Protein AF-A0A933DH51-F1 (afdb_monomer_lite)

Sequence (620 aa):
MEFLGYRFDEKTGIILSPTNQPTSRSEISSLLQPFTSIEEVKPESRTGLITVGYRIDYQTGHILDPKTKKPINRLEATALLYSFALGNKHLILERAHHLSSSYPDSSSVSDMVRELLSREKGVMPQELMSVADTAKTNSANLRQQVEQAYIHSTQFWDGQSFSDGIKKSNLLTRSSPPTAPHPRSYPKIPIYFDETEKKVGKVLSQDITTRLSLNPVGRELLSKFKDRFGRIKLPGVLVTWIDPRAGAIYNSQSKSLIVNQQYILDGLLSDFPEKDRDKMGQQLGDPKKLADYLLKNPKARARFVTQNDVPILHELTHAWQDKRGHLFLEMNRGHLPGVDPLESEYEAFLNQSRYIHYQLMKDAESVAWNRYLSTYLSFMVDFDLGTESIHQTYSRDWPEGAATFATTDSLQTERLGVTRRLMEDPNQRVIQQIKIRGMKHGTRVLQEEKSDYKRRMDQFLKTEYPQLRQEAYAQIPKLSSIYINKGRLDYTFSLLRLQLLLAKAIKPQDVSRIEKDLGTNALIVTDWLPRDSSLTLEDKLGSLHNLLDYYDQKKEPRPKALQDLRFSLCTQAANTYLDSAHRETDPKNRSVYMDAAEFYAKEINDTKLLEAIQKERTAK

Secondary structure (DSSP, 8-state):
-GGGT-EEETTTTEEE-TTSSBPPHHHHHHHTSPPS-GGGS-HHHHHHHHHTT-EEETTTTEEEPTTT-SBPPHHHHHHHHHHHHHHHHHHHHHHHHHHHHH-TT-HHHHHHHHHHHHTTTTTS-HHHHHHHHHGGG-HHHHHHHHHHHHHHHHHHHHHS-TTHHHHHHHHHTTS----S---S------S-SSHHHHHHHHHHHHHHHHHHHTSHHHHHHHHHTB-TTS-B-PPEEEEE---TT-SEEEETTTTEEEEEHHHHHHHHHTTS-HHHHHHHHHHHTSHHHHHHHHHH-HHHHHHHHHHTHHHHHHHHHHHHHHHH-SHHHHHHTTSS---EEHHHHHHHHHHHHHHHHHHHHH-HHHHTT-TTHHHHHHHHH-HHHHHHHHHHHHHHH-TTTEE-HHHHHHHHHHHHHHHHHHTTSTTTHHHHHHHHHHHHHHHHHHHHHHHHHHHHHHHHHHHTHHHHHHHHHHHHHHHHHHHHHTT-HHHHHHHHHHHHHHHHHH-GGGHHHHHHHHHHHHHHHHHHTTT-SSS-HHHHHHHHHHHHHHHHHHTPPPPHHHHHHHHHHHHHHHHHHHHHHHH--SHHHHHHHHHHHHHHHHHTT-HHHHHHHHHHHH--

Foldseek 3Di:
DVLQLWDQDPVVRFIAHVVRHGDDPVNVVQQQAFDQALVVPDQQLQQLLVLLQWAAQHNRRFTADLPPRDGGGNNLSVLLSSLLLLLLVLLLLLLLLLLCVVCVPDLVSLVVNLVSCVVSVVPDDPVLNVCSVVVSVPSPVNNVVSLVSNLVSVVVLLVCDPPVCVVVVVRNLSNDDNLFDDDDDDDQRALDSDVLQQLLQVLLVVLLLVLLCVFPLSVVLQQLQQDPVGDRDAFGEGEDAHDPVAQWAQRLRNLYIYGHLVLLLVLLLVPDDPVCSVVVCVQCVRVSSVSVVCNVCVPSSSVSCVLCSLSVQLNSLVSSVSVPACQVVLLSNVLFPQADALLSSLSSLVSSLSRLLRVCVVPVLVSLPPPCVVLSLLCLLPVVSSSVVSVVVCCVVPVSHYDHLVSRLSSLVVVLVSLVVQCVPVVCVVRSVVSNVSNVVSNVRSVVVVVVSVVVVVCCVPPPSLVSSVSVLVSLVVSLVSCVVVVNLLVNLVSLVSNLSSCVVNPVVCNVVSVVVNVVSLVVCLVCLVVDPVDDLVRSVVSLVVSVVVCVVVVHPDDPSSLVSLLVSLQVQLVVLQVVLVVDPDPVSSVVSLVRSCVSCVSNVVVVSNVVSVCVVVVD

Structure (mmCIF, N/CA/C/O backbone):
data_AF-A0A933DH51-F1
#
_entry.id   AF-A0A933DH51-F1
#
loop_
_atom_site.group_PDB
_atom_site.id
_atom_site.type_symbol
_atom_site.label_atom_id
_atom_site.label_alt_id
_atom_site.label_comp_id
_atom_site.label_asym_id
_atom_site.label_entity_id
_atom_site.label_seq_id
_atom_site.pdbx_PDB_ins_code
_atom_site.Cartn_x
_atom_site.Cartn_y
_atom_site.Cartn_z
_atom_site.occupancy
_atom_site.B_iso_or_equiv
_atom_site.auth_seq_id
_atom_site.auth_comp_id
_atom_site.auth_asym_id
_atom_site.auth_atom_id
_atom_site.pdbx_PDB_model_num
ATOM 1 N N . MET A 1 1 ? 21.915 -21.438 -15.383 1.00 53.31 1 MET A N 1
ATOM 2 C CA . MET A 1 1 ? 23.196 -21.699 -14.703 1.00 53.31 1 MET A CA 1
ATOM 3 C C . MET A 1 1 ? 24.055 -20.446 -14.725 1.00 53.31 1 MET A C 1
ATOM 5 O O . MET A 1 1 ? 24.398 -19.981 -13.652 1.00 53.31 1 MET A O 1
ATOM 9 N N . GLU A 1 2 ? 24.263 -19.811 -15.879 1.00 46.06 2 GLU A N 1
ATOM 10 C CA . GLU A 1 2 ? 25.072 -18.574 -15.987 1.00 46.06 2 GLU A CA 1
ATOM 11 C C . GLU A 1 2 ? 24.629 -17.431 -15.072 1.00 46.06 2 GLU A C 1
ATOM 13 O O . GLU A 1 2 ? 25.463 -16.802 -14.431 1.00 46.06 2 GLU A O 1
ATOM 18 N N . PHE A 1 3 ? 23.322 -17.232 -14.902 1.00 49.72 3 PHE A N 1
ATOM 19 C CA . PHE A 1 3 ? 22.775 -16.232 -13.977 1.00 49.72 3 PHE A CA 1
ATOM 20 C C . PHE A 1 3 ? 23.030 -16.524 -12.486 1.00 49.72 3 PHE A C 1
ATOM 22 O O . PHE A 1 3 ? 22.969 -15.618 -11.665 1.00 49.72 3 PHE A O 1
ATOM 29 N N . LEU A 1 4 ? 23.312 -17.778 -12.126 1.00 52.12 4 LEU A N 1
ATOM 30 C CA . LEU A 1 4 ? 23.729 -18.168 -10.776 1.00 52.12 4 LEU A CA 1
ATOM 31 C C . LEU A 1 4 ? 25.240 -17.989 -10.576 1.00 52.12 4 LEU A C 1
ATOM 33 O O . LEU A 1 4 ? 25.737 -18.310 -9.507 1.00 52.12 4 LEU A O 1
ATOM 37 N N . GLY A 1 5 ? 25.970 -17.534 -11.601 1.00 56.28 5 GLY A N 1
ATOM 38 C CA . GLY A 1 5 ? 27.431 -17.519 -11.648 1.00 56.28 5 GLY A CA 1
ATOM 39 C C . GLY A 1 5 ? 28.041 -18.791 -12.241 1.00 56.28 5 GLY A C 1
ATOM 40 O O . GLY A 1 5 ? 29.249 -18.833 -12.443 1.00 56.28 5 GLY A O 1
ATOM 41 N N . TYR A 1 6 ? 27.232 -19.806 -12.575 1.00 65.25 6 TYR A N 1
ATOM 42 C CA . TYR A 1 6 ? 27.741 -21.062 -13.127 1.00 65.25 6 TYR A CA 1
ATOM 43 C C . TYR A 1 6 ? 27.960 -20.966 -14.633 1.00 65.25 6 TYR A C 1
ATOM 45 O O . TYR A 1 6 ? 27.004 -20.759 -15.374 1.00 65.25 6 TYR A O 1
ATOM 53 N N . ARG A 1 7 ? 29.175 -21.183 -15.124 1.00 72.81 7 ARG A N 1
ATOM 54 C CA . ARG A 1 7 ? 29.505 -21.034 -16.552 1.00 72.81 7 ARG A CA 1
ATOM 55 C C . ARG A 1 7 ? 29.683 -22.388 -17.209 1.00 72.81 7 ARG A C 1
ATOM 57 O O . ARG A 1 7 ? 30.229 -23.286 -16.588 1.00 72.81 7 ARG A O 1
ATOM 64 N N . PHE A 1 8 ? 29.253 -22.554 -18.452 1.00 69.06 8 PHE A N 1
ATOM 65 C CA . PHE A 1 8 ? 29.654 -23.730 -19.218 1.00 69.06 8 PHE A CA 1
ATOM 66 C C . PHE A 1 8 ? 31.004 -23.439 -19.877 1.00 69.06 8 PHE A C 1
ATOM 68 O O . PHE A 1 8 ? 31.115 -22.513 -20.675 1.00 69.06 8 PHE A O 1
ATOM 75 N N . ASP A 1 9 ? 32.041 -24.185 -19.510 1.00 71.88 9 ASP A N 1
ATOM 76 C CA . ASP A 1 9 ? 33.328 -24.108 -20.193 1.00 71.88 9 ASP A CA 1
ATOM 77 C C . ASP A 1 9 ? 33.256 -24.941 -21.474 1.00 71.88 9 ASP A C 1
ATOM 79 O O . ASP A 1 9 ? 33.325 -26.169 -21.445 1.00 71.88 9 ASP A O 1
ATOM 83 N N . GLU A 1 10 ? 33.117 -24.261 -22.610 1.00 63.38 10 GLU A N 1
ATOM 84 C CA . GLU A 1 10 ? 33.005 -24.890 -23.929 1.00 63.38 10 GLU A CA 1
ATOM 85 C C . GLU A 1 10 ? 34.237 -25.722 -24.314 1.00 63.38 10 GLU A C 1
ATOM 87 O O . GLU A 1 10 ? 34.116 -26.650 -25.114 1.00 63.38 10 GLU A O 1
ATOM 92 N N . LYS A 1 11 ? 35.418 -25.432 -23.746 1.00 72.56 11 LYS A N 1
ATOM 93 C CA . LYS A 1 11 ? 36.653 -26.172 -24.051 1.00 72.56 11 LYS A CA 1
ATOM 94 C C . LYS A 1 11 ? 36.728 -27.493 -23.300 1.00 72.56 11 LYS A C 1
ATOM 96 O O . LYS A 1 11 ? 37.258 -28.463 -23.834 1.00 72.56 11 LYS A O 1
ATOM 101 N N . THR A 1 12 ? 36.238 -27.525 -22.063 1.00 75.12 12 THR A N 1
ATOM 102 C CA . THR A 1 12 ? 36.302 -28.720 -21.207 1.00 75.12 12 THR A CA 1
ATOM 103 C C . THR A 1 12 ? 34.983 -29.489 -21.155 1.00 75.12 12 THR A C 1
ATOM 105 O O . THR A 1 12 ? 34.968 -30.651 -20.754 1.00 75.12 12 THR A O 1
ATOM 108 N N . GLY A 1 13 ? 33.875 -28.874 -21.576 1.00 73.19 13 GLY A N 1
ATOM 109 C CA . GLY A 1 13 ? 32.525 -29.424 -21.463 1.00 73.19 13 GLY A CA 1
ATOM 110 C C . GLY A 1 13 ? 32.004 -29.479 -20.023 1.00 73.19 13 GLY A C 1
ATOM 111 O O . GLY A 1 13 ? 31.050 -30.208 -19.745 1.00 73.19 13 GLY A O 1
ATOM 112 N N . ILE A 1 14 ? 32.639 -28.758 -19.092 1.00 77.69 14 ILE A N 1
ATOM 113 C CA . ILE A 1 14 ? 32.343 -28.800 -17.656 1.00 77.69 14 ILE A CA 1
ATOM 114 C C . ILE A 1 14 ? 31.583 -27.535 -17.246 1.00 77.69 14 ILE A C 1
ATOM 116 O O . ILE A 1 14 ? 31.848 -26.436 -17.726 1.00 77.69 14 ILE A O 1
ATOM 120 N N . ILE A 1 15 ? 30.636 -27.681 -16.319 1.00 75.25 15 ILE A N 1
ATOM 121 C CA . ILE A 1 15 ? 29.988 -26.537 -15.672 1.00 75.25 15 ILE A CA 1
ATOM 122 C C . ILE A 1 15 ? 30.924 -26.036 -14.573 1.00 75.25 15 ILE A C 1
ATOM 124 O O . ILE A 1 15 ? 31.255 -26.783 -13.659 1.00 75.25 15 ILE A O 1
ATOM 128 N N . LEU A 1 16 ? 31.339 -24.783 -14.632 1.00 75.88 16 LEU A N 1
ATOM 129 C CA . LEU A 1 16 ? 32.067 -24.079 -13.587 1.00 75.88 16 LEU A CA 1
ATOM 130 C C . LEU A 1 16 ? 31.085 -23.445 -12.600 1.00 75.88 16 LEU A C 1
ATOM 132 O O . LEU A 1 16 ? 30.020 -22.997 -13.008 1.00 75.88 16 LEU A O 1
ATOM 136 N N . SER A 1 17 ? 31.443 -23.407 -11.324 1.00 79.75 17 SER A N 1
ATOM 137 C CA . SER A 1 17 ? 30.702 -22.765 -10.244 1.00 79.75 17 SER A CA 1
ATOM 138 C C . SER A 1 17 ? 30.899 -21.239 -10.268 1.00 79.75 17 SER A C 1
ATOM 140 O O . SER A 1 17 ? 31.737 -20.738 -11.026 1.00 79.75 17 SER A O 1
ATOM 142 N N . PRO A 1 18 ? 30.206 -20.474 -9.403 1.00 74.81 18 PRO A N 1
ATOM 143 C CA . PRO A 1 18 ? 30.392 -19.022 -9.290 1.00 74.81 18 PRO A CA 1
ATOM 144 C C . PRO A 1 18 ? 31.816 -18.599 -8.909 1.00 74.81 18 PRO A C 1
ATOM 146 O O . PRO A 1 18 ? 32.206 -17.458 -9.137 1.00 74.81 18 PRO A O 1
ATOM 149 N N . THR A 1 19 ? 32.613 -19.520 -8.360 1.00 81.50 19 THR A N 1
ATOM 150 C CA . THR A 1 19 ? 34.032 -19.318 -8.040 1.00 81.50 19 THR A CA 1
ATOM 151 C C . THR A 1 19 ? 34.970 -19.776 -9.167 1.00 81.50 19 THR A C 1
ATOM 153 O O . THR A 1 19 ? 36.175 -19.898 -8.951 1.00 81.50 19 THR A O 1
ATOM 156 N N . ASN A 1 20 ? 34.435 -20.020 -10.373 1.00 78.62 20 ASN A N 1
ATOM 157 C CA . ASN A 1 20 ? 35.129 -20.559 -11.550 1.00 78.62 20 ASN A CA 1
ATOM 158 C C . ASN A 1 20 ? 35.787 -21.937 -11.328 1.00 78.62 20 ASN A C 1
ATOM 160 O O . ASN A 1 20 ? 36.740 -22.287 -12.022 1.00 78.62 20 ASN A O 1
ATOM 164 N N . GLN A 1 21 ? 35.289 -22.732 -10.379 1.00 87.19 21 GLN A N 1
ATOM 165 C CA . GLN A 1 21 ? 35.776 -24.094 -10.127 1.00 87.19 21 GLN A CA 1
ATOM 166 C C . GLN A 1 21 ? 34.893 -25.128 -10.833 1.00 87.19 21 GLN A C 1
ATOM 168 O O . GLN A 1 21 ? 33.691 -24.901 -10.927 1.00 87.19 21 GLN A O 1
ATOM 173 N N . PRO A 1 22 ? 35.417 -26.278 -11.294 1.00 86.75 22 PRO A N 1
ATOM 174 C CA . PRO A 1 22 ? 34.586 -27.380 -11.778 1.00 86.75 22 PRO A CA 1
ATOM 175 C C . PRO A 1 22 ? 33.470 -27.730 -10.784 1.00 86.75 22 PRO A C 1
ATOM 177 O O . PRO A 1 22 ? 33.727 -28.079 -9.633 1.00 86.75 22 PRO A O 1
ATOM 180 N N . THR A 1 23 ? 32.222 -27.640 -11.234 1.00 83.19 23 THR A N 1
ATOM 181 C CA . THR A 1 23 ? 31.044 -27.938 -10.418 1.00 83.19 23 THR A CA 1
ATOM 182 C C . THR A 1 23 ? 30.964 -29.439 -10.207 1.00 83.19 23 THR A C 1
ATOM 184 O O . THR A 1 23 ? 30.941 -30.221 -11.162 1.00 83.19 23 THR A O 1
ATOM 187 N N . SER A 1 24 ? 30.902 -29.863 -8.948 1.00 85.88 24 SER A N 1
ATOM 188 C CA . SER A 1 24 ? 30.789 -31.283 -8.622 1.00 85.88 24 SER A CA 1
ATOM 189 C C . SER A 1 24 ? 29.461 -31.872 -9.123 1.00 85.88 24 SER A C 1
ATOM 191 O O . SER A 1 24 ? 28.432 -31.194 -9.176 1.00 85.88 24 SER A O 1
ATOM 193 N N . ARG A 1 25 ? 29.435 -33.177 -9.434 1.00 82.50 25 ARG A N 1
ATOM 194 C CA . ARG A 1 25 ? 28.178 -33.874 -9.778 1.00 82.50 25 ARG A CA 1
ATOM 195 C C . ARG A 1 25 ? 27.134 -33.770 -8.664 1.00 82.50 25 ARG A C 1
ATOM 197 O O . ARG A 1 25 ? 25.949 -33.674 -8.961 1.00 82.50 25 ARG A O 1
ATOM 204 N N . SER A 1 26 ? 27.565 -33.774 -7.402 1.00 84.12 26 SER A N 1
ATOM 205 C CA . SER A 1 26 ? 26.688 -33.600 -6.239 1.00 84.12 26 SER A CA 1
ATOM 206 C C . SER A 1 26 ? 26.038 -32.219 -6.203 1.00 84.12 26 SER A C 1
ATOM 208 O O . SER A 1 26 ? 24.858 -32.110 -5.890 1.00 84.12 26 SER A O 1
ATOM 210 N N . GLU A 1 27 ? 26.770 -31.171 -6.577 1.00 83.00 27 GLU A N 1
ATOM 211 C CA . GLU A 1 27 ? 26.246 -29.806 -6.639 1.00 83.00 27 GLU A CA 1
ATOM 212 C C . GLU A 1 27 ? 25.261 -29.628 -7.803 1.00 83.00 27 GLU A C 1
ATOM 214 O O . GLU A 1 27 ? 24.166 -29.108 -7.596 1.00 83.00 27 GLU A O 1
ATOM 219 N N . ILE A 1 28 ? 25.569 -30.165 -8.991 1.00 81.25 28 ILE A N 1
ATOM 220 C CA . ILE A 1 28 ? 24.614 -30.204 -10.116 1.00 81.25 28 ILE A CA 1
ATOM 221 C C . ILE A 1 28 ? 23.352 -30.976 -9.716 1.00 81.25 28 ILE A C 1
ATOM 223 O O . ILE A 1 28 ? 22.238 -30.511 -9.946 1.00 81.25 28 ILE A O 1
ATOM 227 N N . SER A 1 29 ? 23.515 -32.144 -9.087 1.00 85.06 29 SER A N 1
ATOM 228 C CA . SER A 1 29 ? 22.389 -32.949 -8.614 1.00 85.06 29 SER A CA 1
ATOM 229 C C . SER A 1 29 ? 21.536 -32.182 -7.605 1.00 85.06 29 SER A C 1
ATOM 231 O O . SER A 1 29 ? 20.315 -32.261 -7.686 1.00 85.06 29 SER A O 1
ATOM 233 N N . SER A 1 30 ? 22.160 -31.423 -6.698 1.00 85.12 30 SER A N 1
ATOM 234 C CA . SER A 1 30 ? 21.474 -30.557 -5.733 1.00 85.12 30 SER A CA 1
ATOM 235 C C . SER A 1 30 ? 20.667 -29.456 -6.429 1.00 85.12 30 SER A C 1
ATOM 237 O O . SER A 1 30 ? 19.488 -29.293 -6.133 1.00 85.12 30 SER A O 1
ATOM 239 N N . LEU A 1 31 ? 21.236 -28.767 -7.427 1.00 82.06 31 LEU A N 1
ATOM 240 C CA . LEU A 1 31 ? 20.529 -27.735 -8.205 1.00 82.06 31 LEU A CA 1
ATOM 241 C C . LEU A 1 31 ? 19.310 -28.273 -8.974 1.00 82.06 31 LEU A C 1
ATOM 243 O O . LEU A 1 31 ? 18.364 -27.528 -9.238 1.00 82.06 31 LEU A O 1
ATOM 247 N N . LEU A 1 32 ? 19.333 -29.556 -9.337 1.00 86.69 32 LEU A N 1
ATOM 248 C CA . LEU A 1 32 ? 18.229 -30.246 -10.005 1.00 86.69 32 LEU A CA 1
ATOM 249 C C . LEU A 1 32 ? 17.178 -30.803 -9.031 1.00 86.69 32 LEU A C 1
ATOM 251 O O . LEU A 1 32 ? 16.133 -31.267 -9.486 1.00 86.69 32 LEU A O 1
ATOM 255 N N . GLN A 1 33 ? 17.412 -30.732 -7.717 1.00 90.19 33 GLN A N 1
ATOM 256 C CA . GLN A 1 33 ? 16.385 -31.008 -6.713 1.00 90.19 33 GLN A CA 1
ATOM 257 C C . GLN A 1 33 ? 15.544 -29.756 -6.413 1.00 90.19 33 GLN A C 1
ATOM 259 O O . GLN A 1 33 ? 15.997 -28.631 -6.638 1.00 90.19 33 GLN A O 1
ATOM 264 N N . PRO A 1 34 ? 14.315 -29.921 -5.896 1.00 90.44 34 PRO A N 1
ATOM 265 C CA . PRO A 1 34 ? 13.549 -28.833 -5.293 1.00 90.44 34 PRO A CA 1
ATOM 266 C C . PRO A 1 34 ? 14.234 -28.201 -4.067 1.00 90.44 34 PRO A C 1
ATOM 268 O O . PRO A 1 34 ? 15.202 -28.728 -3.510 1.00 90.44 34 PRO A O 1
ATOM 271 N N . PHE A 1 35 ? 13.713 -27.056 -3.621 1.00 85.56 35 PHE A N 1
ATOM 272 C CA . PHE A 1 35 ? 14.007 -26.546 -2.278 1.00 85.56 35 PHE A CA 1
ATOM 273 C C . PHE A 1 35 ? 13.445 -27.489 -1.219 1.00 85.56 35 PHE A C 1
ATOM 275 O O . PHE A 1 35 ? 12.387 -28.070 -1.418 1.00 85.56 35 PHE A O 1
ATOM 282 N N . THR A 1 36 ? 14.150 -27.635 -0.104 1.00 84.94 36 THR A N 1
ATOM 283 C CA . THR A 1 36 ? 13.759 -28.541 0.989 1.00 84.94 36 THR A CA 1
ATOM 284 C C . THR A 1 36 ? 13.210 -27.796 2.199 1.00 84.94 36 THR A C 1
ATOM 286 O O . THR A 1 36 ? 12.655 -28.402 3.111 1.00 84.94 36 THR A O 1
ATOM 289 N N . SER A 1 37 ? 13.378 -26.475 2.212 1.00 83.62 37 SER A N 1
ATOM 290 C CA . SER A 1 37 ? 12.899 -25.577 3.251 1.00 83.62 37 SER A CA 1
ATOM 291 C C . SER A 1 37 ? 12.573 -24.219 2.629 1.00 83.62 37 SER A C 1
ATOM 293 O O . SER A 1 37 ? 13.206 -23.778 1.666 1.00 83.62 37 SER A O 1
ATOM 295 N N . ILE A 1 38 ? 11.547 -23.552 3.160 1.00 76.38 38 ILE A N 1
ATOM 296 C CA . ILE A 1 38 ? 11.117 -22.245 2.655 1.00 76.38 38 ILE A CA 1
ATOM 297 C C . ILE A 1 38 ? 12.073 -21.123 3.078 1.00 76.38 38 ILE A C 1
ATOM 299 O O . ILE A 1 38 ? 12.161 -20.086 2.421 1.00 76.38 38 ILE A O 1
ATOM 303 N N . GLU A 1 39 ? 12.823 -21.335 4.156 1.00 81.50 39 GLU A N 1
ATOM 304 C CA . GLU A 1 39 ? 13.879 -20.457 4.654 1.00 81.50 39 GLU A CA 1
ATOM 305 C C . GLU A 1 39 ? 15.002 -20.270 3.620 1.00 81.50 39 GLU A C 1
ATOM 307 O O . GLU A 1 39 ? 15.665 -19.237 3.625 1.00 81.50 39 GLU A O 1
ATOM 312 N N . GLU A 1 40 ? 15.150 -21.204 2.672 1.00 79.19 40 GLU A N 1
ATOM 313 C CA . GLU A 1 40 ? 16.074 -21.087 1.535 1.00 79.19 40 GLU A CA 1
ATOM 314 C C . GLU A 1 40 ? 15.649 -20.002 0.518 1.00 79.19 40 GLU A C 1
ATOM 316 O O . GLU A 1 40 ? 16.460 -19.556 -0.294 1.00 79.19 40 GLU A O 1
ATOM 321 N N . VAL A 1 41 ? 14.390 -19.548 0.556 1.00 77.06 41 VAL A N 1
ATOM 322 C CA . VAL A 1 41 ? 13.852 -18.492 -0.315 1.00 77.06 41 VAL A CA 1
ATOM 323 C C . VAL A 1 41 ? 13.590 -17.246 0.519 1.00 77.06 41 VAL A C 1
ATOM 325 O O . VAL A 1 41 ? 12.804 -17.286 1.468 1.00 77.06 41 VAL A O 1
ATOM 328 N N . LYS A 1 42 ? 14.187 -16.111 0.145 1.00 76.12 42 LYS A N 1
ATOM 329 C CA . LYS A 1 42 ? 14.002 -14.852 0.881 1.00 76.12 42 LYS A CA 1
ATOM 330 C C . LYS A 1 42 ? 12.524 -14.423 0.933 1.00 76.12 42 LYS A C 1
ATOM 332 O O . LYS A 1 42 ? 11.834 -14.578 -0.078 1.00 76.12 42 LYS A O 1
ATOM 337 N N . PRO A 1 43 ? 12.023 -13.872 2.054 1.00 72.62 43 PRO A N 1
ATOM 338 C CA . PRO A 1 43 ? 10.630 -13.439 2.204 1.00 72.62 43 PRO A CA 1
ATOM 339 C C . PRO A 1 43 ? 10.081 -12.601 1.037 1.00 72.62 43 PRO A C 1
ATOM 341 O O . PRO A 1 43 ? 9.019 -12.912 0.501 1.00 72.62 43 PRO A O 1
ATOM 344 N N . GLU A 1 44 ? 10.828 -11.601 0.580 1.00 69.25 44 GLU A N 1
ATOM 345 C CA . GLU A 1 44 ? 10.463 -10.704 -0.520 1.00 69.25 44 GLU A CA 1
ATOM 346 C C . GLU A 1 44 ? 10.321 -11.437 -1.866 1.00 69.25 44 GLU A C 1
ATOM 348 O O . GLU A 1 44 ? 9.420 -11.155 -2.657 1.00 69.25 44 GLU A O 1
ATOM 353 N N . SER A 1 45 ? 11.147 -12.461 -2.091 1.00 76.50 45 SER A N 1
ATOM 354 C CA . SER A 1 45 ? 11.090 -13.312 -3.283 1.00 76.50 45 SER A CA 1
ATOM 355 C C . SER A 1 45 ? 9.832 -14.186 -3.308 1.00 76.50 45 SER A C 1
ATOM 357 O O . SER A 1 45 ? 9.301 -14.480 -4.379 1.00 76.50 45 SER A O 1
ATOM 359 N N . ARG A 1 46 ? 9.314 -14.576 -2.136 1.00 82.25 46 ARG A N 1
ATOM 360 C CA . ARG A 1 46 ? 8.091 -15.389 -2.014 1.00 82.25 46 ARG A CA 1
ATOM 361 C C . ARG A 1 46 ? 6.873 -14.632 -2.533 1.00 82.25 46 ARG A C 1
ATOM 363 O O . ARG A 1 46 ? 6.088 -15.204 -3.287 1.00 82.25 46 ARG A O 1
ATOM 370 N N . THR A 1 47 ? 6.754 -13.347 -2.195 1.00 76.38 47 THR A N 1
ATOM 371 C CA . THR A 1 47 ? 5.672 -12.487 -2.694 1.00 76.38 47 THR A CA 1
ATOM 372 C C . THR A 1 47 ? 5.692 -12.422 -4.222 1.00 76.38 47 THR A C 1
ATOM 374 O O . THR A 1 47 ? 4.662 -12.674 -4.839 1.00 76.38 47 THR A O 1
ATOM 377 N N . GLY A 1 48 ? 6.862 -12.203 -4.839 1.00 76.19 48 GLY A N 1
ATOM 378 C CA . GLY A 1 48 ? 7.013 -12.193 -6.303 1.00 76.19 48 GLY A CA 1
ATOM 379 C C . GLY A 1 48 ? 6.637 -13.520 -6.981 1.00 76.19 48 GLY A C 1
ATOM 380 O O . GLY A 1 48 ? 5.997 -13.544 -8.029 1.00 76.19 48 GLY A O 1
ATOM 381 N N . LEU A 1 49 ? 6.971 -14.658 -6.365 1.00 79.62 49 LEU A N 1
ATOM 382 C CA . LEU A 1 49 ? 6.566 -15.978 -6.867 1.00 79.62 49 LEU A CA 1
ATOM 383 C C . LEU A 1 49 ? 5.041 -16.157 -6.837 1.00 79.62 49 LEU A C 1
ATOM 385 O O . LEU A 1 49 ? 4.438 -16.640 -7.801 1.00 79.62 49 LEU A O 1
ATOM 389 N N . ILE A 1 50 ? 4.416 -15.761 -5.730 1.00 79.44 50 ILE A N 1
ATOM 390 C CA . ILE A 1 50 ? 2.976 -15.898 -5.508 1.00 79.44 50 ILE A CA 1
ATOM 391 C C . ILE A 1 50 ? 2.186 -14.990 -6.448 1.00 79.44 50 ILE A C 1
ATOM 393 O O . ILE A 1 50 ? 1.184 -15.429 -7.023 1.00 79.44 50 ILE A O 1
ATOM 397 N N . THR A 1 51 ? 2.643 -13.753 -6.655 1.00 75.00 51 THR A N 1
ATOM 398 C CA . THR A 1 51 ? 1.977 -12.797 -7.547 1.00 75.00 51 THR A CA 1
ATOM 399 C C . THR A 1 51 ? 1.956 -13.280 -8.998 1.00 75.00 51 THR A C 1
ATOM 401 O O . THR A 1 51 ? 1.001 -13.000 -9.721 1.00 75.00 51 THR A O 1
ATOM 404 N N . VAL A 1 52 ? 2.916 -14.107 -9.413 1.00 74.94 52 VAL A N 1
ATOM 405 C CA . VAL A 1 52 ? 2.923 -14.710 -10.758 1.00 74.94 52 VAL A CA 1
ATOM 406 C C . VAL A 1 52 ? 2.335 -16.128 -10.801 1.00 74.94 52 VAL A C 1
ATOM 408 O O . VAL A 1 52 ? 2.497 -16.869 -11.778 1.00 74.94 52 VAL A O 1
ATOM 411 N N . GLY A 1 53 ? 1.629 -16.515 -9.737 1.00 78.50 53 GLY A N 1
ATOM 412 C CA . GLY A 1 53 ? 0.808 -17.717 -9.667 1.00 78.50 53 GLY A CA 1
ATOM 413 C C . GLY A 1 53 ? 1.483 -18.957 -9.089 1.00 78.50 53 GLY A C 1
ATOM 414 O O . GLY A 1 53 ? 0.798 -19.970 -8.949 1.00 78.50 53 GLY A O 1
ATOM 415 N N . TYR A 1 54 ? 2.770 -18.924 -8.731 1.00 85.69 54 TYR A N 1
ATOM 416 C CA . TYR A 1 54 ? 3.367 -20.059 -8.019 1.00 85.69 54 TYR A CA 1
ATOM 417 C C . TYR A 1 54 ? 2.735 -20.222 -6.637 1.00 85.69 54 TYR A C 1
ATOM 419 O O . TYR A 1 54 ? 2.107 -19.312 -6.086 1.00 85.69 54 TYR A O 1
ATOM 427 N N . ARG A 1 55 ? 2.869 -21.426 -6.087 1.00 86.88 55 ARG A N 1
ATOM 428 C CA . ARG A 1 55 ? 2.520 -21.717 -4.697 1.00 86.88 55 ARG A CA 1
ATOM 429 C C . ARG A 1 55 ? 3.740 -22.212 -3.960 1.00 86.88 55 ARG A C 1
ATOM 431 O O . ARG A 1 55 ? 4.618 -22.821 -4.558 1.00 86.88 55 ARG A O 1
ATOM 438 N N . ILE A 1 56 ? 3.764 -21.952 -2.667 1.00 86.12 56 ILE A N 1
ATOM 439 C CA . ILE A 1 56 ? 4.778 -22.471 -1.766 1.00 86.12 56 ILE A CA 1
ATOM 440 C C . ILE A 1 56 ? 4.102 -23.532 -0.906 1.00 86.12 56 ILE A C 1
ATOM 442 O O . ILE A 1 56 ? 3.113 -23.255 -0.228 1.00 86.12 56 ILE A O 1
ATOM 446 N N . ASP A 1 57 ? 4.624 -24.752 -0.958 1.00 85.62 57 ASP A N 1
ATOM 447 C CA . ASP A 1 57 ? 4.289 -25.790 0.003 1.00 85.62 57 ASP A CA 1
ATOM 448 C C . ASP A 1 57 ? 5.181 -25.607 1.236 1.00 85.62 57 ASP A C 1
ATOM 450 O O . ASP A 1 57 ? 6.347 -25.995 1.248 1.00 85.62 57 ASP A O 1
ATOM 454 N N . TYR A 1 58 ? 4.628 -24.989 2.277 1.00 78.25 58 TYR A N 1
ATOM 455 C CA . TYR A 1 58 ? 5.359 -24.657 3.502 1.00 78.25 58 TYR A CA 1
ATOM 456 C C . TYR A 1 58 ? 5.821 -25.878 4.302 1.00 78.25 58 TYR A C 1
ATOM 458 O O . TYR A 1 58 ? 6.722 -25.741 5.121 1.00 78.25 58 TYR A O 1
ATOM 466 N N . GLN A 1 59 ? 5.242 -27.064 4.080 1.00 79.12 59 GLN A N 1
ATOM 467 C CA . GLN A 1 59 ? 5.691 -28.278 4.768 1.00 79.12 59 GLN A CA 1
ATOM 468 C C . GLN A 1 59 ? 6.972 -28.838 4.150 1.00 79.12 59 GLN A C 1
ATOM 470 O O . GLN A 1 59 ? 7.794 -29.417 4.852 1.00 79.12 59 GLN A O 1
ATOM 475 N N . THR A 1 60 ? 7.116 -28.703 2.832 1.00 84.31 60 THR A N 1
ATOM 476 C CA . THR A 1 60 ? 8.222 -29.305 2.071 1.00 84.31 60 THR A CA 1
ATOM 477 C C . THR A 1 60 ? 9.236 -28.282 1.562 1.00 84.31 60 THR A C 1
ATOM 479 O O . THR A 1 60 ? 10.280 -28.666 1.052 1.00 84.31 60 THR A O 1
ATOM 482 N N . GLY A 1 61 ? 8.927 -26.985 1.647 1.00 82.62 61 GLY A N 1
ATOM 483 C CA . GLY A 1 61 ? 9.706 -25.914 1.024 1.00 82.62 61 GLY A CA 1
ATOM 484 C C . GLY A 1 61 ? 9.562 -25.848 -0.501 1.00 82.62 61 GLY A C 1
ATOM 485 O O . GLY A 1 61 ? 10.160 -24.981 -1.135 1.00 82.62 61 GLY A O 1
ATOM 486 N N . HIS A 1 62 ? 8.766 -26.731 -1.114 1.00 90.88 62 HIS A N 1
ATOM 487 C CA . HIS A 1 62 ? 8.632 -26.803 -2.563 1.00 90.88 62 HIS A CA 1
ATOM 488 C C . HIS A 1 62 ? 7.921 -25.576 -3.143 1.00 90.88 62 HIS A C 1
ATOM 490 O O . HIS A 1 62 ? 6.846 -25.179 -2.691 1.00 90.88 62 HIS A O 1
ATOM 496 N N . ILE A 1 63 ? 8.467 -25.041 -4.236 1.00 89.00 63 ILE A N 1
ATOM 497 C CA . ILE A 1 63 ? 7.777 -24.069 -5.087 1.00 89.00 63 ILE A CA 1
ATOM 498 C C . ILE A 1 63 ? 7.037 -24.847 -6.174 1.00 89.00 63 ILE A C 1
ATOM 500 O O . ILE A 1 63 ? 7.653 -25.577 -6.945 1.00 89.00 63 ILE A O 1
ATOM 504 N N . LEU A 1 64 ? 5.718 -24.709 -6.245 1.00 90.31 64 LEU A N 1
ATOM 505 C CA . LEU A 1 64 ? 4.864 -25.454 -7.163 1.00 90.31 64 LEU A CA 1
ATOM 506 C C . LEU A 1 64 ? 4.492 -24.606 -8.379 1.00 90.31 64 LEU A C 1
ATOM 508 O O . LEU A 1 64 ? 3.935 -23.511 -8.239 1.00 90.31 64 LEU A O 1
ATOM 512 N N . ASP A 1 65 ? 4.743 -25.132 -9.579 1.00 86.94 65 ASP A N 1
ATOM 513 C CA . ASP A 1 65 ? 4.372 -24.453 -10.821 1.00 86.94 65 ASP A CA 1
ATOM 514 C C . ASP A 1 65 ? 2.839 -24.435 -11.013 1.00 86.94 65 ASP A C 1
ATOM 516 O O . ASP A 1 65 ? 2.178 -25.474 -10.897 1.00 86.94 65 ASP A O 1
ATOM 520 N N . PRO A 1 66 ? 2.232 -23.278 -11.346 1.00 80.88 66 PRO A N 1
ATOM 521 C CA . PRO A 1 66 ? 0.780 -23.153 -11.465 1.00 80.88 66 PRO A CA 1
ATOM 522 C C . PRO A 1 66 ? 0.157 -24.018 -12.559 1.00 80.88 66 PRO A C 1
ATOM 524 O O . PRO A 1 66 ? -1.041 -24.302 -12.478 1.00 80.88 66 PRO A O 1
ATOM 527 N N . LYS A 1 67 ? 0.921 -24.408 -13.585 1.00 82.00 67 LYS A N 1
ATOM 528 C CA . LYS A 1 67 ? 0.425 -25.160 -14.741 1.00 82.00 67 LYS A CA 1
ATOM 529 C C . LYS A 1 67 ? 0.537 -26.663 -14.513 1.00 82.00 67 LYS A C 1
ATOM 531 O O . LYS A 1 67 ? -0.426 -27.385 -14.748 1.00 82.00 67 LYS A O 1
ATOM 536 N N . THR A 1 68 ? 1.700 -27.131 -14.075 1.00 86.75 68 THR A N 1
ATOM 537 C CA . THR A 1 68 ? 1.988 -28.562 -13.892 1.00 86.75 68 THR A CA 1
ATOM 538 C C . THR A 1 68 ? 1.639 -29.069 -12.500 1.00 86.75 68 THR A C 1
ATOM 540 O O . THR A 1 68 ? 1.493 -30.277 -12.325 1.00 86.75 68 THR A O 1
ATOM 543 N N . LYS A 1 69 ? 1.504 -28.163 -11.522 1.00 87.44 69 LYS A N 1
ATOM 544 C CA . LYS A 1 69 ? 1.307 -28.455 -10.094 1.00 87.44 69 LYS A CA 1
ATOM 545 C C . LYS A 1 69 ? 2.463 -29.225 -9.446 1.00 87.44 69 LYS A C 1
ATOM 547 O O . LYS A 1 69 ? 2.323 -29.691 -8.319 1.00 87.44 69 LYS A O 1
ATOM 552 N N . LYS A 1 70 ? 3.594 -29.367 -10.143 1.00 91.44 70 LYS A N 1
ATOM 553 C CA . LYS A 1 70 ? 4.782 -30.075 -9.657 1.00 91.44 70 LYS A CA 1
ATOM 554 C C . LYS A 1 70 ? 5.778 -29.097 -9.024 1.00 91.44 70 LYS A C 1
ATOM 556 O O . LYS A 1 70 ? 5.798 -27.931 -9.433 1.00 91.44 70 LYS A O 1
ATOM 561 N N . PRO A 1 71 ? 6.604 -29.559 -8.066 1.00 92.75 71 PRO A N 1
ATOM 562 C CA . PRO A 1 71 ? 7.752 -28.800 -7.592 1.00 92.75 71 PRO A CA 1
ATOM 563 C C . PRO A 1 71 ? 8.685 -28.440 -8.749 1.00 92.75 71 PRO A C 1
ATOM 565 O O . PRO A 1 71 ? 9.035 -29.315 -9.543 1.00 92.75 71 PRO A O 1
ATOM 568 N N . ILE A 1 72 ? 9.084 -27.173 -8.830 1.00 87.12 72 ILE A N 1
ATOM 569 C CA . ILE A 1 72 ? 10.205 -26.748 -9.671 1.00 87.12 72 ILE A CA 1
ATOM 570 C C . ILE A 1 72 ? 11.517 -26.977 -8.921 1.00 87.12 72 ILE A C 1
ATOM 572 O O . ILE A 1 72 ? 11.563 -26.923 -7.687 1.00 87.12 72 ILE A O 1
ATOM 576 N N . ASN A 1 73 ? 12.588 -27.246 -9.661 1.00 86.06 73 ASN A N 1
ATOM 577 C CA . ASN A 1 73 ? 13.909 -27.412 -9.060 1.00 86.06 73 ASN A CA 1
ATOM 578 C C . ASN A 1 73 ? 14.555 -26.057 -8.704 1.00 86.06 73 ASN A C 1
ATOM 580 O O . ASN A 1 73 ? 14.098 -24.989 -9.125 1.00 86.06 73 ASN A O 1
ATOM 584 N N . ARG A 1 74 ? 15.638 -26.087 -7.918 1.00 84.56 74 ARG A N 1
ATOM 585 C CA . ARG A 1 74 ? 16.376 -24.888 -7.474 1.00 84.56 74 ARG A CA 1
ATOM 586 C C . ARG A 1 74 ? 16.920 -24.067 -8.640 1.00 84.56 74 ARG A C 1
ATOM 588 O O . ARG A 1 74 ? 16.969 -22.839 -8.549 1.00 84.56 74 ARG A O 1
ATOM 595 N N . LEU A 1 75 ? 17.306 -24.717 -9.739 1.00 77.88 75 LEU A N 1
ATOM 596 C CA . LEU A 1 75 ? 17.778 -24.035 -10.941 1.00 77.88 75 LEU A CA 1
ATOM 597 C C . LEU A 1 75 ? 16.656 -23.224 -11.612 1.00 77.88 75 LEU A C 1
ATOM 599 O O . LEU A 1 75 ? 16.866 -22.057 -11.941 1.00 77.88 75 LEU A O 1
ATOM 603 N N . GLU A 1 76 ? 15.476 -23.816 -11.792 1.00 79.62 76 GLU A N 1
ATOM 604 C CA . GLU A 1 76 ? 14.285 -23.160 -12.349 1.00 79.62 76 GLU A CA 1
ATOM 605 C C . GLU A 1 76 ? 13.808 -22.019 -11.452 1.00 79.62 76 GLU A C 1
ATOM 607 O O . GLU A 1 76 ? 13.561 -20.909 -11.928 1.00 79.62 76 GLU A O 1
ATOM 612 N N . ALA A 1 77 ? 13.725 -22.274 -10.147 1.00 78.69 77 ALA A N 1
ATOM 613 C CA . ALA A 1 77 ? 13.310 -21.272 -9.182 1.00 78.69 77 ALA A CA 1
ATOM 614 C C . ALA A 1 77 ? 14.289 -20.099 -9.135 1.00 78.69 77 ALA A C 1
ATOM 616 O O . ALA A 1 77 ? 13.866 -18.949 -9.201 1.00 78.69 77 ALA A O 1
ATOM 617 N N . THR A 1 78 ? 15.599 -20.357 -9.106 1.00 75.31 78 THR A N 1
ATOM 618 C CA . THR A 1 78 ? 16.564 -19.256 -9.116 1.00 75.31 78 THR A CA 1
ATOM 619 C C . THR A 1 78 ? 16.573 -18.505 -10.449 1.00 75.31 78 THR A C 1
ATOM 621 O O . THR A 1 78 ? 16.742 -17.290 -10.446 1.00 75.31 78 THR A O 1
ATOM 624 N N . ALA A 1 79 ? 16.331 -19.172 -11.586 1.00 73.44 79 ALA A N 1
ATOM 625 C CA . ALA A 1 79 ? 16.175 -18.485 -12.876 1.00 73.44 79 ALA A CA 1
ATOM 626 C C . ALA A 1 79 ? 15.028 -17.470 -12.830 1.00 73.44 79 ALA A C 1
ATOM 628 O O . ALA A 1 79 ? 15.154 -16.345 -13.313 1.00 73.44 79 ALA A O 1
ATOM 629 N N . LEU A 1 80 ? 13.916 -17.875 -12.218 1.00 73.88 80 LEU A N 1
ATOM 630 C CA . LEU A 1 80 ? 12.750 -17.030 -12.028 1.00 73.88 80 LEU A CA 1
ATOM 631 C C . LEU A 1 80 ? 13.037 -15.872 -11.065 1.00 73.88 80 LEU A C 1
ATOM 633 O O . LEU A 1 80 ? 12.761 -14.725 -11.399 1.00 73.88 80 LEU A O 1
ATOM 637 N N . LEU A 1 81 ? 13.650 -16.134 -9.911 1.00 74.94 81 LEU A N 1
ATOM 638 C CA . LEU A 1 81 ? 14.004 -15.078 -8.955 1.00 74.94 81 LEU A CA 1
ATOM 639 C C . LEU A 1 81 ? 14.987 -14.065 -9.549 1.00 74.94 81 LEU A C 1
ATOM 641 O O . LEU A 1 81 ? 14.824 -12.860 -9.375 1.00 74.94 81 LEU A O 1
ATOM 645 N N . TYR A 1 82 ? 15.959 -14.541 -10.325 1.00 75.38 82 TYR A N 1
ATOM 646 C CA . TYR A 1 82 ? 16.873 -13.674 -11.055 1.00 75.38 82 TYR A CA 1
ATOM 647 C C . TYR A 1 82 ? 16.142 -12.812 -12.093 1.00 75.38 82 TYR A C 1
ATOM 649 O O . TYR A 1 82 ? 16.467 -11.639 -12.258 1.00 75.38 82 TYR A O 1
ATOM 657 N N . SER A 1 83 ? 15.110 -13.347 -12.755 1.00 72.69 83 SER A N 1
ATOM 658 C CA . SER A 1 83 ? 14.284 -12.552 -13.671 1.00 72.69 83 SER A CA 1
ATOM 659 C C . SER A 1 83 ? 13.492 -11.441 -12.980 1.00 72.69 83 SER A C 1
ATOM 661 O O . SER A 1 83 ? 13.315 -10.381 -13.581 1.00 72.69 83 SER A O 1
ATOM 663 N N . PHE A 1 84 ? 13.051 -11.648 -11.731 1.00 73.88 84 PHE A N 1
ATOM 664 C CA . PHE A 1 84 ? 12.460 -10.582 -10.916 1.00 73.88 84 PHE A CA 1
ATOM 665 C C . PHE A 1 84 ? 13.500 -9.513 -10.593 1.00 73.88 84 PHE A C 1
ATOM 667 O O . PHE A 1 84 ? 13.248 -8.334 -10.816 1.00 73.88 84 PHE A O 1
ATOM 674 N N . ALA A 1 85 ? 14.697 -9.925 -10.168 1.00 75.88 85 ALA A N 1
ATOM 675 C CA . ALA A 1 85 ? 15.778 -8.996 -9.857 1.00 75.88 85 ALA A CA 1
ATOM 676 C C . ALA A 1 85 ? 16.209 -8.164 -11.082 1.00 75.88 85 ALA A C 1
ATOM 678 O O . ALA A 1 85 ? 16.465 -6.970 -10.961 1.00 75.88 85 ALA A O 1
ATOM 679 N N . LEU A 1 86 ? 16.234 -8.753 -12.285 1.00 75.31 86 LEU A N 1
ATOM 680 C CA . LEU A 1 86 ? 16.490 -8.013 -13.527 1.00 75.31 86 LEU A CA 1
ATOM 681 C C . LEU A 1 86 ? 15.368 -7.027 -13.886 1.00 75.31 86 LEU A C 1
ATOM 683 O O . LEU A 1 86 ? 15.660 -5.956 -14.422 1.00 75.31 86 LEU A O 1
ATOM 687 N N . GLY A 1 87 ? 14.109 -7.376 -13.607 1.00 76.62 87 GLY A N 1
ATOM 688 C CA . GLY A 1 87 ? 12.967 -6.469 -13.763 1.00 76.62 87 GLY A CA 1
ATOM 689 C C . GLY A 1 87 ? 13.081 -5.270 -12.820 1.00 76.62 87 GLY A C 1
ATOM 690 O O . GLY A 1 87 ? 13.079 -4.128 -13.276 1.00 76.62 87 GLY A O 1
ATOM 691 N N . ASN A 1 88 ? 13.317 -5.523 -11.529 1.00 77.19 88 ASN A N 1
ATOM 692 C CA . ASN A 1 88 ? 13.541 -4.480 -10.5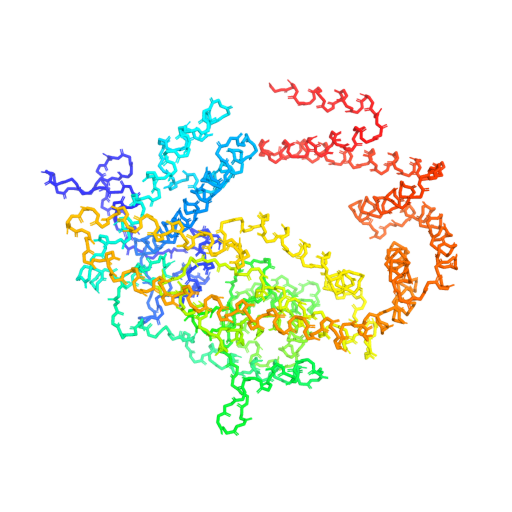21 1.00 77.19 88 ASN A CA 1
ATOM 693 C C . ASN A 1 88 ? 14.740 -3.594 -10.872 1.00 77.19 88 ASN A C 1
ATOM 695 O O . ASN A 1 88 ? 14.650 -2.369 -10.821 1.00 77.19 88 ASN A O 1
ATOM 699 N N . LYS A 1 89 ? 15.850 -4.201 -11.311 1.00 83.75 89 LYS A N 1
ATOM 700 C CA . LYS A 1 89 ? 17.017 -3.475 -11.821 1.00 83.75 89 LYS A CA 1
ATOM 701 C C . LYS A 1 89 ? 16.636 -2.521 -12.950 1.00 83.75 89 LYS A C 1
ATOM 703 O O . LYS A 1 89 ? 17.109 -1.390 -12.960 1.00 83.75 89 LYS A O 1
ATOM 708 N N . HIS A 1 90 ? 15.816 -2.965 -13.902 1.00 85.44 90 HIS A N 1
ATOM 709 C CA . HIS A 1 90 ? 15.379 -2.121 -15.012 1.00 85.44 90 HIS A CA 1
ATOM 710 C C . HIS A 1 90 ? 14.568 -0.914 -14.524 1.00 85.44 90 HIS A C 1
ATOM 712 O O . HIS A 1 90 ? 14.859 0.204 -14.942 1.00 85.44 90 HIS A O 1
ATOM 718 N N . LEU A 1 91 ? 13.618 -1.121 -13.604 1.00 84.44 91 LEU A N 1
ATOM 719 C CA . LEU A 1 91 ? 12.810 -0.045 -13.013 1.00 84.44 91 LEU A CA 1
ATOM 720 C C . LEU A 1 91 ? 13.671 0.960 -12.236 1.00 84.44 91 LEU A C 1
ATOM 722 O O . LEU A 1 91 ? 13.533 2.169 -12.415 1.00 84.44 91 LEU A O 1
ATOM 726 N N . ILE A 1 92 ? 14.627 0.474 -11.439 1.00 88.25 92 ILE A N 1
ATOM 727 C CA . ILE A 1 92 ? 15.583 1.328 -10.724 1.00 88.25 92 ILE A CA 1
ATOM 728 C C . ILE A 1 92 ? 16.435 2.142 -11.698 1.00 88.25 92 ILE A C 1
ATOM 730 O O . ILE A 1 92 ? 16.624 3.335 -11.482 1.00 88.25 92 ILE A O 1
ATOM 734 N N . LEU A 1 93 ? 16.948 1.529 -12.770 1.00 90.94 93 LEU A N 1
ATOM 735 C CA . LEU A 1 93 ? 17.750 2.235 -13.772 1.00 90.94 93 LEU A CA 1
ATOM 736 C C . LEU A 1 93 ? 16.928 3.280 -14.532 1.00 90.94 93 LEU A C 1
ATOM 738 O O . LEU A 1 93 ? 17.427 4.376 -14.770 1.00 90.94 93 LEU A O 1
ATOM 742 N N . GLU A 1 94 ? 15.674 2.972 -14.867 1.00 90.56 94 GLU A N 1
ATOM 743 C CA . GLU A 1 94 ? 14.737 3.920 -15.479 1.00 90.56 94 GLU A CA 1
ATOM 744 C C . GLU A 1 94 ? 14.497 5.124 -14.555 1.00 90.56 94 GLU A C 1
ATOM 746 O O . GLU A 1 94 ? 14.625 6.278 -14.967 1.00 90.56 94 GLU A O 1
ATOM 751 N N . ARG A 1 95 ? 14.246 4.869 -13.267 1.00 90.25 95 ARG A N 1
ATOM 752 C CA . ARG A 1 95 ? 14.032 5.914 -12.261 1.00 90.25 95 ARG A CA 1
ATOM 753 C C . ARG A 1 95 ? 15.294 6.731 -11.974 1.00 90.25 95 ARG A C 1
ATOM 755 O O . ARG A 1 95 ? 15.218 7.953 -11.867 1.00 90.25 95 ARG A O 1
ATOM 762 N N . ALA A 1 96 ? 16.453 6.089 -11.877 1.00 91.44 96 ALA A N 1
ATOM 763 C CA . ALA A 1 96 ? 17.739 6.761 -11.717 1.00 91.44 96 ALA A CA 1
ATOM 764 C C . ALA A 1 96 ? 18.064 7.637 -12.936 1.00 91.44 96 ALA A C 1
ATOM 766 O O . ALA A 1 96 ? 18.571 8.754 -12.783 1.00 91.44 96 ALA A O 1
ATOM 767 N N . HIS A 1 97 ? 17.754 7.155 -14.146 1.00 92.31 97 HIS A N 1
ATOM 768 C CA . HIS A 1 97 ? 17.915 7.928 -15.372 1.00 92.31 97 HIS A CA 1
ATOM 769 C C . HIS A 1 97 ? 17.050 9.186 -15.325 1.00 92.31 97 HIS A C 1
ATOM 771 O O . HIS A 1 97 ? 17.581 10.274 -15.521 1.00 92.31 97 HIS A O 1
ATOM 777 N N . HIS A 1 98 ? 15.782 9.051 -14.938 1.00 91.31 98 HIS A N 1
ATOM 778 C CA . HIS A 1 98 ? 14.869 10.179 -14.783 1.00 91.31 98 HIS A CA 1
ATOM 779 C C . HIS A 1 98 ? 15.328 11.219 -13.759 1.00 91.31 98 HIS A C 1
ATOM 781 O O . HIS A 1 98 ? 15.303 12.424 -14.018 1.00 91.31 98 HIS A O 1
ATOM 787 N N . LEU A 1 99 ? 15.769 10.773 -12.582 1.00 89.06 99 LEU A N 1
ATOM 788 C CA . LEU A 1 99 ? 16.257 11.679 -11.544 1.00 89.06 99 LEU A CA 1
ATOM 789 C C . LEU A 1 99 ? 17.498 12.446 -12.027 1.00 89.06 99 LEU A C 1
ATOM 791 O O . LEU A 1 99 ? 17.556 13.669 -11.913 1.00 89.06 99 LEU A O 1
ATOM 795 N N . SER A 1 100 ? 18.460 11.740 -12.627 1.00 87.94 100 SER A N 1
ATOM 796 C CA . SER A 1 100 ? 19.707 12.340 -13.120 1.00 87.94 100 SER A CA 1
ATOM 797 C C . SER A 1 100 ? 19.532 13.200 -14.381 1.00 87.94 100 SER A C 1
ATOM 799 O O . SER A 1 100 ? 20.303 14.139 -14.591 1.00 87.94 100 SER A O 1
ATOM 801 N N . SER A 1 101 ? 18.528 12.923 -15.220 1.00 85.81 101 SER A N 1
ATOM 802 C CA . SER A 1 101 ? 18.200 13.720 -16.409 1.00 85.81 101 SER A CA 1
ATOM 803 C C . SER A 1 101 ? 17.475 15.020 -16.046 1.00 85.81 101 SER A C 1
ATOM 805 O O . SER A 1 101 ? 17.776 16.064 -16.627 1.00 85.81 101 SER A O 1
ATOM 807 N N . SER A 1 102 ? 16.549 14.952 -15.085 1.00 85.19 102 SER A N 1
ATOM 808 C CA . SER A 1 102 ? 15.665 16.058 -14.702 1.00 85.19 102 SER A CA 1
ATOM 809 C C . SER A 1 102 ? 16.362 17.088 -13.814 1.00 85.19 102 SER A C 1
ATOM 811 O O . SER A 1 102 ? 15.954 18.247 -13.784 1.00 85.19 102 SER A O 1
ATOM 813 N N . TYR A 1 103 ? 17.430 16.686 -13.117 1.00 82.75 103 TYR A N 1
ATOM 814 C CA . TYR A 1 103 ? 18.142 17.530 -12.157 1.00 82.75 103 TYR A CA 1
ATOM 815 C C . TYR A 1 103 ? 19.672 17.355 -12.259 1.00 82.75 103 TYR A C 1
ATOM 817 O O . TYR A 1 103 ? 20.302 16.830 -11.338 1.00 82.75 103 TYR A O 1
ATOM 825 N N . PRO A 1 104 ? 20.293 17.792 -13.371 1.00 72.50 104 PRO A N 1
ATOM 826 C CA . PRO A 1 104 ? 21.692 17.479 -13.691 1.00 72.50 104 PRO A CA 1
ATOM 827 C C . PRO A 1 104 ? 22.727 18.036 -12.697 1.00 72.50 104 PRO A C 1
ATOM 829 O O . PRO A 1 104 ? 23.771 17.416 -12.487 1.00 72.50 104 PRO A O 1
ATOM 832 N N . ASP A 1 105 ? 22.422 19.167 -12.056 1.00 77.25 105 ASP A N 1
ATOM 833 C CA . ASP A 1 105 ? 23.368 19.913 -11.213 1.00 77.25 105 ASP A CA 1
ATOM 834 C C . ASP A 1 105 ? 23.081 19.778 -9.707 1.00 77.25 105 ASP A C 1
ATOM 836 O O . ASP A 1 105 ? 23.615 20.525 -8.888 1.00 77.25 105 ASP A O 1
ATOM 840 N N . SER A 1 106 ? 22.220 18.832 -9.315 1.00 75.12 106 SER A N 1
ATOM 841 C CA . SER A 1 106 ? 21.804 18.672 -7.921 1.00 75.12 106 SER A CA 1
ATOM 842 C C . SER A 1 106 ? 22.610 17.589 -7.194 1.00 75.12 106 SER A C 1
ATOM 844 O O . SER A 1 106 ? 22.526 16.393 -7.496 1.00 75.12 106 SER A O 1
ATOM 846 N N . SER A 1 107 ? 23.372 17.999 -6.176 1.00 71.69 107 SER A N 1
ATOM 847 C CA . SER A 1 107 ? 24.088 17.078 -5.285 1.00 71.69 107 SER A CA 1
ATOM 848 C C . SER A 1 107 ? 23.136 16.175 -4.493 1.00 71.69 107 SER A C 1
ATOM 850 O O . SER A 1 107 ? 23.433 14.994 -4.321 1.00 71.69 107 SER A O 1
ATOM 852 N N . SER A 1 108 ? 21.958 16.674 -4.098 1.00 73.38 108 SER A N 1
ATOM 853 C CA . SER A 1 108 ? 20.942 15.867 -3.406 1.00 73.38 108 SER A CA 1
ATOM 854 C C . SER A 1 108 ? 20.360 14.771 -4.301 1.00 73.38 108 SER A C 1
ATOM 856 O O . SER A 1 108 ? 20.091 13.666 -3.838 1.00 73.38 108 SER A O 1
ATOM 858 N N . VAL A 1 109 ? 20.248 15.023 -5.607 1.00 75.38 109 VAL A N 1
ATOM 859 C CA . VAL A 1 109 ? 19.799 14.020 -6.586 1.00 75.38 109 VAL A CA 1
ATOM 860 C C . VAL A 1 109 ? 20.839 12.921 -6.769 1.00 75.38 109 VAL A C 1
ATOM 862 O O . VAL A 1 109 ? 20.476 11.757 -6.916 1.00 75.38 109 VAL A O 1
ATOM 865 N N . SER A 1 110 ? 22.128 13.254 -6.686 1.00 78.00 110 SER A N 1
ATOM 866 C CA . SER A 1 110 ? 23.195 12.246 -6.710 1.00 78.00 110 SER A CA 1
ATOM 867 C C . SER A 1 110 ? 23.132 11.313 -5.494 1.00 78.00 110 SER A C 1
ATOM 869 O O . SER A 1 110 ? 23.431 10.125 -5.620 1.00 78.00 110 SER A O 1
ATOM 871 N N . ASP A 1 111 ? 22.712 11.819 -4.330 1.00 80.06 111 ASP A N 1
ATOM 872 C CA . ASP A 1 111 ? 22.491 10.997 -3.137 1.00 80.06 111 ASP A CA 1
ATOM 873 C C . ASP A 1 111 ? 21.226 10.129 -3.274 1.00 80.06 111 ASP A C 1
ATOM 875 O O . ASP A 1 111 ? 21.296 8.930 -3.009 1.00 80.06 111 ASP A O 1
ATOM 879 N N . MET A 1 112 ? 20.116 10.671 -3.795 1.00 82.75 112 MET A N 1
ATOM 880 C CA . MET A 1 112 ? 18.894 9.892 -4.070 1.00 82.75 112 MET A CA 1
ATOM 881 C C . MET A 1 112 ? 19.131 8.766 -5.086 1.00 82.75 112 MET A C 1
ATOM 883 O O . MET A 1 112 ? 18.686 7.638 -4.887 1.00 82.75 112 MET A O 1
ATOM 887 N N . VAL A 1 113 ? 19.858 9.047 -6.174 1.00 85.94 113 VAL A N 1
ATOM 888 C CA . VAL A 1 113 ? 20.227 8.034 -7.175 1.00 85.94 113 VAL A CA 1
ATOM 889 C C . VAL A 1 113 ? 21.102 6.955 -6.543 1.00 85.94 113 VAL A C 1
ATOM 891 O O . VAL A 1 113 ? 20.884 5.771 -6.788 1.00 85.94 113 VAL A O 1
ATOM 894 N N . ARG A 1 114 ? 22.069 7.329 -5.699 1.00 84.75 114 ARG A N 1
ATOM 895 C CA . ARG A 1 114 ? 22.923 6.362 -4.997 1.00 84.75 114 ARG A CA 1
ATOM 896 C C . ARG A 1 114 ? 22.126 5.480 -4.047 1.00 84.75 114 ARG A C 1
ATOM 898 O O . ARG A 1 114 ? 22.325 4.267 -4.054 1.00 84.75 114 ARG A O 1
ATOM 905 N N . GLU A 1 115 ? 21.230 6.071 -3.261 1.00 85.31 115 GLU A N 1
ATOM 906 C CA . GLU A 1 115 ? 20.336 5.325 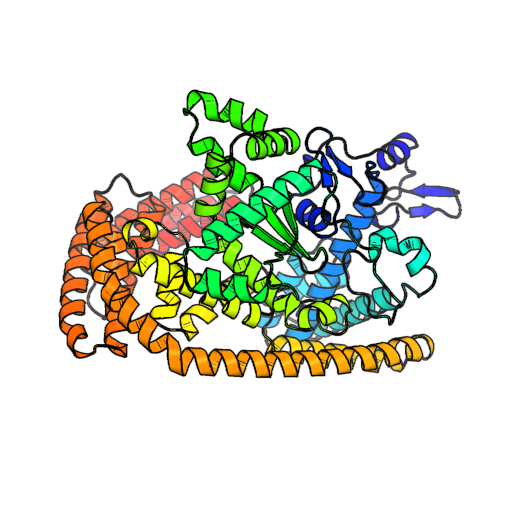-2.378 1.00 85.31 115 GLU A CA 1
ATOM 907 C C . GLU A 1 115 ? 19.527 4.307 -3.187 1.00 85.31 115 GLU A C 1
ATOM 909 O O . GLU A 1 115 ? 19.537 3.119 -2.861 1.00 85.31 115 GLU A O 1
ATOM 914 N N . LEU A 1 116 ? 18.927 4.740 -4.297 1.00 86.00 116 LEU A N 1
ATOM 915 C CA . LEU A 1 116 ? 18.137 3.881 -5.172 1.00 86.00 116 LEU A CA 1
ATOM 916 C C . LEU A 1 116 ? 18.958 2.715 -5.747 1.00 86.00 116 LEU A C 1
ATOM 918 O O . LEU A 1 116 ? 18.542 1.562 -5.660 1.00 86.00 116 LEU A O 1
ATOM 922 N N . LEU A 1 117 ? 20.151 2.993 -6.285 1.00 88.31 117 LEU A N 1
ATOM 923 C CA . LEU A 1 117 ? 21.050 1.969 -6.830 1.00 88.31 117 LEU A CA 1
ATOM 924 C C . LEU A 1 117 ? 21.520 0.978 -5.753 1.00 88.31 117 LEU A C 1
ATOM 926 O O . LEU A 1 117 ? 21.687 -0.211 -6.031 1.00 88.31 117 LEU A O 1
ATOM 930 N N . SER A 1 118 ? 21.708 1.442 -4.514 1.00 84.88 118 SER A N 1
ATOM 931 C CA . SER A 1 118 ? 22.180 0.606 -3.406 1.00 84.88 118 SER A CA 1
ATOM 932 C C . SER A 1 118 ? 21.183 -0.479 -2.984 1.00 84.88 118 SER A C 1
ATOM 934 O O . SER A 1 118 ? 21.614 -1.528 -2.498 1.00 84.88 118 SER A O 1
ATOM 936 N N . ARG A 1 119 ? 19.877 -0.275 -3.229 1.00 80.06 119 ARG A N 1
ATOM 937 C CA . ARG A 1 119 ? 18.813 -1.242 -2.899 1.00 80.06 119 ARG A CA 1
ATOM 938 C C . ARG A 1 119 ? 18.977 -2.574 -3.636 1.00 80.06 119 ARG A C 1
ATOM 940 O O . ARG A 1 119 ? 18.662 -3.616 -3.077 1.00 80.06 119 ARG A O 1
ATOM 947 N N . GLU A 1 120 ? 19.552 -2.548 -4.838 1.00 77.50 120 GLU A N 1
ATOM 948 C CA . GLU A 1 120 ? 19.783 -3.730 -5.682 1.00 77.50 120 GLU A CA 1
ATOM 949 C C . GLU A 1 120 ? 21.275 -3.908 -6.030 1.00 77.50 120 GLU A C 1
ATOM 951 O O . GLU A 1 120 ? 21.639 -4.389 -7.108 1.00 77.50 120 GLU A O 1
ATOM 956 N N . LYS A 1 121 ? 22.178 -3.547 -5.100 1.00 77.81 121 LYS A N 1
ATOM 957 C CA . LYS A 1 121 ? 23.644 -3.599 -5.297 1.00 77.81 121 LYS A CA 1
ATOM 958 C C . LYS A 1 121 ? 24.151 -4.952 -5.824 1.00 77.81 121 LYS A C 1
ATOM 960 O O . LYS A 1 121 ? 25.155 -4.987 -6.526 1.00 77.81 121 LYS A O 1
ATOM 965 N N . GLY A 1 122 ? 23.458 -6.052 -5.514 1.00 72.12 122 GLY A N 1
ATOM 966 C CA . GLY A 1 122 ? 23.813 -7.400 -5.972 1.00 72.12 122 GLY A CA 1
ATOM 967 C C . GLY A 1 122 ? 23.623 -7.655 -7.474 1.00 72.12 122 GLY A C 1
ATOM 968 O O . GLY A 1 122 ? 24.241 -8.576 -8.001 1.00 72.12 122 GLY A O 1
ATOM 969 N N . VAL A 1 123 ? 22.801 -6.861 -8.171 1.00 73.00 123 VAL A N 1
ATOM 970 C CA . VAL A 1 123 ? 22.521 -7.023 -9.615 1.00 73.00 123 VAL A CA 1
ATOM 971 C C . VAL A 1 123 ? 22.890 -5.798 -10.461 1.00 73.00 123 VAL A C 1
ATOM 973 O O . VAL A 1 123 ? 22.879 -5.867 -11.699 1.00 73.00 123 VAL A O 1
ATOM 976 N N . MET A 1 124 ? 23.242 -4.679 -9.826 1.00 83.50 124 MET A N 1
ATOM 977 C CA . MET A 1 124 ? 23.728 -3.477 -10.510 1.00 83.50 124 MET A CA 1
ATOM 978 C C . MET A 1 124 ? 25.138 -3.677 -11.101 1.00 83.50 124 MET A C 1
ATOM 980 O O . MET A 1 124 ? 25.941 -4.406 -10.518 1.00 83.50 124 MET A O 1
ATOM 984 N N . PRO A 1 125 ? 25.469 -3.052 -12.253 1.00 83.06 125 PRO A N 1
ATOM 985 C CA . PRO A 1 125 ? 26.826 -3.092 -12.806 1.00 83.06 125 PRO A CA 1
ATOM 986 C C . PRO A 1 125 ? 27.852 -2.553 -11.801 1.00 83.06 125 PRO A C 1
ATOM 988 O O . PRO A 1 125 ? 27.620 -1.508 -11.188 1.00 83.06 125 PRO A O 1
ATOM 991 N N . GLN A 1 126 ? 28.982 -3.243 -11.632 1.00 81.44 126 GLN A N 1
ATOM 992 C CA . GLN A 1 126 ? 29.997 -2.858 -10.643 1.00 81.44 126 GLN A CA 1
ATOM 993 C C . GLN A 1 126 ? 30.592 -1.483 -10.948 1.00 81.44 126 GLN A C 1
ATOM 995 O O . GLN A 1 126 ? 30.815 -0.693 -10.033 1.00 81.44 126 GLN A O 1
ATOM 1000 N N . GLU A 1 127 ? 30.778 -1.170 -12.228 1.00 82.62 127 GLU A N 1
ATOM 1001 C CA . GLU A 1 127 ? 31.259 0.125 -12.697 1.00 82.62 127 GLU A CA 1
ATOM 1002 C C . GLU A 1 127 ? 30.296 1.239 -12.273 1.00 82.62 127 GLU A C 1
ATOM 1004 O O . GLU A 1 127 ? 30.719 2.231 -11.680 1.00 82.62 127 GLU A O 1
ATOM 1009 N N . LEU A 1 128 ? 28.988 1.035 -12.467 1.00 86.38 128 LEU A N 1
ATOM 1010 C CA . LEU A 1 128 ? 27.963 1.985 -12.035 1.00 86.38 128 LEU A CA 1
ATOM 1011 C C . LEU A 1 128 ? 27.974 2.168 -10.512 1.00 86.38 128 LEU A C 1
ATOM 1013 O O . LEU A 1 128 ? 27.917 3.301 -10.038 1.00 86.38 128 LEU A O 1
ATOM 1017 N N . MET A 1 129 ? 28.095 1.080 -9.746 1.00 85.88 129 MET A N 1
ATOM 1018 C CA . MET A 1 129 ? 28.163 1.161 -8.284 1.00 85.88 129 MET A CA 1
ATOM 1019 C C . MET A 1 129 ? 29.416 1.907 -7.808 1.00 85.88 129 MET A C 1
ATOM 1021 O O . MET A 1 129 ? 29.321 2.741 -6.913 1.00 85.88 129 MET A O 1
ATOM 1025 N N . SER A 1 130 ? 30.568 1.680 -8.445 1.00 83.06 130 SER A N 1
ATOM 1026 C CA . SER A 1 130 ? 31.814 2.385 -8.115 1.00 83.06 130 SER A CA 1
ATOM 1027 C C . SER A 1 130 ? 31.725 3.894 -8.384 1.00 83.06 130 SER A C 1
ATOM 1029 O O . SER A 1 130 ? 32.213 4.711 -7.598 1.00 83.06 130 SER A O 1
ATOM 1031 N N . VAL A 1 131 ? 31.036 4.282 -9.462 1.00 82.19 131 VAL A N 1
ATOM 1032 C CA . VAL A 1 131 ? 30.783 5.689 -9.791 1.00 82.19 131 VAL A CA 1
ATOM 1033 C C . VAL A 1 131 ? 29.760 6.292 -8.833 1.00 82.19 131 VAL A C 1
ATOM 1035 O O . VAL A 1 131 ? 29.955 7.412 -8.376 1.00 82.19 131 VAL A O 1
ATOM 1038 N N . ALA A 1 132 ? 28.714 5.553 -8.460 1.00 82.06 132 ALA A N 1
ATOM 1039 C CA . ALA A 1 132 ? 27.732 6.002 -7.476 1.00 82.06 132 ALA A CA 1
ATOM 1040 C C . ALA A 1 132 ? 28.371 6.257 -6.099 1.00 82.06 132 ALA A C 1
ATOM 1042 O O . ALA A 1 132 ? 28.090 7.285 -5.483 1.00 82.06 132 ALA A O 1
ATOM 1043 N N . ASP A 1 133 ? 29.280 5.384 -5.654 1.00 79.00 133 ASP A N 1
ATOM 1044 C CA . ASP A 1 133 ? 29.992 5.515 -4.374 1.00 79.00 133 ASP A CA 1
ATOM 1045 C C . ASP A 1 133 ? 30.932 6.741 -4.347 1.00 79.00 133 ASP A C 1
ATOM 1047 O O . ASP A 1 133 ? 31.144 7.347 -3.295 1.00 79.00 133 ASP A O 1
ATOM 1051 N N . THR A 1 134 ? 31.434 7.168 -5.512 1.00 71.75 134 THR A N 1
ATOM 1052 C CA . THR A 1 134 ? 32.314 8.342 -5.679 1.00 71.75 134 THR A CA 1
ATOM 1053 C C . THR A 1 134 ? 31.585 9.602 -6.176 1.00 71.75 134 THR A C 1
ATOM 1055 O O . THR A 1 134 ? 32.194 10.663 -6.304 1.00 71.75 134 THR A O 1
ATOM 1058 N N . ALA A 1 135 ? 30.265 9.533 -6.391 1.00 60.94 135 ALA A N 1
ATOM 1059 C CA . ALA A 1 135 ? 29.484 10.538 -7.120 1.00 60.94 135 ALA A CA 1
ATOM 1060 C C . ALA A 1 135 ? 29.395 11.931 -6.473 1.00 60.94 135 ALA A C 1
ATOM 1062 O O . ALA A 1 135 ? 28.963 12.869 -7.142 1.00 60.94 135 ALA A O 1
ATOM 1063 N N . LYS A 1 136 ? 29.826 12.112 -5.213 1.00 59.66 136 LYS A N 1
ATOM 1064 C CA . LYS A 1 136 ? 29.821 13.432 -4.547 1.00 59.66 136 LYS A CA 1
ATOM 1065 C C . LYS A 1 136 ? 30.639 14.496 -5.296 1.00 59.66 136 LYS A C 1
ATOM 1067 O O . LYS A 1 136 ? 30.453 15.678 -5.030 1.00 59.66 136 LYS A O 1
ATOM 1072 N N . THR A 1 137 ? 31.519 14.103 -6.221 1.00 55.41 137 THR A N 1
ATOM 1073 C CA . THR A 1 137 ? 32.413 15.013 -6.956 1.00 55.41 137 THR A CA 1
ATOM 1074 C C . THR A 1 137 ? 32.191 15.050 -8.475 1.00 55.41 137 THR A C 1
ATOM 1076 O O . THR A 1 137 ? 32.848 15.848 -9.140 1.00 55.41 137 THR A O 1
ATOM 1079 N N . ASN A 1 138 ? 31.290 14.234 -9.054 1.00 73.50 138 ASN A N 1
ATOM 1080 C CA . ASN A 1 138 ? 31.066 14.201 -10.512 1.00 73.50 138 ASN A CA 1
ATOM 1081 C C . ASN A 1 138 ? 29.669 13.668 -10.917 1.00 73.50 138 ASN A C 1
ATOM 1083 O O . ASN A 1 138 ? 29.526 12.523 -11.361 1.00 73.50 138 ASN A O 1
ATOM 1087 N N . SER A 1 139 ? 28.632 14.507 -10.794 1.00 76.06 139 SER A N 1
ATOM 1088 C CA . SER A 1 139 ? 27.242 14.165 -11.158 1.00 76.06 139 SER A CA 1
ATOM 1089 C C . SER A 1 139 ? 27.065 13.837 -12.648 1.00 76.06 139 SER A C 1
ATOM 1091 O O . SER A 1 139 ? 26.281 12.954 -13.001 1.00 76.06 139 SER A O 1
ATOM 1093 N N . ALA A 1 140 ? 27.832 14.488 -13.529 1.00 82.50 140 ALA A N 1
ATOM 1094 C CA . ALA A 1 140 ? 27.787 14.255 -14.972 1.00 82.50 140 ALA A CA 1
ATOM 1095 C C . ALA A 1 140 ? 28.227 12.829 -15.347 1.00 82.50 140 ALA A C 1
ATOM 1097 O O . ALA A 1 140 ? 27.562 12.171 -16.149 1.00 82.50 140 ALA A O 1
ATOM 1098 N N . ASN A 1 141 ? 29.301 12.321 -14.728 1.00 84.81 141 ASN A N 1
ATOM 1099 C CA . ASN A 1 141 ? 29.747 10.940 -14.934 1.00 84.81 141 ASN A CA 1
ATOM 1100 C C . ASN A 1 141 ? 28.704 9.934 -14.425 1.00 84.81 141 ASN A C 1
ATOM 1102 O O . ASN A 1 141 ? 28.368 8.991 -15.138 1.00 84.81 141 ASN A O 1
ATOM 1106 N N . LEU A 1 142 ? 28.128 10.159 -13.235 1.00 85.81 142 LEU A N 1
ATOM 1107 C CA . LEU A 1 142 ? 27.059 9.298 -12.716 1.00 85.81 142 LEU A CA 1
ATOM 1108 C C . LEU A 1 142 ? 25.877 9.229 -13.692 1.00 85.81 142 LEU A C 1
ATOM 1110 O O . LEU A 1 142 ? 25.438 8.134 -14.038 1.00 85.81 142 LEU A O 1
ATOM 1114 N N . ARG A 1 143 ? 25.405 10.376 -14.192 1.00 87.62 143 ARG A N 1
ATOM 1115 C CA . ARG A 1 143 ? 24.321 10.439 -15.182 1.00 87.62 143 ARG A CA 1
ATOM 1116 C C . ARG A 1 143 ? 24.641 9.624 -16.435 1.00 87.62 143 ARG A C 1
ATOM 1118 O O . ARG A 1 143 ? 23.805 8.838 -16.877 1.00 87.62 143 ARG A O 1
ATOM 1125 N N . GLN A 1 144 ? 25.837 9.797 -16.998 1.00 89.38 144 GLN A N 1
ATOM 1126 C CA . GLN A 1 144 ? 26.254 9.068 -18.196 1.00 89.38 144 GLN A CA 1
ATOM 1127 C C . GLN A 1 144 ? 26.255 7.552 -17.956 1.00 89.38 144 GLN A C 1
ATOM 1129 O O . GLN A 1 144 ? 25.744 6.802 -18.784 1.00 89.38 144 GLN A O 1
ATOM 1134 N N . GLN A 1 145 ? 26.781 7.095 -16.818 1.00 90.69 145 GLN A N 1
ATOM 1135 C CA . GLN A 1 145 ? 26.824 5.670 -16.476 1.00 90.69 145 GLN A CA 1
ATOM 1136 C C . GLN A 1 145 ? 25.430 5.087 -16.235 1.00 90.69 145 GLN A C 1
ATOM 1138 O O . GLN A 1 145 ? 25.137 3.984 -16.697 1.00 90.69 145 GLN A O 1
ATOM 1143 N N . VAL A 1 146 ? 24.549 5.833 -15.563 1.00 91.88 146 VAL A N 1
ATOM 1144 C CA . VAL A 1 146 ? 23.146 5.443 -15.372 1.00 91.88 146 VAL A CA 1
ATOM 1145 C C . VAL A 1 146 ? 22.438 5.311 -16.720 1.00 91.88 146 VAL A C 1
ATOM 1147 O O . VAL A 1 146 ? 21.779 4.302 -16.963 1.00 91.88 146 VAL A O 1
ATOM 1150 N N . GLU A 1 147 ? 22.600 6.285 -17.619 1.00 92.19 147 GLU A N 1
ATOM 1151 C CA . GLU A 1 147 ? 22.007 6.229 -18.957 1.00 92.19 147 GLU A CA 1
ATOM 1152 C C . GLU A 1 147 ? 22.516 5.023 -19.755 1.00 92.19 147 GLU A C 1
ATOM 1154 O O . GLU A 1 147 ? 21.711 4.284 -20.320 1.00 92.19 147 GLU A O 1
ATOM 1159 N N . GLN A 1 148 ? 23.829 4.777 -19.775 1.00 92.19 148 GLN A N 1
ATOM 1160 C CA . GLN A 1 148 ? 24.401 3.620 -20.471 1.00 92.19 148 GLN A CA 1
ATOM 1161 C C . GLN A 1 148 ? 23.879 2.297 -19.899 1.00 92.19 148 GLN A C 1
ATOM 1163 O O . GLN A 1 148 ? 23.474 1.411 -20.655 1.00 92.19 148 GLN A O 1
ATOM 1168 N N . ALA A 1 149 ? 23.813 2.175 -18.571 1.00 91.81 149 ALA A N 1
ATOM 1169 C CA . ALA A 1 149 ? 23.254 0.999 -17.914 1.00 91.81 149 ALA A CA 1
ATOM 1170 C C . ALA A 1 149 ? 21.763 0.806 -18.247 1.00 91.81 149 ALA A C 1
ATOM 1172 O O . ALA A 1 149 ? 21.330 -0.323 -18.492 1.00 91.81 149 ALA A O 1
ATOM 1173 N N . TYR A 1 150 ? 20.984 1.889 -18.305 1.00 91.94 150 TYR A N 1
ATOM 1174 C CA . TYR A 1 150 ? 19.570 1.847 -18.675 1.00 91.94 150 TYR A CA 1
ATOM 1175 C C . TYR A 1 150 ? 19.357 1.455 -20.146 1.00 91.94 150 TYR A C 1
ATOM 1177 O O . TYR A 1 150 ? 18.523 0.594 -20.441 1.00 91.94 150 TYR A O 1
ATOM 1185 N N . ILE A 1 151 ? 20.149 2.008 -21.072 1.00 90.38 151 ILE A N 1
ATOM 1186 C CA . ILE A 1 151 ? 20.132 1.630 -22.495 1.00 90.38 151 ILE A CA 1
ATOM 1187 C C . ILE A 1 151 ? 20.470 0.145 -22.652 1.00 90.38 151 ILE A C 1
ATOM 1189 O O . ILE A 1 151 ? 19.722 -0.583 -23.306 1.00 90.38 151 ILE A O 1
ATOM 1193 N N . HIS A 1 152 ? 21.539 -0.326 -22.005 1.00 87.69 152 HIS A N 1
ATOM 1194 C CA . HIS A 1 152 ? 21.939 -1.732 -22.047 1.00 87.69 152 HIS A CA 1
ATOM 1195 C C . HIS A 1 152 ? 20.849 -2.648 -21.475 1.00 87.69 152 HIS A C 1
ATOM 1197 O O . HIS A 1 152 ? 20.523 -3.683 -22.055 1.00 87.69 152 HIS A O 1
ATOM 1203 N N . SER A 1 153 ? 20.232 -2.251 -20.357 1.00 85.56 153 SER A N 1
ATOM 1204 C CA . SER A 1 153 ? 19.099 -2.977 -19.783 1.00 85.56 153 SER A CA 1
ATOM 1205 C C . SER A 1 153 ? 17.907 -3.024 -20.745 1.00 85.56 153 SER A C 1
ATOM 1207 O O . SER A 1 153 ? 17.305 -4.081 -20.910 1.00 85.56 153 SER A O 1
ATOM 1209 N N . THR A 1 154 ? 17.596 -1.923 -21.433 1.00 84.12 154 THR A N 1
ATOM 1210 C CA . THR A 1 154 ? 16.534 -1.874 -22.451 1.00 84.12 154 THR A CA 1
ATOM 1211 C C . THR A 1 154 ? 16.837 -2.821 -23.614 1.00 84.12 154 THR A C 1
ATOM 1213 O O . THR A 1 154 ? 15.991 -3.627 -23.987 1.00 84.12 154 THR A O 1
ATOM 1216 N N . GLN A 1 155 ? 18.064 -2.797 -24.140 1.00 80.62 155 GLN A N 1
ATOM 1217 C CA . GLN A 1 155 ? 18.499 -3.695 -25.214 1.00 80.62 155 GLN A CA 1
ATOM 1218 C C . GLN A 1 155 ? 18.462 -5.171 -24.802 1.00 80.62 155 GLN A C 1
ATOM 1220 O O . GLN A 1 155 ? 18.102 -6.011 -25.623 1.00 80.62 155 GLN A O 1
ATOM 1225 N N . PHE A 1 156 ? 18.788 -5.500 -23.546 1.00 79.44 156 PHE A N 1
ATOM 1226 C CA . PHE A 1 156 ? 18.650 -6.861 -23.022 1.00 79.44 156 PHE A CA 1
ATOM 1227 C C . PHE A 1 156 ? 17.203 -7.361 -23.138 1.00 79.44 156 PHE A C 1
ATOM 1229 O O . PHE A 1 156 ? 16.974 -8.470 -23.622 1.00 79.44 156 PHE A O 1
ATOM 1236 N N . TRP A 1 157 ? 16.227 -6.534 -22.753 1.00 71.38 157 TRP A N 1
ATOM 1237 C CA . TRP A 1 157 ? 14.806 -6.873 -22.872 1.00 71.38 157 TRP A CA 1
ATOM 1238 C C . TRP A 1 157 ? 14.317 -6.913 -24.330 1.00 71.38 157 TRP A C 1
ATOM 1240 O O . TRP A 1 157 ? 13.393 -7.660 -24.643 1.00 71.38 157 TRP A O 1
ATOM 1250 N N . ASP A 1 158 ? 14.979 -6.191 -25.237 1.00 66.94 158 ASP A N 1
ATOM 1251 C CA . ASP A 1 158 ? 14.649 -6.150 -26.670 1.00 66.94 158 ASP A CA 1
ATOM 1252 C C . ASP A 1 158 ? 15.243 -7.321 -27.463 1.00 66.94 158 ASP A C 1
ATOM 1254 O O . ASP A 1 158 ? 14.620 -7.831 -28.397 1.00 66.94 158 ASP A O 1
ATOM 1258 N N . GLY A 1 159 ? 16.448 -7.754 -27.083 1.00 48.41 159 GLY A N 1
ATOM 1259 C CA . GLY A 1 159 ? 17.197 -8.859 -27.685 1.00 48.41 159 GLY A CA 1
ATOM 1260 C C . GLY A 1 159 ? 16.693 -10.249 -27.286 1.00 48.41 159 GLY A C 1
ATOM 1261 O O . GLY A 1 159 ? 17.062 -11.238 -27.921 1.00 48.41 159 GLY A O 1
ATOM 1262 N N . GLN A 1 160 ? 15.804 -10.342 -26.289 1.00 54.44 160 GLN A N 1
ATOM 1263 C CA . GLN A 1 160 ? 15.019 -11.540 -25.955 1.00 54.44 160 GLN A CA 1
ATOM 1264 C C . GLN A 1 160 ? 13.970 -11.787 -27.060 1.00 54.44 160 GLN A C 1
ATOM 1266 O O . GLN A 1 160 ? 12.770 -11.581 -26.893 1.00 54.44 160 GLN A O 1
ATOM 1271 N N . SER A 1 161 ? 14.450 -12.145 -28.250 1.00 38.28 161 SER A N 1
ATOM 1272 C CA . SER A 1 161 ? 13.681 -12.131 -29.490 1.00 38.28 161 SER A CA 1
ATOM 1273 C C . SER A 1 161 ? 12.473 -13.075 -29.502 1.00 38.28 161 SER A C 1
ATOM 1275 O O . SER A 1 161 ? 12.401 -14.087 -28.809 1.00 38.28 161 SER A O 1
ATOM 1277 N N . PHE A 1 162 ? 11.563 -12.756 -30.417 1.00 34.38 162 PHE A N 1
ATOM 1278 C CA . PHE A 1 162 ? 10.273 -13.362 -30.758 1.00 34.38 162 PHE A CA 1
ATOM 1279 C C . PHE A 1 162 ? 10.227 -14.910 -30.878 1.00 34.38 162 PHE A C 1
ATOM 1281 O O . PHE A 1 162 ? 9.150 -15.501 -30.888 1.00 34.38 162 PHE A O 1
ATOM 1288 N N . SER A 1 163 ? 11.373 -15.595 -30.990 1.00 31.95 163 SER A N 1
ATOM 1289 C CA . SER A 1 163 ? 11.468 -17.053 -31.199 1.00 31.95 163 SER A CA 1
ATOM 1290 C C . SER A 1 163 ? 12.101 -17.807 -30.020 1.00 31.95 163 SER A C 1
ATOM 1292 O O . SER A 1 163 ? 11.583 -18.851 -29.614 1.00 31.95 163 SER A O 1
ATOM 1294 N N . ASP A 1 164 ? 13.143 -17.246 -29.402 1.00 34.81 164 ASP A N 1
ATOM 1295 C CA . ASP A 1 164 ? 13.747 -17.767 -28.169 1.00 34.81 164 ASP A CA 1
ATOM 1296 C C . ASP A 1 164 ? 12.960 -17.359 -26.929 1.00 34.81 164 ASP A C 1
ATOM 1298 O O . ASP A 1 164 ? 12.826 -18.152 -25.996 1.00 34.81 164 ASP A O 1
ATOM 1302 N N . GLY A 1 165 ? 12.338 -16.179 -26.973 1.00 35.91 165 GLY A N 1
ATOM 1303 C CA . GLY A 1 165 ? 11.303 -15.747 -26.053 1.00 35.91 165 GLY A CA 1
ATOM 1304 C C . GLY A 1 165 ? 10.213 -16.804 -25.973 1.00 35.91 165 GLY A C 1
ATOM 1305 O O . GLY A 1 165 ? 9.973 -17.310 -24.902 1.00 35.91 165 GLY A O 1
ATOM 1306 N N . ILE A 1 166 ? 9.636 -17.306 -27.066 1.00 34.03 166 ILE A N 1
ATOM 1307 C CA . ILE A 1 166 ? 8.570 -18.331 -26.990 1.00 34.03 166 ILE A CA 1
ATOM 1308 C C . ILE A 1 166 ? 9.056 -19.682 -26.412 1.00 34.03 166 ILE A C 1
ATOM 1310 O O . ILE A 1 166 ? 8.285 -20.356 -25.729 1.00 34.03 166 ILE A O 1
ATOM 1314 N N . LYS A 1 167 ? 10.327 -20.070 -26.595 1.00 33.56 167 LYS A N 1
ATOM 1315 C CA . LYS A 1 167 ? 10.870 -21.338 -26.055 1.00 33.56 167 LYS A CA 1
ATOM 1316 C C . LYS A 1 167 ? 11.393 -21.237 -24.613 1.00 33.56 167 LYS A C 1
ATOM 1318 O O . LYS A 1 167 ? 11.304 -22.220 -23.881 1.00 33.56 167 LYS A O 1
ATOM 1323 N N . LYS A 1 168 ? 11.888 -20.069 -24.185 1.00 36.53 168 LYS A N 1
ATOM 1324 C CA . LYS A 1 168 ? 12.400 -19.786 -22.824 1.00 36.53 168 LYS A CA 1
ATOM 1325 C C . LYS A 1 168 ? 11.428 -18.948 -21.958 1.00 36.53 168 LYS A C 1
ATOM 1327 O O . LYS A 1 168 ? 11.653 -18.789 -20.760 1.00 36.53 168 LYS A O 1
ATOM 1332 N N . SER A 1 169 ? 10.316 -18.460 -22.523 1.00 35.78 169 SER A N 1
ATOM 1333 C CA . SER A 1 169 ? 9.361 -17.498 -21.915 1.00 35.78 169 SER A CA 1
ATOM 1334 C C . SER A 1 169 ? 8.601 -18.005 -20.714 1.00 35.78 169 SER A C 1
ATOM 1336 O O . SER A 1 169 ? 8.108 -17.177 -19.958 1.00 35.78 169 SER A O 1
ATOM 1338 N N . ASN A 1 170 ? 8.491 -19.313 -20.483 1.00 36.41 170 ASN A N 1
ATOM 1339 C CA . ASN A 1 170 ? 7.662 -19.786 -19.373 1.00 36.41 170 ASN A CA 1
ATOM 1340 C C . ASN A 1 170 ? 8.140 -19.273 -17.998 1.00 36.41 170 ASN A C 1
ATOM 1342 O O . ASN A 1 170 ? 7.321 -19.216 -17.076 1.00 36.41 170 ASN A O 1
ATOM 1346 N N . LEU A 1 171 ? 9.414 -18.865 -17.885 1.00 34.88 171 LEU A N 1
ATOM 1347 C CA . LEU A 1 171 ? 10.015 -18.287 -16.679 1.00 34.88 171 LEU A CA 1
ATOM 1348 C C . LEU A 1 171 ? 10.179 -16.753 -16.750 1.00 34.88 171 LEU A C 1
ATOM 1350 O O . LEU A 1 171 ? 9.966 -16.094 -15.742 1.00 34.88 171 LEU A O 1
ATOM 1354 N N . LEU A 1 172 ? 10.484 -16.173 -17.920 1.00 34.88 172 LEU A N 1
ATOM 1355 C CA . LEU A 1 172 ? 10.846 -14.746 -18.064 1.00 34.88 172 LEU A CA 1
ATOM 1356 C C . LEU A 1 172 ? 9.670 -13.799 -18.372 1.00 34.88 172 LEU A C 1
ATOM 1358 O O . LEU A 1 172 ? 9.770 -12.605 -18.118 1.00 34.88 172 LEU A O 1
ATOM 1362 N N . THR A 1 173 ? 8.527 -14.286 -18.872 1.00 38.19 173 THR A N 1
ATOM 1363 C CA . THR A 1 173 ? 7.350 -13.421 -19.135 1.00 38.19 173 THR A CA 1
ATOM 1364 C C . THR A 1 173 ? 6.525 -13.114 -17.887 1.00 38.19 173 THR A C 1
ATOM 1366 O O . THR A 1 173 ? 5.442 -12.546 -17.996 1.00 38.19 173 THR A O 1
ATOM 1369 N N . ARG A 1 174 ? 6.978 -13.562 -16.712 1.00 42.28 174 ARG A N 1
ATOM 1370 C CA . ARG A 1 174 ? 6.246 -13.429 -15.451 1.00 42.28 174 ARG A CA 1
ATOM 1371 C C . ARG A 1 174 ? 6.700 -12.220 -14.625 1.00 42.28 174 ARG A C 1
ATOM 1373 O O . ARG A 1 174 ? 5.952 -11.799 -13.760 1.00 42.28 174 ARG A O 1
ATOM 1380 N N . SER A 1 175 ? 7.861 -11.630 -14.913 1.00 34.56 175 SER A N 1
ATOM 1381 C CA . SER A 1 175 ? 8.422 -10.513 -14.139 1.00 34.56 175 SER A CA 1
ATOM 1382 C C . SER A 1 175 ? 8.284 -9.121 -14.778 1.00 34.56 175 SER A C 1
ATOM 1384 O O . SER A 1 175 ? 8.370 -8.142 -14.049 1.00 34.56 175 SER A O 1
ATOM 1386 N N . SER A 1 176 ? 8.002 -9.029 -16.091 1.00 36.16 176 SER A N 1
ATOM 1387 C CA . SER A 1 176 ? 7.980 -7.798 -16.925 1.00 36.16 176 SER A CA 1
ATOM 1388 C C . SER A 1 176 ? 9.302 -6.983 -16.942 1.00 36.16 176 SER A C 1
ATOM 1390 O O . SER A 1 176 ? 10.067 -7.047 -15.984 1.00 36.16 176 SER A O 1
ATOM 1392 N N . PRO A 1 177 ? 9.625 -6.233 -18.029 1.00 36.69 177 PRO A N 1
ATOM 1393 C CA . PRO A 1 177 ? 8.732 -5.728 -19.078 1.00 36.69 177 PRO A CA 1
ATOM 1394 C C . PRO A 1 177 ? 8.972 -6.350 -20.473 1.00 36.69 177 PRO A C 1
ATOM 1396 O O . PRO A 1 177 ? 10.081 -6.270 -21.000 1.00 36.69 177 PRO A O 1
ATOM 1399 N N . PRO A 1 178 ? 7.945 -6.890 -21.162 1.00 43.59 178 PRO A N 1
ATOM 1400 C CA . PRO A 1 178 ? 8.047 -7.119 -22.593 1.00 43.59 178 PRO A CA 1
ATOM 1401 C C . PRO A 1 178 ? 7.767 -5.807 -23.323 1.00 43.59 178 PRO A C 1
ATOM 1403 O O . PRO A 1 178 ? 6.687 -5.233 -23.235 1.00 43.59 178 PRO A O 1
ATOM 1406 N N . THR A 1 179 ? 8.753 -5.342 -24.073 1.00 38.56 179 THR A N 1
ATOM 1407 C CA . THR A 1 179 ? 8.665 -4.171 -24.948 1.00 38.56 179 THR A CA 1
ATOM 1408 C C . THR A 1 179 ? 8.291 -4.554 -26.388 1.00 38.56 179 THR A C 1
ATOM 1410 O O . THR A 1 179 ? 8.133 -3.684 -27.239 1.00 38.56 179 THR A O 1
ATOM 1413 N N . ALA A 1 180 ? 8.120 -5.841 -26.703 1.00 31.31 180 ALA A N 1
ATOM 1414 C CA . ALA A 1 180 ? 7.801 -6.294 -28.053 1.00 31.31 180 ALA A CA 1
ATOM 1415 C C . ALA A 1 180 ? 6.286 -6.512 -28.271 1.00 31.31 180 ALA A C 1
ATOM 1417 O O . ALA A 1 180 ? 5.585 -7.018 -27.392 1.00 31.31 180 ALA A O 1
ATOM 1418 N N . PRO A 1 181 ? 5.769 -6.213 -29.476 1.00 33.91 181 PRO A N 1
ATOM 1419 C CA . PRO A 1 181 ? 4.408 -6.553 -29.880 1.00 33.91 181 PRO A CA 1
ATOM 1420 C C . PRO A 1 181 ? 4.294 -8.067 -30.041 1.00 33.91 181 PRO A C 1
ATOM 1422 O O . PRO A 1 181 ? 4.726 -8.634 -31.043 1.00 33.91 181 PRO A O 1
ATOM 1425 N N . HIS A 1 182 ? 3.694 -8.754 -29.083 1.00 35.47 182 HIS A N 1
ATOM 1426 C CA . HIS A 1 182 ? 3.524 -10.193 -29.209 1.00 35.47 182 HIS A CA 1
ATOM 1427 C C . HIS A 1 182 ? 2.105 -10.657 -28.904 1.00 35.47 182 HIS A C 1
ATOM 1429 O O . HIS A 1 182 ? 1.314 -9.941 -28.288 1.00 35.47 182 HIS A O 1
ATOM 1435 N N . PRO A 1 183 ? 1.711 -11.789 -29.506 1.00 33.56 183 PRO A N 1
ATOM 1436 C CA . PRO A 1 183 ? 0.384 -12.047 -29.989 1.00 33.56 183 PRO A CA 1
ATOM 1437 C C . PRO A 1 183 ? -0.398 -12.647 -28.821 1.00 33.56 183 PRO A C 1
ATOM 1439 O O . PRO A 1 183 ? 0.161 -13.268 -27.927 1.00 33.56 183 PRO A O 1
ATOM 1442 N N . ARG A 1 184 ? -1.712 -12.457 -28.834 1.00 35.78 184 ARG A N 1
ATOM 1443 C CA . ARG A 1 184 ? -2.707 -13.349 -28.220 1.00 35.78 184 ARG A CA 1
ATOM 1444 C C . ARG A 1 184 ? -2.223 -14.163 -27.000 1.00 35.78 184 ARG A C 1
ATOM 1446 O O . ARG A 1 184 ? -1.687 -15.257 -27.134 1.00 35.78 184 ARG A O 1
ATOM 1453 N N . SER A 1 185 ? -2.596 -13.647 -25.828 1.00 38.44 185 SER A N 1
ATOM 1454 C CA . SER A 1 185 ? -2.690 -14.328 -24.531 1.00 38.44 185 SER A CA 1
ATOM 1455 C C . SER A 1 185 ? -1.383 -14.846 -23.929 1.00 38.44 185 SER A C 1
ATOM 1457 O O . SER A 1 185 ? -0.925 -15.935 -24.259 1.00 38.44 185 SER A O 1
ATOM 1459 N N . TYR A 1 186 ? -0.895 -14.140 -22.901 1.00 44.69 186 TYR A N 1
ATOM 1460 C CA . TYR A 1 186 ? -0.212 -14.799 -21.787 1.00 44.69 186 TYR A CA 1
ATOM 1461 C C . TYR A 1 186 ? -0.991 -16.072 -21.412 1.00 44.69 186 TYR A C 1
ATOM 1463 O O . TYR A 1 186 ? -2.233 -16.017 -21.376 1.00 44.69 186 TYR A O 1
ATOM 1471 N N . PRO A 1 187 ? -0.325 -17.216 -21.160 1.00 52.09 187 PRO A N 1
ATOM 1472 C CA . PRO A 1 187 ? -1.026 -18.392 -20.669 1.00 52.09 187 PRO A CA 1
ATOM 1473 C C . PRO A 1 187 ? -1.830 -17.974 -19.438 1.00 52.09 187 PRO A C 1
ATOM 1475 O O . PRO A 1 187 ? -1.277 -17.393 -18.506 1.00 52.09 187 PRO A O 1
ATOM 1478 N N . LYS A 1 188 ? -3.151 -18.202 -19.466 1.00 62.88 188 LYS A N 1
ATOM 1479 C CA . LYS A 1 188 ? -4.024 -17.851 -18.341 1.00 62.88 188 LYS A CA 1
ATOM 1480 C C . LYS A 1 188 ? -3.498 -18.557 -17.100 1.00 62.88 188 LYS A C 1
ATOM 1482 O O . LYS A 1 188 ? -3.602 -19.780 -17.004 1.00 62.88 188 LYS A O 1
ATOM 1487 N N . ILE A 1 189 ? -2.957 -17.782 -16.167 1.00 66.69 189 ILE A N 1
ATOM 1488 C CA . ILE A 1 189 ? -2.599 -18.284 -14.850 1.00 66.69 189 ILE A CA 1
ATOM 1489 C C . ILE A 1 189 ? -3.917 -18.710 -14.197 1.00 66.69 189 ILE A C 1
ATOM 1491 O O . ILE A 1 189 ? -4.845 -17.896 -14.110 1.00 66.69 189 ILE A O 1
ATOM 1495 N N . PRO A 1 190 ? -4.069 -19.987 -13.809 1.00 77.75 190 PRO A N 1
ATOM 1496 C CA . PRO A 1 190 ? -5.246 -20.389 -13.067 1.00 77.75 190 PRO A CA 1
ATOM 1497 C C . PRO A 1 190 ? -5.250 -19.609 -11.753 1.00 77.75 190 PRO A C 1
ATOM 1499 O O . PRO A 1 190 ? -4.270 -19.645 -11.014 1.00 77.75 190 PRO A O 1
ATOM 1502 N N . ILE A 1 191 ? -6.345 -18.894 -11.476 1.00 83.62 191 ILE A N 1
ATOM 1503 C CA . ILE A 1 191 ? -6.474 -18.118 -10.235 1.00 83.62 191 ILE A CA 1
AT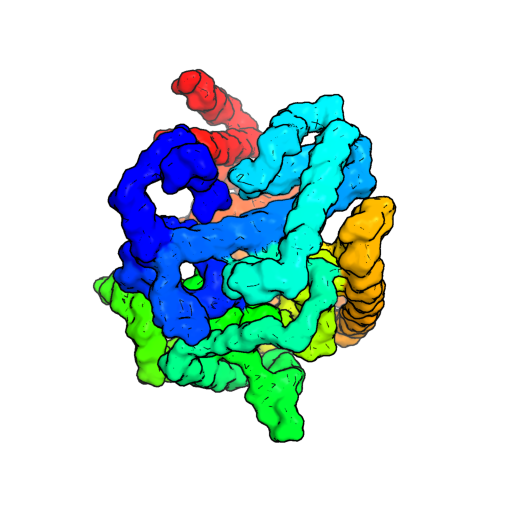OM 1504 C C . ILE A 1 191 ? -6.277 -19.050 -9.034 1.00 83.62 191 ILE A C 1
ATOM 1506 O O . ILE A 1 191 ? -5.474 -18.776 -8.148 1.00 83.62 191 ILE A O 1
ATOM 1510 N N . TYR A 1 192 ? -6.972 -20.188 -9.062 1.00 89.75 192 TYR A N 1
ATOM 1511 C CA . TYR A 1 192 ? -6.932 -21.205 -8.020 1.00 89.75 192 TYR A CA 1
ATOM 1512 C C . TYR A 1 192 ? -5.971 -22.331 -8.380 1.00 89.75 192 TYR A C 1
ATOM 1514 O O . TYR A 1 192 ? -5.969 -22.830 -9.512 1.00 89.75 192 TYR A O 1
ATOM 1522 N N . PHE A 1 193 ? -5.178 -22.761 -7.404 1.00 86.88 193 PHE A N 1
ATOM 1523 C CA . PHE A 1 193 ? -4.263 -23.874 -7.573 1.00 86.88 193 PHE A CA 1
ATOM 1524 C C . PHE A 1 193 ? -5.002 -25.219 -7.593 1.00 86.88 193 PHE A C 1
ATOM 1526 O O . PHE A 1 193 ? -4.682 -26.064 -8.430 1.00 86.88 193 PHE A O 1
ATOM 1533 N N . ASP A 1 194 ? -6.021 -25.374 -6.744 1.00 89.00 194 ASP A N 1
ATOM 1534 C CA . ASP A 1 194 ? -6.868 -26.563 -6.627 1.00 89.00 194 ASP A CA 1
ATOM 1535 C C . ASP A 1 194 ? -8.335 -26.213 -6.268 1.00 89.00 194 ASP A C 1
ATOM 1537 O O . ASP A 1 194 ? -8.727 -25.045 -6.167 1.00 89.00 194 ASP A O 1
ATOM 1541 N N . GLU A 1 195 ? -9.187 -27.234 -6.108 1.00 92.50 195 GLU A N 1
ATOM 1542 C CA . GLU A 1 195 ? -10.599 -27.043 -5.741 1.00 92.50 195 GLU A CA 1
ATOM 1543 C C . GLU A 1 195 ? -10.799 -26.583 -4.286 1.00 92.50 195 GLU A C 1
ATOM 1545 O O . GLU A 1 195 ? -11.843 -26.002 -3.979 1.00 92.50 195 GLU A O 1
ATOM 1550 N N . THR A 1 196 ? -9.835 -26.805 -3.390 1.00 92.50 196 THR A N 1
ATOM 1551 C CA . THR A 1 196 ? -9.909 -26.338 -1.999 1.00 92.50 196 THR A CA 1
ATOM 1552 C C . THR A 1 196 ? -9.726 -24.824 -1.944 1.00 92.50 196 THR A C 1
ATOM 1554 O O . THR A 1 196 ? -10.590 -24.138 -1.391 1.00 92.50 196 THR A O 1
ATOM 1557 N N . GLU A 1 197 ? -8.699 -24.280 -2.611 1.00 92.38 197 GLU A N 1
ATOM 1558 C CA . GLU A 1 197 ? -8.512 -22.828 -2.758 1.00 92.38 197 GLU A CA 1
ATOM 1559 C C . GLU A 1 197 ? -9.754 -22.171 -3.373 1.00 92.38 197 GLU A C 1
ATOM 1561 O O . GLU A 1 197 ? -10.242 -21.150 -2.887 1.00 92.38 197 GLU A O 1
ATOM 1566 N N . LYS A 1 198 ? -10.324 -22.790 -4.414 1.00 94.94 198 LYS A N 1
ATOM 1567 C CA . LYS A 1 198 ? -11.535 -22.296 -5.080 1.00 94.94 198 LYS A CA 1
ATOM 1568 C C . LYS A 1 198 ? -12.754 -22.274 -4.158 1.00 94.94 198 LYS A C 1
ATOM 1570 O O . LYS A 1 198 ? -13.531 -21.317 -4.196 1.00 94.94 198 LYS A O 1
ATOM 1575 N N . LYS A 1 199 ? -12.941 -23.304 -3.324 1.00 97.12 199 LYS A N 1
ATOM 1576 C CA . LYS A 1 199 ? -14.027 -23.349 -2.330 1.00 97.12 199 LYS A CA 1
ATOM 1577 C C . LYS A 1 199 ? -13.855 -22.263 -1.270 1.00 97.12 199 LYS A C 1
ATOM 1579 O O . LYS A 1 199 ? -14.822 -21.551 -1.005 1.00 97.12 199 LYS A O 1
ATOM 1584 N N . VAL A 1 200 ? -12.648 -22.101 -0.718 1.00 96.25 200 VAL A N 1
ATOM 1585 C CA . VAL A 1 200 ? -12.327 -21.046 0.262 1.00 96.25 200 VAL A CA 1
ATOM 1586 C C . VAL A 1 200 ? -12.556 -19.662 -0.342 1.00 96.25 200 VAL A C 1
ATOM 1588 O O . VAL A 1 200 ? -13.290 -18.852 0.224 1.00 96.25 200 VAL A O 1
ATOM 1591 N N . GLY A 1 201 ? -12.013 -19.412 -1.534 1.00 96.25 201 GLY A N 1
ATOM 1592 C CA . GLY A 1 201 ? -12.174 -18.145 -2.241 1.00 96.25 201 GLY A CA 1
ATOM 1593 C C . GLY A 1 201 ? -13.637 -17.798 -2.513 1.00 96.25 201 GLY A C 1
ATOM 1594 O O . GLY A 1 201 ? -14.039 -16.643 -2.364 1.00 96.25 201 GLY A O 1
ATOM 1595 N N . LYS A 1 202 ? -14.466 -18.796 -2.847 1.00 97.06 202 LYS A N 1
ATOM 1596 C CA . LYS A 1 202 ? -15.912 -18.617 -3.041 1.00 97.06 202 LYS A CA 1
ATOM 1597 C C . LYS A 1 202 ? -16.620 -18.188 -1.754 1.00 97.06 202 LYS A C 1
ATOM 1599 O O . LYS A 1 202 ? -17.401 -17.240 -1.802 1.00 97.06 202 LYS A O 1
ATOM 1604 N N . VAL A 1 203 ? -16.371 -18.859 -0.626 1.00 97.19 203 VAL A N 1
ATOM 1605 C CA . VAL A 1 203 ? -17.037 -18.509 0.643 1.00 97.19 203 VAL A CA 1
ATOM 1606 C C . VAL A 1 203 ? -16.535 -17.177 1.210 1.00 97.19 203 VAL A C 1
ATOM 1608 O O . VAL A 1 203 ? -17.336 -16.400 1.717 1.00 97.19 203 VAL A O 1
ATOM 1611 N N . LEU A 1 204 ? -15.250 -16.847 1.038 1.00 96.94 204 LEU A N 1
ATOM 1612 C CA . LEU A 1 204 ? -14.720 -15.527 1.398 1.00 96.94 204 LEU A CA 1
ATOM 1613 C C . LEU A 1 204 ? -15.329 -14.423 0.537 1.00 96.94 204 LEU A C 1
ATOM 1615 O O . LEU A 1 204 ? -15.740 -13.398 1.064 1.00 96.94 204 LEU A O 1
ATOM 1619 N N . SER A 1 205 ? -15.464 -14.643 -0.772 1.00 97.38 205 SER A N 1
ATOM 1620 C CA . SER A 1 205 ? -16.120 -13.684 -1.671 1.00 97.38 205 SER A CA 1
ATOM 1621 C C . SER A 1 205 ? -17.565 -13.385 -1.245 1.00 97.38 205 SER A C 1
ATOM 1623 O O . SER A 1 205 ? -18.021 -12.245 -1.356 1.00 97.38 205 SER A O 1
ATOM 1625 N N . GLN A 1 206 ? -18.289 -14.393 -0.745 1.00 97.31 206 GLN A N 1
ATOM 1626 C CA . GLN A 1 206 ? -19.647 -14.235 -0.212 1.00 97.31 206 GLN A CA 1
ATOM 1627 C C . GLN A 1 206 ? -19.659 -13.413 1.081 1.00 97.31 206 GLN A C 1
ATOM 1629 O O . GLN A 1 206 ? -20.453 -12.477 1.192 1.00 97.31 206 GLN A O 1
ATOM 1634 N N . ASP A 1 207 ? -18.766 -13.713 2.024 1.00 97.94 207 ASP A N 1
ATOM 1635 C CA . ASP A 1 207 ? -18.656 -12.966 3.281 1.00 97.94 207 ASP A CA 1
ATOM 1636 C C . ASP A 1 207 ? -18.223 -11.510 3.032 1.00 97.94 207 ASP A C 1
ATOM 1638 O O . ASP A 1 207 ? -18.807 -10.596 3.608 1.00 97.94 207 ASP A O 1
ATOM 1642 N N . ILE A 1 208 ? -17.276 -11.275 2.113 1.00 98.19 208 ILE A N 1
ATOM 1643 C CA . ILE A 1 208 ? -16.840 -9.936 1.676 1.00 98.19 208 ILE A CA 1
ATOM 1644 C C . ILE A 1 208 ? -18.014 -9.163 1.080 1.00 98.19 208 ILE A C 1
ATOM 1646 O O . ILE A 1 208 ? -18.299 -8.044 1.500 1.00 98.19 208 ILE A O 1
ATOM 1650 N N . THR A 1 209 ? -18.741 -9.771 0.140 1.00 98.06 209 THR A N 1
ATOM 1651 C CA . THR A 1 209 ? -19.925 -9.146 -0.466 1.00 98.06 209 THR A CA 1
ATOM 1652 C C . THR A 1 209 ? -20.962 -8.794 0.601 1.00 98.06 209 THR A C 1
ATOM 1654 O O . THR A 1 209 ? -21.496 -7.685 0.607 1.00 98.06 209 THR A O 1
ATOM 1657 N N . THR A 1 210 ? -21.216 -9.712 1.537 1.00 97.94 210 THR A N 1
ATOM 1658 C CA . THR A 1 210 ? -22.162 -9.508 2.640 1.00 97.94 210 THR A CA 1
ATOM 1659 C C . THR A 1 210 ? -21.721 -8.344 3.519 1.00 97.94 210 THR A C 1
ATOM 1661 O O . THR A 1 210 ? -22.499 -7.414 3.728 1.00 97.94 210 THR A O 1
ATOM 1664 N N . ARG A 1 211 ? -20.464 -8.338 3.977 1.00 97.31 211 ARG A N 1
ATOM 1665 C CA . ARG A 1 211 ? -19.923 -7.292 4.850 1.00 97.31 211 ARG A CA 1
ATOM 1666 C C . ARG A 1 211 ? -19.953 -5.922 4.181 1.00 97.31 211 ARG A C 1
ATOM 1668 O O . ARG A 1 211 ? -20.506 -4.986 4.756 1.00 97.31 211 ARG A O 1
ATOM 1675 N N . LEU A 1 212 ? -19.426 -5.812 2.962 1.00 98.06 212 LEU A N 1
ATOM 1676 C CA . LEU A 1 212 ? -19.365 -4.540 2.240 1.00 98.06 212 LEU A CA 1
ATOM 1677 C C . LEU A 1 212 ? -20.761 -4.004 1.892 1.00 98.06 212 LEU A C 1
ATOM 1679 O O . LEU A 1 212 ? -20.960 -2.792 1.868 1.00 98.06 212 LEU A O 1
ATOM 1683 N N . SER A 1 213 ? -21.765 -4.869 1.705 1.00 97.69 213 SER A N 1
ATOM 1684 C CA . SER A 1 213 ? -23.143 -4.427 1.442 1.00 97.69 213 SER A CA 1
ATOM 1685 C C . SER A 1 213 ? -23.786 -3.643 2.599 1.00 97.69 213 SER A C 1
ATOM 1687 O O . SER A 1 213 ? -24.733 -2.878 2.384 1.00 97.69 213 SER A O 1
ATOM 1689 N N . LEU A 1 214 ? -23.256 -3.772 3.821 1.00 96.81 214 LEU A N 1
ATOM 1690 C CA . LEU A 1 214 ? -23.753 -3.057 5.000 1.00 96.81 214 LEU A CA 1
ATOM 1691 C C . LEU A 1 214 ? -23.372 -1.568 4.998 1.00 96.81 214 LEU A C 1
ATOM 1693 O O . LEU A 1 214 ? -23.996 -0.782 5.710 1.00 96.81 214 LEU A O 1
ATOM 1697 N N . ASN A 1 215 ? -22.390 -1.165 4.189 1.00 97.81 215 ASN A N 1
ATOM 1698 C CA . ASN A 1 215 ? -21.879 0.203 4.110 1.00 97.81 215 ASN A CA 1
ATOM 1699 C C . ASN A 1 215 ? -22.242 0.847 2.752 1.00 97.81 215 ASN A C 1
ATOM 1701 O O . ASN A 1 215 ? -22.141 0.169 1.727 1.00 97.81 215 ASN A O 1
ATOM 1705 N N . PRO A 1 216 ? -22.653 2.132 2.696 1.00 97.88 216 PRO A N 1
ATOM 1706 C CA . PRO A 1 216 ? -22.954 2.821 1.435 1.00 97.88 216 PRO A CA 1
ATOM 1707 C C . PRO A 1 216 ? -21.834 2.754 0.388 1.00 97.88 216 PRO A C 1
ATOM 1709 O O . PRO A 1 216 ? -22.108 2.413 -0.761 1.00 97.88 216 PRO A O 1
ATOM 1712 N N . VAL A 1 217 ? -20.582 2.988 0.788 1.00 98.00 217 VAL A N 1
ATOM 1713 C CA . VAL A 1 217 ? -19.410 2.962 -0.109 1.00 98.00 217 VAL A CA 1
ATOM 1714 C C . VAL A 1 217 ? -19.128 1.543 -0.582 1.00 98.00 217 VAL A C 1
ATOM 1716 O O . VAL A 1 217 ? -18.858 1.310 -1.758 1.00 98.00 217 VAL A O 1
ATOM 1719 N N . GLY A 1 218 ? -19.283 0.560 0.308 1.00 98.25 218 GLY A N 1
ATOM 1720 C CA . GLY A 1 218 ? -19.179 -0.847 -0.066 1.00 98.25 218 GLY A CA 1
ATOM 1721 C C . GLY A 1 218 ? -20.245 -1.250 -1.093 1.00 98.25 218 GLY A C 1
ATOM 1722 O O . GLY A 1 218 ? -19.920 -1.891 -2.089 1.00 98.25 218 GLY A O 1
ATOM 1723 N N . ARG A 1 219 ? -21.505 -0.814 -0.938 1.00 98.44 219 ARG A N 1
ATOM 1724 C CA . ARG A 1 219 ? -22.557 -1.027 -1.954 1.00 98.44 219 ARG A CA 1
ATOM 1725 C C . ARG A 1 219 ? -22.232 -0.350 -3.282 1.00 98.44 219 ARG A C 1
ATOM 1727 O O . ARG A 1 219 ? -22.461 -0.954 -4.333 1.00 98.44 219 ARG A O 1
ATOM 1734 N N . GLU A 1 220 ? -21.711 0.875 -3.238 1.00 98.00 220 GLU A N 1
ATOM 1735 C CA . GLU A 1 220 ? -21.272 1.609 -4.424 1.00 98.00 220 GLU A CA 1
ATOM 1736 C C . GLU A 1 220 ? -20.203 0.813 -5.185 1.00 98.00 220 GLU A C 1
ATOM 1738 O O . GLU A 1 220 ? -20.382 0.528 -6.372 1.00 98.00 220 GLU A O 1
ATOM 1743 N N . LEU A 1 221 ? -19.151 0.363 -4.496 1.00 97.81 221 LEU A N 1
ATOM 1744 C CA . LEU A 1 221 ? -18.062 -0.416 -5.083 1.00 97.81 221 LEU A CA 1
ATOM 1745 C C . LEU A 1 221 ? -18.553 -1.761 -5.638 1.00 97.81 221 LEU A C 1
ATOM 1747 O O . LEU A 1 221 ? -18.307 -2.085 -6.800 1.00 97.81 221 LEU A O 1
ATOM 1751 N N . LEU A 1 222 ? -19.331 -2.519 -4.857 1.00 98.19 222 LEU A N 1
ATOM 1752 C CA . LEU A 1 222 ? -19.911 -3.797 -5.288 1.00 98.19 222 LEU A CA 1
ATOM 1753 C C . LEU A 1 222 ? -20.775 -3.650 -6.550 1.00 98.19 222 LEU A C 1
ATOM 1755 O O . LEU A 1 222 ? -20.791 -4.546 -7.399 1.00 98.19 222 LEU A O 1
ATOM 1759 N N . SER A 1 223 ? -21.466 -2.516 -6.716 1.00 97.38 223 SER A N 1
ATOM 1760 C CA . SER A 1 223 ? -22.268 -2.249 -7.915 1.00 97.38 223 SER A CA 1
ATOM 1761 C C . SER A 1 223 ? -21.429 -2.228 -9.199 1.00 97.38 223 SER A C 1
ATOM 1763 O O . SER A 1 223 ? -21.918 -2.648 -10.250 1.00 97.38 223 SER A O 1
ATOM 1765 N N . LYS A 1 224 ? -20.147 -1.842 -9.112 1.00 95.94 224 LYS A N 1
ATOM 1766 C CA . LYS A 1 224 ? -19.205 -1.818 -10.242 1.00 95.94 224 LYS A CA 1
ATOM 1767 C C . LYS A 1 224 ? -18.751 -3.216 -10.670 1.00 95.94 224 LYS A C 1
ATOM 1769 O O . LYS A 1 224 ? -18.243 -3.401 -11.779 1.00 95.94 224 LYS A O 1
ATOM 1774 N N . PHE A 1 225 ? -18.966 -4.224 -9.826 1.00 96.19 225 PHE A N 1
ATOM 1775 C CA . PHE A 1 225 ? -18.648 -5.626 -10.100 1.00 96.19 225 PHE A CA 1
ATOM 1776 C C . PHE A 1 225 ? -19.835 -6.439 -10.617 1.00 96.19 225 PHE A C 1
ATOM 1778 O O . PHE A 1 225 ? -19.689 -7.641 -10.836 1.00 96.19 225 PHE A O 1
ATOM 1785 N N . LYS A 1 226 ? -20.992 -5.815 -10.864 1.00 94.56 226 LYS A N 1
ATOM 1786 C CA . LYS A 1 226 ? -22.132 -6.505 -11.474 1.00 94.56 226 LYS A CA 1
ATOM 1787 C C . LYS A 1 226 ? -21.798 -6.979 -12.893 1.00 94.56 226 LYS A C 1
ATOM 1789 O O . LYS A 1 226 ? -21.191 -6.251 -13.681 1.00 94.56 226 LYS A O 1
ATOM 1794 N N . ASP A 1 227 ? -22.161 -8.220 -13.200 1.00 91.44 227 ASP A N 1
ATOM 1795 C CA . ASP A 1 227 ? -22.116 -8.778 -14.549 1.00 91.44 227 ASP A CA 1
ATOM 1796 C C . ASP A 1 227 ? -23.355 -8.368 -15.368 1.00 91.44 227 ASP A C 1
ATOM 1798 O O . ASP A 1 227 ? -24.231 -7.643 -14.892 1.00 91.44 227 ASP A O 1
ATOM 1802 N N . ARG A 1 228 ? -23.454 -8.856 -16.611 1.00 91.38 228 ARG A N 1
ATOM 1803 C CA . ARG A 1 228 ? -24.601 -8.587 -17.501 1.00 91.38 228 ARG A CA 1
ATOM 1804 C C . ARG A 1 228 ? -25.957 -9.061 -16.954 1.00 91.38 228 ARG A C 1
ATOM 1806 O O . ARG A 1 228 ? -26.985 -8.681 -17.495 1.00 91.38 228 ARG A O 1
ATOM 1813 N N . PHE A 1 229 ? -25.960 -9.906 -15.924 1.00 94.06 229 PHE A N 1
ATOM 1814 C CA . PHE A 1 229 ? -27.154 -10.413 -15.248 1.00 94.06 229 PHE A CA 1
ATOM 1815 C C . PHE A 1 229 ? -27.386 -9.726 -13.893 1.00 94.06 229 PHE A C 1
ATOM 1817 O O . PHE A 1 229 ? -28.220 -10.177 -13.109 1.00 94.06 229 PHE A O 1
ATOM 1824 N N . GLY A 1 230 ? -26.628 -8.671 -13.581 1.00 91.62 230 GLY A N 1
ATOM 1825 C CA . GLY A 1 230 ? -26.712 -7.949 -12.315 1.00 91.62 230 GLY A CA 1
ATOM 1826 C C . GLY A 1 230 ? -26.077 -8.676 -11.125 1.00 91.62 230 GLY A C 1
ATOM 1827 O O . GLY A 1 230 ? -26.189 -8.187 -9.999 1.00 91.62 230 GLY A O 1
ATOM 1828 N N . ARG A 1 231 ? -25.403 -9.816 -11.338 1.00 93.31 231 ARG A N 1
ATOM 1829 C CA . ARG A 1 231 ? -24.765 -10.596 -10.268 1.00 93.31 231 ARG A CA 1
ATOM 1830 C C . ARG A 1 231 ? -23.397 -10.013 -9.950 1.00 93.31 231 ARG A C 1
ATOM 1832 O O . ARG A 1 231 ? -22.613 -9.743 -10.856 1.00 93.31 231 ARG A O 1
ATOM 1839 N N . ILE A 1 232 ? -23.094 -9.845 -8.667 1.00 94.81 232 ILE A N 1
ATOM 1840 C CA . ILE A 1 232 ? -21.781 -9.367 -8.224 1.00 94.81 232 ILE A CA 1
ATOM 1841 C C . ILE A 1 232 ? -20.735 -10.442 -8.539 1.00 94.81 232 ILE A C 1
ATOM 1843 O O . ILE A 1 232 ? -20.837 -11.576 -8.068 1.00 94.81 232 ILE A O 1
ATOM 1847 N N . LYS A 1 233 ? -19.724 -10.074 -9.329 1.00 94.25 233 LYS A N 1
ATOM 1848 C CA . LYS A 1 233 ? -18.586 -10.921 -9.680 1.00 94.25 233 LYS A CA 1
ATOM 1849 C C . LYS A 1 233 ? -17.285 -10.223 -9.288 1.00 94.25 233 LYS A C 1
ATOM 1851 O O . LYS A 1 233 ? -16.711 -9.473 -10.077 1.00 94.25 233 LYS A O 1
ATOM 1856 N N . LEU A 1 234 ? -16.856 -10.475 -8.055 1.00 95.44 234 LEU A N 1
ATOM 1857 C CA . LEU A 1 234 ? -15.563 -10.029 -7.535 1.00 95.44 234 LEU A CA 1
ATOM 1858 C C . LEU A 1 234 ? -14.395 -10.728 -8.263 1.00 95.44 234 LEU A C 1
ATOM 1860 O O . LEU A 1 234 ? -14.609 -11.793 -8.863 1.00 95.44 234 LEU A O 1
ATOM 1864 N N . PRO A 1 235 ? -13.172 -10.160 -8.224 1.00 95.06 235 PRO A N 1
ATOM 1865 C CA . PRO A 1 235 ? -11.962 -10.913 -8.556 1.00 95.06 235 PRO A CA 1
ATOM 1866 C C . PRO A 1 235 ? -11.868 -12.186 -7.703 1.00 95.06 235 PRO A C 1
ATOM 1868 O O . PRO A 1 235 ? -12.459 -12.274 -6.625 1.00 95.06 235 PRO A O 1
ATOM 1871 N N . GLY A 1 236 ? -11.139 -13.194 -8.185 1.00 94.38 236 GLY A N 1
ATOM 1872 C CA . GLY A 1 236 ? -10.978 -14.420 -7.404 1.00 94.38 236 GLY A CA 1
ATOM 1873 C C . GLY A 1 236 ? -10.206 -14.142 -6.114 1.00 94.38 236 GLY A C 1
ATOM 1874 O O . GLY A 1 236 ? -9.199 -13.443 -6.148 1.00 94.38 236 GLY A O 1
ATOM 1875 N N . VAL A 1 237 ? -10.690 -14.661 -4.986 1.00 96.00 237 VAL A N 1
ATOM 1876 C CA . VAL A 1 237 ? -10.077 -14.448 -3.666 1.00 96.00 237 VAL A CA 1
ATOM 1877 C C . VAL A 1 237 ? -9.163 -15.614 -3.311 1.00 96.00 237 VAL A C 1
ATOM 1879 O O . VAL A 1 237 ? -9.616 -16.757 -3.322 1.00 96.00 237 VAL A O 1
ATOM 1882 N N . LEU A 1 238 ? -7.908 -15.328 -2.981 1.00 92.44 238 LEU A N 1
ATOM 1883 C CA . LEU A 1 238 ? -6.889 -16.301 -2.593 1.00 92.44 238 LEU A CA 1
ATOM 1884 C C . LEU A 1 238 ? -6.447 -16.051 -1.156 1.00 92.44 238 LEU A C 1
ATOM 1886 O O . LEU A 1 238 ? -6.332 -14.904 -0.743 1.00 92.44 238 LEU A O 1
ATOM 1890 N N . VAL A 1 239 ? -6.176 -17.123 -0.414 1.00 91.56 239 VAL A N 1
ATOM 1891 C CA . VAL A 1 239 ? -5.546 -17.055 0.909 1.00 91.56 239 VAL A CA 1
ATOM 1892 C C . VAL A 1 239 ? -4.159 -17.644 0.783 1.00 91.56 239 VAL A C 1
ATOM 1894 O O . VAL A 1 239 ? -4.015 -18.813 0.433 1.00 91.56 239 VAL A O 1
ATOM 1897 N N . THR A 1 240 ? -3.145 -16.831 1.031 1.00 87.75 240 THR A N 1
ATOM 1898 C CA . THR A 1 240 ? -1.752 -17.273 0.995 1.00 87.75 240 THR A CA 1
ATOM 1899 C C . THR A 1 240 ? -0.887 -16.285 1.761 1.00 87.75 240 THR A C 1
ATOM 1901 O O . THR A 1 240 ? -1.337 -15.199 2.127 1.00 87.75 240 THR A O 1
ATOM 1904 N N . TRP A 1 241 ? 0.348 -16.666 2.041 1.00 83.94 241 TRP A N 1
ATOM 1905 C CA . TRP A 1 241 ? 1.282 -15.799 2.736 1.00 83.94 241 TRP A CA 1
ATOM 1906 C C . TRP A 1 241 ? 1.843 -14.756 1.765 1.00 83.94 241 TRP A C 1
ATOM 1908 O O . TRP A 1 241 ? 2.331 -15.094 0.693 1.00 83.94 241 TRP A O 1
ATOM 1918 N N . ILE A 1 242 ? 1.781 -13.490 2.144 1.00 82.81 242 ILE A N 1
ATOM 1919 C CA . ILE A 1 242 ? 2.410 -12.369 1.433 1.00 82.81 242 ILE A CA 1
ATOM 1920 C C . ILE A 1 242 ? 3.199 -11.544 2.453 1.00 82.81 242 ILE A C 1
ATOM 1922 O O . ILE A 1 242 ? 3.194 -11.886 3.638 1.00 82.81 242 ILE A O 1
ATOM 1926 N N . ASP A 1 243 ? 3.864 -10.472 2.007 1.00 76.19 243 ASP A N 1
ATOM 1927 C CA . ASP A 1 243 ? 4.571 -9.535 2.892 1.00 76.19 243 ASP A CA 1
ATOM 1928 C C . ASP A 1 243 ? 3.730 -9.239 4.157 1.00 76.19 243 ASP A C 1
ATOM 1930 O O . ASP A 1 243 ? 2.561 -8.851 4.038 1.00 76.19 243 ASP A O 1
ATOM 1934 N N . PRO A 1 244 ? 4.284 -9.442 5.369 1.00 70.44 244 PRO A N 1
ATOM 1935 C CA . PRO A 1 244 ? 3.548 -9.302 6.625 1.00 70.44 244 PRO A CA 1
ATOM 1936 C C . PRO A 1 244 ? 3.053 -7.874 6.891 1.00 70.44 244 PRO A C 1
ATOM 1938 O O . PRO A 1 244 ? 2.239 -7.667 7.786 1.00 70.44 244 PRO A O 1
ATOM 1941 N N . ARG A 1 245 ? 3.499 -6.872 6.129 1.00 73.31 245 ARG A N 1
ATOM 1942 C CA . ARG A 1 245 ? 2.980 -5.501 6.211 1.00 73.31 245 ARG A CA 1
ATOM 1943 C C . ARG A 1 245 ? 1.632 -5.344 5.503 1.00 73.31 245 ARG A C 1
ATOM 1945 O O . ARG A 1 245 ? 0.863 -4.457 5.867 1.00 73.31 245 ARG A O 1
ATOM 1952 N N . ALA A 1 246 ? 1.303 -6.213 4.545 1.00 80.31 246 ALA A N 1
ATOM 1953 C CA . ALA A 1 246 ? 0.067 -6.145 3.770 1.00 80.31 246 ALA A CA 1
ATOM 1954 C C . ALA A 1 246 ? -0.998 -7.119 4.305 1.00 80.31 246 ALA A C 1
ATOM 1956 O O . ALA A 1 246 ? -0.767 -8.324 4.390 1.00 80.31 246 ALA A O 1
ATOM 1957 N N . GLY A 1 247 ? -2.195 -6.614 4.630 1.00 85.62 247 GLY A N 1
ATOM 1958 C CA . GLY A 1 247 ? -3.338 -7.460 5.017 1.00 85.62 247 GLY A CA 1
ATOM 1959 C C . GLY A 1 247 ? -4.034 -8.122 3.819 1.00 85.62 247 GLY A C 1
ATOM 1960 O O . GLY A 1 247 ? -4.541 -9.242 3.915 1.00 85.62 247 GLY A O 1
ATOM 1961 N N . ALA A 1 248 ? -4.027 -7.445 2.673 1.00 92.69 248 ALA A N 1
ATOM 1962 C CA . ALA A 1 248 ? -4.478 -7.949 1.384 1.00 92.69 248 ALA A CA 1
ATOM 1963 C C . ALA A 1 248 ? -3.742 -7.197 0.264 1.00 92.69 248 ALA A C 1
ATOM 1965 O O . ALA A 1 248 ? -3.221 -6.116 0.516 1.00 92.69 248 ALA A O 1
ATOM 1966 N N . ILE A 1 249 ? -3.699 -7.771 -0.941 1.00 91.56 249 ILE A N 1
ATOM 1967 C CA . ILE A 1 249 ? -3.175 -7.143 -2.165 1.00 91.56 249 ILE A CA 1
ATOM 1968 C C . ILE A 1 249 ? -4.069 -7.540 -3.342 1.00 91.56 249 ILE A C 1
ATOM 1970 O O . ILE A 1 249 ? -4.375 -8.723 -3.527 1.00 91.56 249 ILE A O 1
ATOM 1974 N N . TYR A 1 250 ? -4.459 -6.589 -4.183 1.00 92.69 250 TYR A N 1
ATOM 1975 C CA . TYR A 1 250 ? -4.987 -6.882 -5.508 1.00 92.69 250 TYR A CA 1
ATOM 1976 C C . TYR A 1 250 ? -3.857 -7.043 -6.521 1.00 92.69 250 TYR A C 1
ATOM 1978 O O . TYR A 1 250 ? -3.003 -6.181 -6.688 1.00 92.69 250 TYR A O 1
ATOM 1986 N N . ASN A 1 251 ? -3.891 -8.145 -7.264 1.00 85.56 251 ASN A N 1
ATOM 1987 C CA . ASN A 1 251 ? -2.925 -8.404 -8.316 1.00 85.56 251 ASN A CA 1
ATOM 1988 C C . ASN A 1 251 ? -3.574 -8.276 -9.700 1.00 85.56 251 ASN A C 1
ATOM 1990 O O . ASN A 1 251 ? -4.453 -9.062 -10.071 1.00 85.56 251 ASN A O 1
ATOM 1994 N N . SER A 1 252 ? -3.092 -7.311 -10.488 1.00 81.44 252 SER A N 1
ATOM 1995 C CA . SER A 1 252 ? -3.596 -7.017 -11.834 1.00 81.44 252 SER A CA 1
ATOM 1996 C C . SER A 1 252 ? -3.225 -8.075 -12.886 1.00 81.44 252 SER A C 1
ATOM 1998 O O . SER A 1 252 ? -3.904 -8.177 -13.908 1.00 81.44 252 SER A O 1
ATOM 2000 N N . GLN A 1 253 ? -2.196 -8.895 -12.665 1.00 75.69 253 GLN A N 1
ATOM 2001 C CA . GLN A 1 253 ? -1.793 -9.965 -13.584 1.00 75.69 253 GLN A CA 1
ATOM 2002 C C . GLN A 1 253 ? -2.663 -11.211 -13.409 1.00 75.69 253 GLN A C 1
ATOM 2004 O O . GLN A 1 253 ? -3.219 -11.730 -14.380 1.00 75.69 253 GLN A O 1
ATOM 2009 N N . SER A 1 254 ? -2.832 -11.675 -12.168 1.00 76.44 254 SER A N 1
ATOM 2010 C CA . SER A 1 254 ? -3.687 -12.826 -11.848 1.00 76.44 254 SER A CA 1
ATOM 2011 C C . SER A 1 254 ? -5.172 -12.461 -11.732 1.00 76.44 254 SER A C 1
ATOM 2013 O O . SER A 1 254 ? -6.013 -13.360 -11.674 1.00 76.44 254 SER A O 1
ATOM 2015 N N . LYS A 1 255 ? -5.512 -11.161 -11.721 1.00 85.44 255 LYS A N 1
ATOM 2016 C CA . LYS A 1 255 ? -6.871 -10.627 -11.507 1.00 85.44 255 LYS A CA 1
ATOM 2017 C C . LYS A 1 255 ? -7.511 -11.213 -10.243 1.00 85.44 255 LYS A C 1
ATOM 2019 O O . LYS A 1 255 ? -8.672 -11.643 -10.246 1.00 85.44 255 LYS A O 1
ATOM 2024 N N . SER A 1 256 ? -6.729 -11.268 -9.167 1.00 91.56 256 SER A N 1
ATOM 2025 C CA . SER A 1 256 ? -7.119 -11.883 -7.898 1.00 91.56 256 SER A CA 1
ATOM 2026 C C . SER A 1 256 ? -6.884 -10.949 -6.721 1.00 91.56 256 SER A C 1
ATOM 2028 O O . SER A 1 256 ? -5.868 -10.261 -6.671 1.00 91.56 256 SER A O 1
ATOM 2030 N N . LEU A 1 257 ? -7.791 -10.996 -5.749 1.00 95.38 257 LEU A N 1
ATOM 2031 C CA . LEU A 1 257 ? -7.571 -10.448 -4.417 1.00 95.38 257 LEU A CA 1
ATOM 2032 C C . LEU A 1 257 ? -6.831 -11.499 -3.586 1.00 95.38 257 LEU A C 1
ATOM 2034 O O . LEU A 1 257 ? -7.358 -12.587 -3.356 1.00 95.38 257 LEU A O 1
ATOM 2038 N N . ILE A 1 258 ? -5.623 -11.186 -3.147 1.00 93.31 258 ILE A N 1
ATOM 2039 C CA . ILE A 1 258 ? -4.814 -12.041 -2.285 1.00 93.31 258 ILE A CA 1
ATOM 2040 C C . ILE A 1 258 ? -4.974 -11.541 -0.854 1.00 93.31 258 ILE A C 1
ATOM 2042 O O . ILE A 1 258 ? -4.716 -10.380 -0.568 1.00 93.31 258 ILE A O 1
ATOM 2046 N N . VAL A 1 259 ? -5.417 -12.411 0.043 1.00 93.62 259 VAL A N 1
ATOM 2047 C CA . VAL A 1 259 ? -5.612 -12.128 1.463 1.00 93.62 259 VAL A CA 1
ATOM 2048 C C . VAL A 1 259 ? -4.490 -12.792 2.247 1.00 93.62 259 VAL A C 1
ATOM 2050 O O . VAL A 1 259 ? -4.237 -13.987 2.063 1.00 93.62 259 VAL A O 1
ATOM 2053 N N . ASN A 1 260 ? -3.835 -12.029 3.124 1.00 90.06 260 ASN A N 1
ATOM 2054 C CA . ASN A 1 260 ? -2.676 -12.520 3.854 1.00 90.06 260 ASN A CA 1
ATOM 2055 C C . ASN A 1 260 ? -3.076 -13.595 4.872 1.00 90.06 260 ASN A C 1
ATOM 2057 O O . ASN A 1 260 ? -3.840 -13.353 5.808 1.00 90.06 260 ASN A O 1
ATOM 2061 N N . GLN A 1 261 ? -2.517 -14.789 4.698 1.00 89.94 261 GLN A N 1
ATOM 2062 C CA . GLN A 1 261 ? -2.687 -15.912 5.607 1.00 89.94 261 GLN A CA 1
ATOM 2063 C C . GLN A 1 261 ? -2.289 -15.559 7.045 1.00 89.94 261 GLN A C 1
ATOM 2065 O O . GLN A 1 261 ? -3.008 -15.946 7.962 1.00 89.94 261 GLN A O 1
ATOM 2070 N N . GLN A 1 262 ? -1.199 -14.811 7.255 1.00 86.94 262 GLN A N 1
ATOM 2071 C CA . GLN A 1 262 ? -0.748 -14.461 8.605 1.00 86.94 262 GLN A CA 1
ATOM 2072 C C . GLN A 1 262 ? -1.789 -13.606 9.338 1.00 86.94 262 GLN A C 1
ATOM 2074 O O . GLN A 1 262 ? -2.123 -13.892 10.479 1.00 86.94 262 GLN A O 1
ATOM 2079 N N . TYR A 1 263 ? -2.401 -12.643 8.646 1.00 87.75 263 TYR A N 1
ATOM 2080 C CA . TYR A 1 263 ? -3.472 -11.812 9.208 1.00 87.75 263 TYR A CA 1
ATOM 2081 C C . TYR A 1 263 ? -4.707 -12.624 9.595 1.00 87.75 263 TYR A C 1
ATOM 2083 O O . TYR A 1 263 ? -5.348 -12.348 10.611 1.00 87.75 263 TYR A O 1
ATOM 2091 N N . ILE A 1 264 ? -5.058 -13.625 8.780 1.00 90.19 264 ILE A N 1
ATOM 2092 C CA . ILE A 1 264 ? -6.130 -14.557 9.130 1.00 90.19 264 ILE A CA 1
ATOM 2093 C C . ILE A 1 264 ? -5.745 -15.309 10.400 1.00 90.19 264 ILE A C 1
ATOM 2095 O O . ILE A 1 264 ? -6.556 -15.391 11.316 1.00 90.19 264 ILE A O 1
ATOM 2099 N N . LEU A 1 265 ? -4.525 -15.843 10.467 1.00 90.00 265 LEU A N 1
ATOM 2100 C CA . LEU A 1 265 ? -4.058 -16.598 11.624 1.00 90.00 265 LEU A CA 1
ATOM 2101 C C . LEU A 1 265 ? -4.070 -15.753 12.891 1.00 90.00 265 LEU A C 1
ATOM 2103 O O . LEU A 1 265 ? -4.707 -16.164 13.852 1.00 90.00 265 LEU A O 1
ATOM 2107 N N . ASP A 1 266 ? -3.482 -14.562 12.882 1.00 86.50 266 ASP A N 1
ATOM 2108 C CA . ASP A 1 266 ? -3.416 -13.692 14.059 1.00 86.50 266 ASP A CA 1
ATOM 2109 C C . ASP A 1 266 ? -4.821 -13.356 14.593 1.00 86.50 266 ASP A C 1
ATOM 2111 O O . ASP A 1 266 ? -5.084 -13.465 15.794 1.00 86.50 266 ASP A O 1
ATOM 2115 N N . GLY A 1 267 ? -5.769 -13.051 13.696 1.00 85.94 267 GLY A N 1
ATOM 2116 C CA . GLY A 1 267 ? -7.167 -12.779 14.057 1.00 85.94 267 GLY A CA 1
ATOM 2117 C C . GLY A 1 267 ? -7.987 -14.014 14.461 1.00 85.94 267 GLY A C 1
ATOM 2118 O O . GLY A 1 267 ? -9.051 -13.890 15.078 1.00 85.94 267 GLY A O 1
ATOM 2119 N N . LEU A 1 268 ? -7.534 -15.219 14.107 1.00 90.12 268 LEU A N 1
ATOM 2120 C CA . LEU A 1 268 ? -8.109 -16.471 14.598 1.00 90.12 268 LEU A CA 1
ATOM 2121 C C . LEU A 1 268 ? -7.523 -16.846 15.959 1.00 90.12 268 LEU A C 1
ATOM 2123 O O . LEU A 1 268 ? -8.277 -17.222 16.851 1.00 90.12 268 LEU A O 1
ATOM 2127 N N . LEU A 1 269 ? -6.205 -16.729 16.136 1.00 90.50 269 LEU A N 1
ATOM 2128 C CA . LEU A 1 269 ? -5.492 -17.111 17.356 1.00 90.50 269 LEU A CA 1
ATOM 2129 C C . LEU A 1 269 ? -5.921 -16.286 18.569 1.00 90.50 269 LEU A C 1
ATOM 2131 O O . LEU A 1 269 ? -5.946 -16.815 19.680 1.00 90.50 269 LEU A O 1
ATOM 2135 N N . SER A 1 270 ? -6.347 -15.037 18.366 1.00 85.50 270 SER A N 1
ATOM 2136 C CA . SER A 1 270 ? -6.896 -14.202 19.438 1.00 85.50 270 SER A CA 1
ATOM 2137 C C . SER A 1 270 ? -8.121 -14.808 20.141 1.00 85.50 270 SER A C 1
ATOM 2139 O O . SER A 1 270 ? -8.368 -14.474 21.297 1.00 85.50 270 SER A O 1
ATOM 2141 N N . ASP A 1 271 ? -8.870 -15.699 19.480 1.00 84.88 271 ASP A N 1
ATOM 2142 C CA . ASP A 1 271 ? -10.036 -16.376 20.071 1.00 84.88 271 ASP A CA 1
ATOM 2143 C C . ASP A 1 271 ? -9.686 -17.545 20.981 1.00 84.88 271 ASP A C 1
ATOM 2145 O O . ASP A 1 271 ? -10.516 -17.985 21.781 1.00 84.88 271 ASP A O 1
ATOM 2149 N N . PHE A 1 272 ? -8.506 -18.123 20.789 1.00 89.19 272 PHE A N 1
ATOM 2150 C CA . PHE A 1 272 ? -8.115 -19.302 21.535 1.00 89.19 272 PHE A CA 1
ATOM 2151 C C . PHE A 1 272 ? -7.572 -18.879 22.905 1.00 89.19 272 PHE A C 1
ATOM 2153 O O . PHE A 1 272 ? -6.918 -17.829 23.014 1.00 89.19 272 PHE A O 1
ATOM 2160 N N . PRO A 1 273 ? -7.812 -19.688 23.957 1.00 93.06 273 PRO A N 1
ATOM 2161 C CA . PRO A 1 273 ? -7.149 -19.505 25.242 1.00 93.06 273 PRO A CA 1
ATOM 2162 C C . PRO A 1 273 ? -5.636 -19.408 25.047 1.00 93.06 273 PRO A C 1
ATOM 2164 O O . PRO A 1 273 ? -5.081 -20.137 24.230 1.00 93.06 273 PRO A O 1
ATOM 2167 N N . GLU A 1 274 ? -4.967 -18.540 25.806 1.00 93.12 274 GLU A N 1
ATOM 2168 C CA . GLU A 1 274 ? -3.532 -18.255 25.644 1.00 93.12 274 GLU A CA 1
ATOM 2169 C C . GLU A 1 274 ? -2.674 -19.528 25.601 1.00 93.12 274 GLU A C 1
ATOM 2171 O O . GLU A 1 274 ? -1.879 -19.705 24.683 1.00 93.12 274 GLU A O 1
ATOM 2176 N N . LYS A 1 275 ? -2.952 -20.476 26.505 1.00 93.88 275 LYS A N 1
ATOM 2177 C CA . LYS A 1 275 ? -2.296 -21.793 26.578 1.00 93.88 275 LYS A CA 1
ATOM 2178 C C . LYS A 1 275 ? -2.407 -22.654 25.309 1.00 93.88 275 LYS A C 1
ATOM 2180 O O . LYS A 1 275 ? -1.622 -23.580 25.138 1.00 93.88 275 LYS A O 1
ATOM 2185 N N . ASP A 1 276 ? -3.397 -22.394 24.454 1.00 93.50 276 ASP A N 1
ATOM 2186 C CA . ASP A 1 276 ? -3.684 -23.170 23.244 1.00 93.50 276 ASP A CA 1
ATOM 2187 C C . ASP A 1 276 ? -3.214 -22.451 21.965 1.00 93.50 276 ASP A C 1
ATOM 2189 O O . ASP A 1 276 ? -3.201 -23.064 20.892 1.00 93.50 276 ASP A O 1
ATOM 2193 N N . ARG A 1 277 ? -2.813 -21.171 22.051 1.00 93.00 277 ARG A N 1
ATOM 2194 C CA . ARG A 1 277 ? -2.477 -20.339 20.882 1.00 93.00 277 ARG A CA 1
ATOM 2195 C C . ARG A 1 277 ? -1.309 -20.893 20.085 1.00 93.00 277 ARG A C 1
ATOM 2197 O O . ARG A 1 277 ? -1.442 -21.022 18.875 1.00 93.00 277 ARG A O 1
ATOM 2204 N N . ASP A 1 278 ? -0.222 -21.299 20.736 1.00 91.06 278 ASP A N 1
ATOM 2205 C CA . ASP A 1 278 ? 0.964 -21.815 20.036 1.00 91.06 278 ASP A CA 1
ATOM 2206 C C . ASP A 1 278 ? 0.655 -23.105 19.278 1.00 91.06 278 ASP A C 1
ATOM 2208 O O . ASP A 1 278 ? 0.990 -23.257 18.101 1.00 91.06 278 ASP A O 1
ATOM 2212 N N . LYS A 1 279 ? -0.070 -24.023 19.926 1.00 92.06 279 LYS A N 1
ATOM 2213 C CA . LYS A 1 279 ? -0.501 -25.283 19.314 1.00 92.06 279 LYS A CA 1
ATOM 2214 C C . LYS A 1 279 ? -1.419 -25.031 18.118 1.00 92.06 279 LYS A C 1
ATOM 2216 O O . LYS A 1 279 ? -1.246 -25.648 17.065 1.00 92.06 279 LYS A O 1
ATOM 2221 N N . MET A 1 280 ? -2.391 -24.130 18.265 1.00 91.75 280 MET A N 1
ATOM 2222 C CA . MET A 1 280 ? -3.289 -23.761 17.171 1.00 91.75 280 MET A CA 1
ATOM 2223 C C . MET A 1 280 ? -2.556 -23.009 16.060 1.00 91.75 280 MET A C 1
ATOM 2225 O O . MET A 1 280 ? -2.867 -23.230 14.894 1.00 91.75 280 MET A O 1
ATOM 2229 N N . GLY A 1 281 ? -1.558 -22.192 16.394 1.00 90.12 281 GLY A N 1
ATOM 2230 C CA . GLY A 1 281 ? -0.701 -21.492 15.441 1.00 90.12 281 GLY A CA 1
ATOM 2231 C C . GLY A 1 281 ? 0.098 -22.469 14.590 1.00 90.12 281 GLY A C 1
ATOM 2232 O O . GLY A 1 281 ? 0.052 -22.393 13.366 1.00 90.12 281 GLY A O 1
ATOM 2233 N N . GLN A 1 282 ? 0.723 -23.471 15.212 1.00 88.25 282 GLN A N 1
ATOM 2234 C CA . GLN A 1 282 ? 1.407 -24.552 14.496 1.00 88.25 282 GLN A CA 1
ATOM 2235 C C . GLN A 1 282 ? 0.445 -25.365 13.619 1.00 88.25 282 GLN A C 1
ATOM 2237 O O . GLN A 1 282 ? 0.776 -25.729 12.491 1.00 88.25 282 GLN A O 1
ATOM 2242 N N . GLN A 1 283 ? -0.764 -25.653 14.111 1.00 88.94 283 GLN A N 1
ATOM 2243 C CA . GLN A 1 283 ? -1.749 -26.422 13.354 1.00 88.94 283 GLN A CA 1
ATOM 2244 C C . GLN A 1 283 ? -2.309 -25.643 12.158 1.00 88.94 283 GLN A C 1
ATOM 2246 O O . GLN A 1 283 ? -2.420 -26.206 11.071 1.00 88.94 283 GLN A O 1
ATOM 2251 N N . LEU A 1 284 ? -2.714 -24.391 12.357 1.00 91.06 284 LEU A N 1
ATOM 2252 C CA . LEU A 1 284 ? -3.346 -23.564 11.329 1.00 91.06 284 LEU A CA 1
ATOM 2253 C C . LEU A 1 284 ? -2.316 -22.869 10.427 1.00 91.06 284 LEU A C 1
ATOM 2255 O O . LEU A 1 284 ? -2.680 -22.414 9.350 1.00 91.06 284 LEU A O 1
ATOM 2259 N N . GLY A 1 285 ? -1.035 -22.846 10.799 1.00 85.50 285 GLY A N 1
ATOM 2260 C CA . GLY A 1 285 ? 0.055 -22.381 9.936 1.00 85.50 285 GLY A CA 1
ATOM 2261 C C . GLY A 1 285 ? 0.157 -23.145 8.609 1.00 85.50 285 GLY A C 1
ATOM 2262 O O . GLY A 1 285 ? 0.626 -22.601 7.614 1.00 85.50 285 GLY A O 1
ATOM 2263 N N . ASP A 1 286 ? -0.347 -24.379 8.558 1.00 83.56 286 ASP A N 1
ATOM 2264 C CA . ASP A 1 286 ? -0.508 -25.147 7.325 1.00 83.56 286 ASP A CA 1
ATOM 2265 C C . ASP A 1 286 ? -1.680 -24.601 6.477 1.00 83.56 286 ASP A C 1
ATOM 2267 O O . ASP A 1 286 ? -2.836 -24.672 6.919 1.00 83.56 286 ASP A O 1
ATOM 2271 N N . PRO A 1 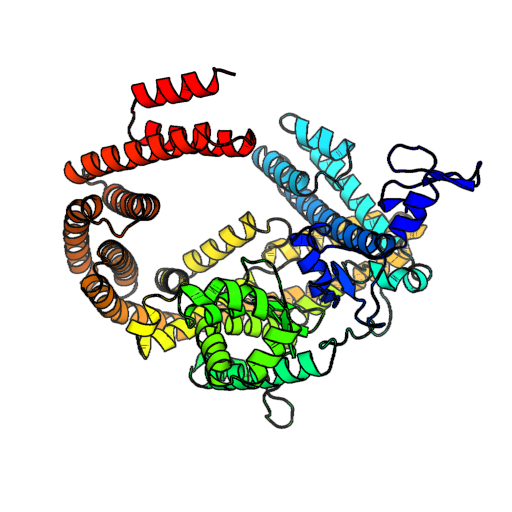287 ? -1.435 -24.134 5.233 1.00 84.00 287 PRO A N 1
ATOM 2272 C CA . PRO A 1 287 ? -2.476 -23.574 4.371 1.00 84.00 287 PRO A CA 1
ATOM 2273 C C . PRO A 1 287 ? -3.674 -24.505 4.138 1.00 84.00 287 PRO A C 1
ATOM 2275 O O . PRO A 1 287 ? -4.811 -24.035 4.065 1.00 84.00 287 PRO A O 1
ATOM 2278 N N . LYS A 1 288 ? -3.459 -25.827 4.051 1.00 85.12 288 LYS A N 1
ATOM 2279 C CA . LYS A 1 288 ? -4.547 -26.801 3.852 1.00 85.12 288 LYS A CA 1
ATOM 2280 C C . LYS A 1 288 ? -5.413 -26.914 5.103 1.00 85.12 288 LYS A C 1
ATOM 2282 O O . LYS A 1 288 ? -6.639 -26.916 5.005 1.00 85.12 288 LYS A O 1
ATOM 2287 N N . LYS A 1 289 ? -4.790 -26.952 6.284 1.00 90.69 289 LYS A N 1
ATOM 2288 C CA . LYS A 1 289 ? -5.517 -27.004 7.563 1.00 90.69 289 LYS A CA 1
ATOM 2289 C C . LYS A 1 289 ? -6.261 -25.702 7.836 1.00 90.69 289 LYS A C 1
ATOM 2291 O O . LYS A 1 289 ? -7.397 -25.752 8.307 1.00 90.69 289 LYS A O 1
ATOM 2296 N N . LEU A 1 290 ? -5.672 -24.554 7.494 1.00 92.44 290 LEU A N 1
ATOM 2297 C CA . LEU A 1 290 ? -6.364 -23.270 7.556 1.00 92.44 290 LEU A CA 1
ATOM 2298 C C . LEU A 1 290 ? -7.566 -23.236 6.610 1.00 92.44 290 LEU A C 1
ATOM 2300 O O . LEU A 1 290 ? -8.657 -22.853 7.027 1.00 92.44 290 LEU A O 1
ATOM 2304 N N . ALA A 1 291 ? -7.394 -23.665 5.359 1.00 92.38 291 ALA A N 1
ATOM 2305 C CA . ALA A 1 291 ? -8.479 -23.738 4.386 1.00 92.38 291 ALA A CA 1
ATOM 2306 C C . ALA A 1 291 ? -9.650 -24.594 4.901 1.00 92.38 291 ALA A C 1
ATOM 2308 O O . ALA A 1 291 ? -10.798 -24.140 4.905 1.00 92.38 291 ALA A O 1
ATOM 2309 N N . ASP A 1 292 ? -9.360 -25.792 5.410 1.00 94.00 292 ASP A N 1
ATOM 2310 C CA . ASP A 1 292 ? -10.360 -26.676 6.013 1.00 94.00 292 ASP A CA 1
ATOM 2311 C C . ASP A 1 292 ? -11.049 -26.032 7.221 1.00 94.00 292 ASP A C 1
ATOM 2313 O O . ASP A 1 292 ? -12.272 -26.139 7.376 1.00 94.00 292 ASP A O 1
ATOM 2317 N N . TYR A 1 293 ? -10.288 -25.336 8.069 1.00 94.94 293 TYR A N 1
ATOM 2318 C CA . TYR A 1 293 ? -10.828 -24.611 9.214 1.00 94.94 293 TYR A CA 1
ATOM 2319 C C . TYR A 1 293 ? -11.787 -23.499 8.771 1.00 94.94 293 TYR A C 1
ATOM 2321 O O . TYR A 1 293 ? -12.907 -23.423 9.279 1.00 94.94 293 TYR A O 1
ATOM 2329 N N . LEU A 1 294 ? -11.404 -22.675 7.792 1.00 95.19 294 LEU A N 1
ATOM 2330 C CA . LEU A 1 294 ? -12.234 -21.582 7.267 1.00 95.19 294 LEU A CA 1
ATOM 2331 C C . LEU A 1 294 ? -13.527 -22.082 6.608 1.00 95.19 294 LEU A C 1
ATOM 2333 O O . LEU A 1 294 ? -14.565 -21.416 6.690 1.00 95.19 294 LEU A O 1
ATOM 2337 N N . LEU A 1 295 ? -13.492 -23.253 5.964 1.00 96.31 295 LEU A N 1
ATOM 2338 C CA . LEU A 1 295 ? -14.680 -23.882 5.379 1.00 96.31 295 LEU A CA 1
ATOM 2339 C C . LEU A 1 295 ? -15.648 -24.394 6.454 1.00 96.31 295 LEU A C 1
ATOM 2341 O O . LEU A 1 295 ? -16.860 -24.243 6.297 1.00 96.31 295 LEU A O 1
ATOM 2345 N N . LYS A 1 296 ? -15.128 -24.956 7.552 1.00 96.69 296 LYS A N 1
ATOM 2346 C CA . LYS A 1 296 ? -15.931 -25.513 8.656 1.00 96.69 296 LYS A CA 1
ATOM 2347 C C . LYS A 1 296 ? -16.423 -24.461 9.658 1.00 96.69 296 LYS A C 1
ATOM 2349 O O . LYS A 1 296 ? -17.401 -24.712 10.354 1.00 96.69 296 LYS A O 1
ATOM 2354 N N . ASN A 1 297 ? -15.793 -23.284 9.716 1.00 95.81 297 ASN A N 1
ATOM 2355 C CA . ASN A 1 297 ? -16.061 -22.258 10.731 1.00 95.81 297 ASN A CA 1
ATOM 2356 C C . ASN A 1 297 ? -16.539 -20.926 10.115 1.00 95.81 297 ASN A C 1
ATOM 2358 O O . ASN A 1 297 ? -15.789 -19.946 10.087 1.00 95.81 297 ASN A O 1
ATOM 2362 N N . PRO A 1 298 ? -17.804 -20.829 9.654 1.00 95.69 298 PRO A N 1
ATOM 2363 C CA . PRO A 1 298 ? -18.310 -19.631 8.978 1.00 95.69 298 PRO A CA 1
ATOM 2364 C C . PRO A 1 298 ? -18.295 -18.370 9.852 1.00 95.69 298 PRO A C 1
ATOM 2366 O O . PRO A 1 298 ? -18.047 -17.285 9.337 1.00 95.69 298 PRO A O 1
ATOM 2369 N N . LYS A 1 299 ? -18.501 -18.492 11.171 1.00 93.38 299 LYS A N 1
ATOM 2370 C CA . LYS A 1 299 ? -18.440 -17.344 12.095 1.00 93.38 299 LYS A CA 1
ATOM 2371 C C . LYS A 1 299 ? -17.036 -16.739 12.169 1.00 93.38 299 LYS A C 1
ATOM 2373 O O . LYS A 1 299 ? -16.894 -15.523 12.103 1.00 93.38 299 LYS A O 1
ATOM 2378 N N . ALA A 1 300 ? -16.014 -17.589 12.263 1.00 91.19 300 ALA A N 1
ATOM 2379 C CA . ALA A 1 300 ? -14.622 -17.159 12.319 1.00 91.19 300 ALA A CA 1
ATOM 2380 C C . ALA A 1 300 ? -14.206 -16.475 11.005 1.00 91.19 300 ALA A C 1
ATOM 2382 O O . ALA A 1 300 ? -13.621 -15.395 11.016 1.00 91.19 300 ALA A O 1
ATOM 2383 N N . ARG A 1 301 ? -14.617 -17.050 9.867 1.00 93.31 301 ARG A N 1
ATOM 2384 C CA . ARG A 1 301 ? -14.395 -16.478 8.534 1.00 93.31 301 ARG A CA 1
ATOM 2385 C C . ARG A 1 301 ? -15.070 -15.109 8.352 1.00 93.31 301 ARG A C 1
ATOM 2387 O O . ARG A 1 301 ? -14.415 -14.161 7.926 1.00 93.31 301 ARG A O 1
ATOM 2394 N N . ALA A 1 302 ? -16.340 -14.972 8.735 1.00 93.50 302 ALA A N 1
ATOM 2395 C CA . ALA A 1 302 ? -17.065 -13.703 8.644 1.00 93.50 302 ALA A CA 1
ATOM 2396 C C . ALA A 1 302 ? -16.489 -12.623 9.579 1.00 93.50 302 ALA A C 1
ATOM 2398 O O . ALA A 1 302 ? -16.448 -11.442 9.219 1.00 93.50 302 ALA A O 1
ATOM 2399 N N . ARG A 1 303 ? -16.009 -13.012 10.770 1.00 90.19 303 ARG A N 1
ATOM 2400 C CA . ARG A 1 303 ? -15.321 -12.089 11.679 1.00 90.19 303 ARG A CA 1
ATOM 2401 C C . ARG A 1 303 ? -13.992 -11.621 11.098 1.00 90.19 303 ARG A C 1
ATOM 2403 O O . ARG A 1 303 ? -13.752 -10.419 11.109 1.00 90.19 303 ARG A O 1
ATOM 2410 N N . PHE A 1 304 ? -13.188 -12.526 10.536 1.00 90.94 304 PHE A N 1
ATOM 2411 C CA . PHE A 1 304 ? -11.955 -12.153 9.842 1.00 90.94 304 PHE A CA 1
ATOM 2412 C C . PHE A 1 304 ? -12.226 -11.085 8.769 1.00 90.94 304 PHE A C 1
ATOM 2414 O O . PHE A 1 304 ? -11.576 -10.040 8.761 1.00 90.94 304 PHE A O 1
ATOM 2421 N N . VAL A 1 305 ? -13.236 -11.309 7.917 1.00 94.12 305 VAL A N 1
ATOM 2422 C CA . VAL A 1 305 ? -13.644 -10.332 6.894 1.00 94.12 305 VAL A CA 1
ATOM 2423 C C . VAL A 1 305 ? -14.078 -9.012 7.528 1.00 94.12 305 VAL A C 1
ATOM 2425 O O . VAL A 1 305 ? -13.761 -7.960 6.998 1.00 94.12 305 VAL A O 1
ATOM 2428 N N . THR A 1 306 ? -14.774 -9.045 8.665 1.00 91.88 306 THR A N 1
ATOM 2429 C CA . THR A 1 306 ? -15.196 -7.833 9.386 1.00 91.88 306 THR A CA 1
ATOM 2430 C C . THR A 1 306 ? -14.012 -7.046 9.948 1.00 91.88 306 THR A C 1
ATOM 2432 O O . THR A 1 306 ? -14.025 -5.825 9.882 1.00 91.88 306 THR A O 1
ATOM 2435 N N . GLN A 1 307 ? -12.992 -7.725 10.474 1.00 87.56 307 GLN A N 1
ATOM 2436 C CA . GLN A 1 307 ? -11.781 -7.100 11.020 1.00 87.56 307 GLN A CA 1
ATOM 2437 C C . GLN A 1 307 ? -10.855 -6.545 9.925 1.00 87.56 307 GLN A C 1
ATOM 2439 O O . GLN A 1 307 ? -10.045 -5.664 10.196 1.00 87.56 307 GLN A O 1
ATOM 2444 N N . ASN A 1 308 ? -10.981 -7.048 8.693 1.00 90.69 308 ASN A N 1
ATOM 2445 C CA . ASN A 1 308 ? -10.129 -6.701 7.553 1.00 90.69 308 ASN A CA 1
ATOM 2446 C C . ASN A 1 308 ? -10.922 -6.079 6.395 1.00 90.69 308 ASN A C 1
ATOM 2448 O O . ASN A 1 308 ? -10.467 -6.079 5.253 1.00 90.69 308 ASN A O 1
ATOM 2452 N N . ASP A 1 309 ? -12.113 -5.547 6.659 1.00 94.56 309 ASP A N 1
ATOM 2453 C CA . ASP A 1 309 ? -12.986 -5.025 5.609 1.00 94.56 309 ASP A CA 1
ATOM 2454 C C . ASP A 1 309 ? -12.415 -3.770 4.937 1.00 94.56 309 ASP A C 1
ATOM 2456 O O . ASP A 1 309 ? -12.563 -3.616 3.727 1.00 94.56 309 ASP A O 1
ATOM 2460 N N . VAL A 1 310 ? -11.718 -2.920 5.695 1.00 95.31 310 VAL A N 1
ATOM 2461 C CA . VAL A 1 310 ? -11.047 -1.717 5.189 1.00 95.31 310 VAL A CA 1
ATOM 2462 C C . VAL A 1 310 ? -9.959 -2.037 4.149 1.00 95.31 310 VAL A C 1
ATOM 2464 O O . VAL A 1 310 ? -10.108 -1.575 3.017 1.00 95.31 310 VAL A O 1
ATOM 2467 N N . PRO A 1 311 ? -8.916 -2.848 4.438 1.00 94.50 311 PRO A N 1
ATOM 2468 C CA . PRO A 1 311 ? -7.917 -3.187 3.425 1.00 94.50 311 PRO A CA 1
ATOM 2469 C C . PRO A 1 311 ? -8.531 -3.972 2.262 1.00 94.50 311 PRO A C 1
ATOM 2471 O O . PRO A 1 311 ? -8.179 -3.738 1.115 1.00 94.50 311 PRO A O 1
ATOM 2474 N N . ILE A 1 312 ? -9.511 -4.850 2.507 1.00 96.56 312 ILE A N 1
ATOM 2475 C CA . ILE A 1 312 ? -10.208 -5.549 1.417 1.00 96.56 312 ILE A CA 1
ATOM 2476 C C . ILE A 1 312 ? -10.920 -4.558 0.481 1.00 96.56 312 ILE A C 1
ATOM 2478 O O . ILE A 1 312 ? -10.894 -4.739 -0.735 1.00 96.56 312 ILE A O 1
ATOM 2482 N N . LEU A 1 313 ? -11.561 -3.517 1.020 1.00 97.94 313 LEU A N 1
ATOM 2483 C CA . LEU A 1 313 ? -12.199 -2.468 0.223 1.00 97.94 313 LEU A CA 1
ATOM 2484 C C . LEU A 1 313 ? -11.171 -1.646 -0.573 1.00 97.94 313 LEU A C 1
ATOM 2486 O O . LEU A 1 313 ? -11.425 -1.350 -1.743 1.00 97.94 313 LEU A O 1
ATOM 2490 N N . HIS A 1 314 ? -10.028 -1.310 0.034 1.00 97.75 314 HIS A N 1
ATOM 2491 C CA . HIS A 1 314 ? -8.907 -0.642 -0.642 1.00 97.75 314 HIS A CA 1
ATOM 2492 C C . HIS A 1 314 ? -8.468 -1.445 -1.871 1.00 97.75 314 HIS A C 1
ATOM 2494 O O . HIS A 1 314 ? -8.567 -0.971 -3.002 1.00 97.75 314 HIS A O 1
ATOM 2500 N N . GLU A 1 315 ? -8.158 -2.726 -1.684 1.00 97.12 315 GLU A N 1
ATOM 2501 C CA . GLU A 1 315 ? -7.718 -3.599 -2.775 1.00 97.12 315 GLU A CA 1
ATOM 2502 C C . GLU A 1 315 ? -8.805 -3.856 -3.830 1.00 97.12 315 GLU A C 1
ATOM 2504 O O . GLU A 1 315 ? -8.537 -3.934 -5.031 1.00 97.12 315 GLU A O 1
ATOM 2509 N N . LEU A 1 316 ? -10.074 -3.951 -3.428 1.00 98.19 316 LEU A N 1
ATOM 2510 C CA . LEU A 1 316 ? -11.176 -4.038 -4.389 1.00 98.19 316 LEU A CA 1
ATOM 2511 C C . LEU A 1 316 ? -11.369 -2.738 -5.182 1.00 98.19 316 LEU A C 1
ATOM 2513 O O . LEU A 1 316 ? -11.911 -2.789 -6.289 1.00 98.19 316 LEU A O 1
ATOM 2517 N N . THR A 1 317 ? -10.911 -1.595 -4.667 1.00 97.88 317 THR A N 1
ATOM 2518 C CA . THR A 1 317 ? -10.855 -0.350 -5.441 1.00 97.88 317 THR A CA 1
ATOM 2519 C C . THR A 1 317 ? -9.812 -0.464 -6.549 1.00 97.88 317 THR A C 1
ATOM 2521 O O . THR A 1 317 ? -10.153 -0.181 -7.698 1.00 97.88 317 THR A O 1
ATOM 2524 N N . HIS A 1 318 ? -8.620 -1.006 -6.274 1.00 95.50 318 HIS A N 1
ATOM 2525 C CA . HIS A 1 318 ? -7.634 -1.323 -7.318 1.00 95.50 318 HIS A CA 1
ATOM 2526 C C . HIS A 1 318 ? -8.164 -2.323 -8.347 1.00 95.50 318 HIS A C 1
ATOM 2528 O O . HIS A 1 318 ? -8.016 -2.124 -9.555 1.00 95.50 318 HIS A O 1
ATOM 2534 N N . ALA A 1 319 ? -8.893 -3.349 -7.899 1.00 96.06 319 ALA A N 1
ATOM 2535 C CA . ALA A 1 319 ? -9.556 -4.284 -8.806 1.00 96.06 319 ALA A CA 1
ATOM 2536 C C . ALA A 1 319 ? -10.572 -3.595 -9.728 1.00 96.06 319 ALA A C 1
ATOM 2538 O O . ALA A 1 319 ? -10.722 -3.961 -10.898 1.00 96.06 319 ALA A O 1
ATOM 2539 N N . TRP A 1 320 ? -11.289 -2.594 -9.216 1.00 95.56 320 TRP A N 1
ATOM 2540 C CA . TRP A 1 320 ? -12.211 -1.802 -10.019 1.00 95.56 320 TRP A CA 1
ATOM 2541 C C . TRP A 1 320 ? -11.477 -0.850 -10.969 1.00 95.56 320 TRP A C 1
ATOM 2543 O O . TRP A 1 320 ? -11.889 -0.745 -12.124 1.00 95.56 320 TRP A O 1
ATOM 2553 N N . GLN A 1 321 ? -10.393 -0.207 -10.531 1.00 93.81 321 GLN A N 1
ATOM 2554 C CA . GLN A 1 321 ? -9.544 0.652 -11.367 1.00 93.81 321 GLN A CA 1
ATOM 2555 C C . GLN A 1 321 ? -8.982 -0.120 -12.568 1.00 93.81 321 GLN A C 1
ATOM 2557 O O . GLN A 1 321 ? -9.123 0.302 -13.716 1.00 93.81 321 GLN A O 1
ATOM 2562 N N . ASP A 1 322 ? -8.452 -1.315 -12.323 1.00 90.88 322 ASP A N 1
ATOM 2563 C CA . ASP A 1 322 ? -7.954 -2.218 -13.360 1.00 90.88 322 ASP A CA 1
ATOM 2564 C C . ASP A 1 322 ? -9.071 -2.776 -14.264 1.00 90.88 322 ASP A C 1
ATOM 2566 O O . ASP A 1 322 ? -8.855 -3.029 -15.447 1.00 90.88 322 ASP A O 1
ATOM 2570 N N . LYS A 1 323 ? -10.300 -2.924 -13.749 1.00 90.75 323 LYS A N 1
ATOM 2571 C CA . LYS A 1 323 ? -11.469 -3.290 -14.567 1.00 90.75 323 LYS A CA 1
ATOM 2572 C C . LYS A 1 323 ? -11.975 -2.130 -15.434 1.00 90.75 323 LYS A C 1
ATOM 2574 O O . LYS A 1 323 ? -12.457 -2.384 -16.539 1.00 90.75 323 LYS A O 1
ATOM 2579 N N . ARG A 1 324 ? -11.979 -0.894 -14.917 1.00 87.94 324 ARG A N 1
ATOM 2580 C CA . ARG A 1 324 ? -12.589 0.275 -15.582 1.00 87.94 324 ARG A CA 1
ATOM 2581 C C . ARG A 1 324 ? -11.677 0.902 -16.630 1.00 87.94 324 ARG A C 1
ATOM 2583 O O . ARG A 1 324 ? -12.187 1.433 -17.610 1.00 87.94 324 ARG A O 1
ATOM 2590 N N . GLY A 1 325 ? -10.368 0.872 -16.397 1.00 81.69 325 GLY A N 1
ATOM 2591 C CA . GLY A 1 325 ? -9.371 1.529 -17.231 1.00 81.69 325 GLY A CA 1
ATOM 2592 C C . GLY A 1 325 ? -8.494 0.544 -17.995 1.00 81.69 325 GLY A C 1
ATOM 2593 O O . GLY A 1 325 ? -8.543 -0.669 -17.805 1.00 81.69 325 GLY A O 1
ATOM 2594 N N . HIS A 1 326 ? -7.652 1.093 -18.867 1.00 86.56 326 HIS A N 1
ATOM 2595 C CA . HIS A 1 326 ? -6.616 0.332 -19.566 1.00 86.56 326 HIS A CA 1
ATOM 2596 C C . HIS A 1 326 ? -5.210 0.604 -19.018 1.00 86.56 326 HIS A C 1
ATOM 2598 O O . HIS A 1 326 ? -4.268 -0.020 -19.489 1.00 86.56 326 HIS A O 1
ATOM 2604 N N . LEU A 1 327 ? -5.050 1.481 -18.017 1.00 87.75 327 LEU A N 1
ATOM 2605 C CA . LEU A 1 327 ? -3.738 1.905 -17.518 1.00 87.75 327 LEU A CA 1
ATOM 2606 C C . LEU A 1 327 ? -2.851 0.712 -17.120 1.00 87.75 327 LEU A C 1
ATOM 2608 O O . LEU A 1 327 ? -1.814 0.487 -17.741 1.00 87.75 327 LEU A O 1
ATOM 2612 N N . PHE A 1 328 ? -3.305 -0.111 -16.170 1.00 81.62 328 PHE A N 1
ATOM 2613 C CA . PHE A 1 328 ? -2.570 -1.299 -15.720 1.00 81.62 328 PHE A CA 1
ATOM 2614 C C . PHE A 1 328 ? -2.369 -2.334 -16.833 1.00 81.62 328 PHE A C 1
ATOM 2616 O O . PHE A 1 328 ? -1.366 -3.046 -16.854 1.00 81.62 328 PHE A O 1
ATOM 2623 N N . LEU A 1 329 ? -3.297 -2.432 -17.790 1.00 82.44 329 LEU A N 1
ATOM 2624 C CA . LEU A 1 329 ? -3.127 -3.298 -18.958 1.00 82.44 329 LEU A CA 1
ATOM 2625 C C . LEU A 1 329 ? -1.971 -2.814 -19.844 1.00 82.44 329 LEU A C 1
ATOM 2627 O O . LEU A 1 329 ? -1.166 -3.630 -20.285 1.00 82.44 329 LEU A O 1
ATOM 2631 N N . GLU A 1 330 ? -1.879 -1.510 -20.095 1.00 83.25 330 GLU A N 1
ATOM 2632 C CA . GLU A 1 330 ? -0.819 -0.920 -20.913 1.00 83.25 330 GLU A CA 1
ATOM 2633 C C . GLU A 1 330 ? 0.542 -0.931 -20.199 1.00 83.25 330 GLU A C 1
ATOM 2635 O O . GLU A 1 330 ? 1.560 -1.171 -20.850 1.00 83.25 330 GLU A O 1
ATOM 2640 N N . MET A 1 331 ? 0.574 -0.789 -18.871 1.00 81.75 331 MET A N 1
ATOM 2641 C CA . MET A 1 331 ? 1.778 -1.019 -18.055 1.00 81.75 331 MET A CA 1
ATOM 2642 C C . MET A 1 331 ? 2.250 -2.477 -18.152 1.00 81.75 331 MET A C 1
ATOM 2644 O O . MET A 1 331 ? 3.404 -2.740 -18.479 1.00 81.75 331 MET A O 1
ATOM 2648 N N . ASN A 1 332 ? 1.335 -3.445 -18.004 1.00 75.69 332 ASN A N 1
ATOM 2649 C CA . ASN A 1 332 ? 1.633 -4.876 -18.163 1.00 75.69 332 ASN A CA 1
ATOM 2650 C C . ASN A 1 332 ? 2.065 -5.263 -19.595 1.00 75.69 332 ASN A C 1
ATOM 2652 O O . ASN A 1 332 ? 2.692 -6.303 -19.803 1.00 75.69 332 ASN A O 1
ATOM 2656 N N . ARG A 1 333 ? 1.716 -4.452 -20.600 1.00 74.75 333 ARG A N 1
ATOM 2657 C CA . ARG A 1 333 ? 2.175 -4.590 -21.995 1.00 74.75 333 ARG A CA 1
ATOM 2658 C C . ARG A 1 333 ? 3.508 -3.885 -22.266 1.00 74.75 333 ARG A C 1
ATOM 2660 O O . ARG A 1 333 ? 3.959 -3.900 -23.404 1.00 74.75 333 ARG A O 1
ATOM 2667 N N . GLY A 1 334 ? 4.088 -3.209 -21.273 1.00 79.19 334 GLY A N 1
ATOM 2668 C CA . GLY A 1 334 ? 5.292 -2.392 -21.432 1.00 79.19 334 GLY A CA 1
ATOM 2669 C C . GLY A 1 334 ? 5.080 -1.104 -22.238 1.00 79.19 334 GLY A C 1
ATOM 2670 O O . GLY A 1 334 ? 6.042 -0.383 -22.509 1.00 79.19 334 GLY A O 1
ATOM 2671 N N . HIS A 1 335 ? 3.838 -0.783 -22.615 1.00 84.50 335 HIS A N 1
ATOM 2672 C CA . HIS A 1 335 ? 3.484 0.432 -23.352 1.00 84.50 335 HIS A CA 1
ATOM 2673 C C . HIS A 1 335 ? 3.534 1.686 -22.468 1.00 84.50 335 HIS A C 1
ATOM 2675 O O . HIS A 1 335 ? 3.702 2.788 -22.984 1.00 84.50 335 HIS A O 1
ATOM 2681 N N . LEU A 1 336 ? 3.441 1.520 -21.150 1.00 85.19 336 LEU A N 1
ATOM 2682 C CA . LEU A 1 336 ? 3.693 2.543 -20.133 1.00 85.19 336 LEU A CA 1
ATOM 2683 C C . LEU A 1 336 ? 4.807 2.083 -19.177 1.00 85.19 336 LEU A C 1
ATOM 2685 O O . LEU A 1 336 ? 5.098 0.883 -19.159 1.00 85.19 336 LEU A O 1
ATOM 2689 N N . PRO A 1 337 ? 5.452 3.005 -18.433 1.00 85.88 337 PRO A N 1
ATOM 2690 C CA . PRO A 1 337 ? 6.386 2.647 -17.365 1.00 85.88 337 PRO A CA 1
ATOM 2691 C C . PRO A 1 337 ? 5.692 1.747 -16.333 1.00 85.88 337 PRO A C 1
ATOM 2693 O O . PRO A 1 337 ? 4.506 1.932 -16.056 1.00 85.88 337 PRO A O 1
ATOM 2696 N N . GLY A 1 338 ? 6.411 0.766 -15.788 1.00 81.69 338 GLY A N 1
ATOM 2697 C CA . GLY A 1 338 ? 5.879 -0.183 -14.804 1.00 81.69 338 GLY A CA 1
ATOM 2698 C C . GLY A 1 338 ? 5.866 0.406 -13.397 1.00 81.69 338 GLY A C 1
ATOM 2699 O O . GLY A 1 338 ? 6.667 -0.009 -12.571 1.00 81.69 338 GLY A O 1
ATOM 2700 N N . VAL A 1 339 ? 4.994 1.385 -13.159 1.00 83.50 339 VAL A N 1
ATOM 2701 C CA . VAL A 1 339 ? 4.885 2.115 -11.886 1.00 83.50 339 VAL A CA 1
ATOM 2702 C C . VAL A 1 339 ? 3.528 1.892 -11.224 1.00 83.50 339 VAL A C 1
ATOM 2704 O O . VAL A 1 339 ? 2.528 1.691 -11.914 1.00 83.50 339 VAL A O 1
ATOM 2707 N N . ASP A 1 340 ? 3.490 2.007 -9.902 1.00 85.00 340 ASP A N 1
ATOM 2708 C CA . ASP A 1 340 ? 2.281 2.120 -9.093 1.00 85.00 340 ASP A CA 1
ATOM 2709 C C . ASP A 1 340 ? 1.830 3.593 -9.091 1.00 85.00 340 ASP A C 1
ATOM 2711 O O . ASP A 1 340 ? 2.512 4.454 -8.515 1.00 85.00 340 ASP A O 1
ATOM 2715 N N . PRO A 1 341 ? 0.720 3.941 -9.777 1.00 91.56 341 PRO A N 1
ATOM 2716 C CA . PRO A 1 341 ? 0.308 5.330 -9.902 1.00 91.56 341 PRO A CA 1
ATOM 2717 C C . PRO A 1 341 ? -0.242 5.854 -8.575 1.00 91.56 341 PRO A C 1
ATOM 2719 O O . PRO A 1 341 ? -1.290 5.397 -8.113 1.00 91.56 341 PRO A O 1
ATOM 2722 N N . LEU A 1 342 ? 0.401 6.874 -8.008 1.00 94.62 342 LEU A N 1
ATOM 2723 C CA . LEU A 1 342 ? 0.001 7.471 -6.731 1.00 94.62 342 LEU A CA 1
ATOM 2724 C C . LEU A 1 342 ? -1.439 7.995 -6.751 1.00 94.62 342 LEU A C 1
ATOM 2726 O O . LEU A 1 342 ? -2.168 7.835 -5.781 1.00 94.62 342 LEU A O 1
ATOM 2730 N N . GLU A 1 343 ? -1.909 8.541 -7.871 1.00 96.06 343 GLU A N 1
ATOM 2731 C CA . GLU A 1 343 ? -3.301 8.968 -8.024 1.00 96.06 343 GLU A CA 1
ATOM 2732 C C . GLU A 1 343 ? -4.299 7.801 -7.900 1.00 96.06 343 GLU A C 1
ATOM 2734 O O . GLU A 1 343 ? -5.419 7.995 -7.417 1.00 96.06 343 GLU A O 1
ATOM 2739 N N . SER A 1 344 ? -3.900 6.582 -8.281 1.00 93.81 344 SER A N 1
ATOM 2740 C CA . SER A 1 344 ? -4.721 5.380 -8.070 1.00 93.81 344 SER A CA 1
ATOM 2741 C C . SER A 1 344 ? -4.775 5.000 -6.588 1.00 93.81 344 SER A C 1
ATOM 2743 O O . SER A 1 344 ? -5.857 4.675 -6.093 1.00 93.81 344 SER A O 1
ATOM 2745 N N . GLU A 1 345 ? -3.658 5.120 -5.865 1.00 94.81 345 GLU A N 1
ATOM 2746 C CA . GLU A 1 345 ? -3.612 4.956 -4.405 1.00 94.81 345 GLU A CA 1
ATOM 2747 C C . GLU A 1 345 ? -4.456 6.014 -3.693 1.00 94.81 345 GLU A C 1
ATOM 2749 O O . GLU A 1 345 ? -5.246 5.680 -2.813 1.00 94.81 345 GLU A O 1
ATOM 2754 N N . TYR A 1 346 ? -4.385 7.283 -4.108 1.00 96.62 346 TYR A N 1
ATOM 2755 C CA . TYR A 1 346 ? -5.196 8.355 -3.525 1.00 96.62 346 TYR A CA 1
ATOM 2756 C C . TYR A 1 346 ? -6.696 8.060 -3.651 1.00 96.62 346 TYR A C 1
ATOM 2758 O O . TYR A 1 346 ? -7.446 8.274 -2.702 1.00 96.62 346 TYR A O 1
ATOM 2766 N N . GLU A 1 347 ? -7.149 7.540 -4.798 1.00 95.94 347 GLU A N 1
ATOM 2767 C CA . GLU A 1 347 ? -8.546 7.125 -4.995 1.00 95.94 347 GLU A CA 1
ATOM 2768 C C . GLU A 1 347 ? -8.926 5.916 -4.113 1.00 95.94 347 GLU A C 1
ATOM 2770 O O . GLU A 1 347 ? -10.035 5.878 -3.570 1.00 95.94 347 GLU A O 1
ATOM 2775 N N . ALA A 1 348 ? -8.020 4.952 -3.923 1.00 97.00 348 ALA A N 1
ATOM 2776 C CA . ALA A 1 348 ? -8.243 3.803 -3.044 1.00 97.00 348 ALA A CA 1
ATOM 2777 C C . ALA A 1 348 ? -8.329 4.217 -1.564 1.00 97.00 348 ALA A C 1
ATOM 2779 O O . ALA A 1 348 ? -9.329 3.917 -0.901 1.00 97.00 348 ALA A O 1
ATOM 2780 N N . PHE A 1 349 ? -7.378 5.026 -1.087 1.00 97.00 349 PHE A N 1
ATOM 2781 C CA . PHE A 1 349 ? -7.401 5.599 0.258 1.00 97.00 349 PHE A CA 1
ATOM 2782 C C . PHE A 1 349 ? -8.597 6.524 0.483 1.00 97.00 349 PHE A C 1
ATOM 2784 O O . PHE A 1 349 ? -9.166 6.531 1.576 1.00 97.00 349 PHE A O 1
ATOM 2791 N N . LEU A 1 350 ? -9.028 7.276 -0.532 1.00 96.69 350 LEU A N 1
ATOM 2792 C CA . LEU A 1 350 ? -10.243 8.080 -0.453 1.00 96.69 350 LEU A CA 1
ATOM 2793 C C . LEU A 1 350 ? -11.477 7.196 -0.224 1.00 96.69 350 LEU A C 1
ATOM 2795 O O . LEU A 1 350 ? -12.272 7.474 0.674 1.00 96.69 350 LEU A O 1
ATOM 2799 N N . ASN A 1 351 ? -11.646 6.115 -0.988 1.00 97.38 351 ASN A N 1
ATOM 2800 C CA . ASN A 1 351 ? -12.771 5.197 -0.784 1.00 97.38 351 ASN A CA 1
ATOM 2801 C C . ASN A 1 351 ? -12.703 4.492 0.575 1.00 97.38 351 ASN A C 1
ATOM 2803 O O . ASN A 1 351 ? -13.734 4.347 1.234 1.00 97.38 351 ASN A O 1
ATOM 2807 N N . GLN A 1 352 ? -11.508 4.129 1.038 1.00 97.38 352 GLN A N 1
ATOM 2808 C CA . GLN A 1 352 ? -11.288 3.651 2.402 1.00 97.38 352 GLN A CA 1
ATOM 2809 C C . GLN A 1 352 ? -11.722 4.698 3.446 1.00 97.38 352 GLN A C 1
ATOM 2811 O O . GLN A 1 352 ? -12.476 4.372 4.364 1.00 97.38 352 GLN A O 1
ATOM 2816 N N . SER A 1 353 ? -11.325 5.961 3.286 1.00 97.25 353 SER A N 1
ATOM 2817 C CA . SER A 1 353 ? -11.709 7.066 4.174 1.00 97.25 353 SER A CA 1
ATOM 2818 C C . SER A 1 353 ? -13.223 7.289 4.186 1.00 97.25 353 SER A C 1
ATOM 2820 O O . SER A 1 353 ? -13.816 7.406 5.258 1.00 97.25 353 SER A O 1
ATOM 2822 N N . ARG A 1 354 ? -13.884 7.260 3.020 1.00 97.94 354 ARG A N 1
ATOM 2823 C CA . ARG A 1 354 ? -15.354 7.314 2.919 1.00 97.94 354 ARG A CA 1
ATOM 2824 C C . ARG A 1 354 ? -15.996 6.116 3.624 1.00 97.94 354 ARG A C 1
ATOM 2826 O O . ARG A 1 354 ? -16.995 6.260 4.322 1.00 97.94 354 ARG A O 1
ATOM 2833 N N . TYR A 1 355 ? -15.435 4.920 3.484 1.00 98.12 355 TYR A N 1
ATOM 2834 C CA . TYR A 1 355 ? -15.958 3.723 4.139 1.00 98.12 355 TYR A CA 1
ATOM 2835 C C . TYR A 1 355 ? -15.882 3.827 5.670 1.00 98.12 355 TYR A C 1
ATOM 2837 O O . TYR A 1 355 ? -16.888 3.571 6.340 1.00 98.12 355 TYR A O 1
ATOM 2845 N N . ILE A 1 356 ? -14.741 4.274 6.208 1.00 97.81 356 ILE A N 1
ATOM 2846 C CA . ILE A 1 356 ? -14.537 4.555 7.640 1.00 97.81 356 ILE A CA 1
ATOM 2847 C C . ILE A 1 356 ? -15.497 5.640 8.117 1.00 97.81 356 ILE A C 1
ATOM 2849 O O . ILE A 1 356 ? -16.109 5.478 9.169 1.00 97.81 356 ILE A O 1
ATOM 2853 N N . HIS A 1 357 ? -15.694 6.700 7.329 1.00 98.00 357 HIS A N 1
ATOM 2854 C CA . HIS A 1 357 ? -16.642 7.765 7.639 1.00 98.00 357 HIS A CA 1
ATOM 2855 C C . HIS A 1 357 ? -18.042 7.208 7.938 1.00 98.00 357 HIS A C 1
ATOM 2857 O O . HIS A 1 357 ? -18.595 7.439 9.010 1.00 98.00 357 HIS A O 1
ATOM 2863 N N . TYR A 1 358 ? -18.606 6.397 7.040 1.00 97.62 358 TYR A N 1
ATOM 2864 C CA . TYR A 1 358 ? -19.939 5.828 7.267 1.00 97.62 358 TYR A CA 1
ATOM 2865 C C . TYR A 1 358 ? -19.981 4.806 8.411 1.00 97.62 358 TYR A C 1
ATOM 2867 O O . TYR A 1 358 ? -21.032 4.641 9.035 1.00 97.62 358 TYR A O 1
ATOM 2875 N N . GLN A 1 359 ? -18.870 4.126 8.717 1.00 96.38 359 GLN A N 1
ATOM 2876 C CA . GLN A 1 359 ? -18.790 3.318 9.937 1.00 96.38 359 GLN A CA 1
ATOM 2877 C C . GLN A 1 359 ? -18.828 4.207 11.184 1.00 96.38 359 GLN A C 1
ATOM 2879 O O . GLN A 1 359 ? -19.601 3.925 12.094 1.00 96.38 359 GLN A O 1
ATOM 2884 N N . LEU A 1 360 ? -18.065 5.303 11.195 1.00 96.50 360 LEU A N 1
ATOM 2885 C CA . LEU A 1 360 ? -17.983 6.256 12.301 1.00 96.50 360 LEU A CA 1
ATOM 2886 C C . LEU A 1 360 ? -19.348 6.890 12.592 1.00 96.50 360 LEU A C 1
ATOM 2888 O O . LEU A 1 360 ? -19.775 6.947 13.746 1.00 96.50 360 LEU A O 1
ATOM 2892 N N . MET A 1 361 ? -20.062 7.302 11.540 1.00 96.50 361 MET A N 1
ATOM 2893 C CA . MET A 1 361 ? -21.410 7.868 11.652 1.00 96.50 361 MET A CA 1
ATOM 2894 C C . MET A 1 361 ? -22.423 6.873 12.231 1.00 96.50 361 MET A C 1
ATOM 2896 O O . MET A 1 361 ? -23.373 7.280 12.900 1.00 96.50 361 MET A O 1
ATOM 2900 N N . LYS A 1 362 ? -22.224 5.571 11.998 1.00 95.56 362 LYS A N 1
ATOM 2901 C CA . LYS A 1 362 ? -23.084 4.509 12.526 1.00 95.56 362 LYS A CA 1
ATOM 2902 C C . LYS A 1 362 ? -22.721 4.131 13.964 1.00 95.56 362 LYS A C 1
ATOM 2904 O O . LYS A 1 362 ? -23.608 4.030 14.806 1.00 95.56 362 LYS A O 1
ATOM 2909 N N . ASP A 1 363 ? -21.442 3.890 14.230 1.00 94.62 363 ASP A N 1
ATOM 2910 C CA . ASP A 1 363 ? -20.929 3.399 15.507 1.00 94.62 363 ASP A CA 1
ATOM 2911 C C . ASP A 1 363 ? -19.477 3.852 15.723 1.00 94.62 363 ASP A C 1
ATOM 2913 O O . ASP A 1 363 ? -18.518 3.188 15.325 1.00 94.62 363 ASP A O 1
ATOM 2917 N N . ALA A 1 364 ? -19.325 4.991 16.398 1.00 94.44 364 ALA A N 1
ATOM 2918 C CA . ALA A 1 364 ? -18.018 5.564 16.687 1.00 94.44 364 ALA A CA 1
ATOM 2919 C C . ALA A 1 364 ? -17.170 4.726 17.652 1.00 94.44 364 ALA A C 1
ATOM 2921 O O . ALA A 1 364 ? -15.947 4.786 17.564 1.00 94.44 364 ALA A O 1
ATOM 2922 N N . GLU A 1 365 ? -17.779 3.934 18.540 1.00 93.00 365 GLU A N 1
ATOM 2923 C CA . GLU A 1 365 ? -17.017 3.105 19.480 1.00 93.00 365 GLU A CA 1
ATOM 2924 C C . GLU A 1 365 ? -16.294 1.979 18.738 1.00 93.00 365 GLU A C 1
ATOM 2926 O O . GLU A 1 365 ? -15.108 1.748 18.974 1.00 93.00 365 GLU A O 1
ATOM 2931 N N . SER A 1 366 ? -16.964 1.360 17.760 1.00 88.81 366 SER A N 1
ATOM 2932 C CA . SER A 1 366 ? -16.345 0.335 16.911 1.00 88.81 366 SER A CA 1
ATOM 2933 C C . SER A 1 366 ? -15.196 0.857 16.034 1.00 88.81 366 SER A C 1
ATOM 2935 O O . SER A 1 366 ? -14.327 0.083 15.634 1.00 88.81 366 SER A O 1
ATOM 2937 N N . VAL A 1 367 ? -15.172 2.164 15.742 1.00 92.75 367 VAL A N 1
ATOM 2938 C CA . VAL A 1 367 ? -14.197 2.795 14.835 1.00 92.75 367 VAL A CA 1
ATOM 2939 C C . VAL A 1 367 ? -13.066 3.507 15.576 1.00 92.75 367 VAL A C 1
ATOM 2941 O O . VAL A 1 367 ? -11.999 3.690 14.996 1.00 92.75 367 VAL A O 1
ATOM 2944 N N . ALA A 1 368 ? -13.240 3.860 16.853 1.00 91.31 368 ALA A N 1
ATOM 2945 C CA . ALA A 1 368 ? -12.234 4.577 17.644 1.00 91.31 368 ALA A CA 1
ATOM 2946 C C . ALA A 1 368 ? -10.859 3.878 17.677 1.00 91.31 368 ALA A C 1
ATOM 2948 O O . ALA A 1 368 ? -9.834 4.523 17.854 1.00 91.31 368 ALA A O 1
ATOM 2949 N N . TRP A 1 369 ? -10.808 2.566 17.464 1.00 88.25 369 TRP A N 1
ATOM 2950 C CA . TRP A 1 369 ? -9.561 1.790 17.454 1.00 88.25 369 TRP A CA 1
ATOM 2951 C C . TRP A 1 369 ? -9.177 1.280 16.067 1.00 88.25 369 TRP A C 1
ATOM 2953 O O . TRP A 1 369 ? -8.291 0.441 15.921 1.00 88.25 369 TRP A O 1
ATOM 2963 N N . ASN A 1 370 ? -9.856 1.762 15.028 1.00 89.31 370 ASN A N 1
ATOM 2964 C CA . ASN A 1 370 ? -9.528 1.409 13.663 1.00 89.31 370 ASN A CA 1
ATOM 2965 C C . ASN A 1 370 ? -8.181 2.046 13.287 1.00 89.31 370 ASN A C 1
ATOM 2967 O O . ASN A 1 370 ? -8.036 3.267 13.322 1.00 89.31 370 ASN A O 1
ATOM 2971 N N . ARG A 1 371 ? -7.208 1.223 12.874 1.00 88.62 371 ARG A N 1
ATOM 2972 C CA . ARG A 1 371 ? -5.853 1.676 12.507 1.00 88.62 371 ARG A CA 1
ATOM 2973 C C . ARG A 1 371 ? -5.812 2.714 11.380 1.00 88.62 371 ARG A C 1
ATOM 2975 O O . ARG A 1 371 ? -4.814 3.402 11.225 1.00 88.62 371 ARG A O 1
ATOM 2982 N N . TYR A 1 372 ? -6.886 2.827 10.602 1.00 91.38 372 TYR A N 1
ATOM 2983 C CA . TYR A 1 372 ? -7.009 3.759 9.483 1.00 91.38 372 TYR A CA 1
ATOM 2984 C C . TYR A 1 372 ? -7.763 5.049 9.840 1.00 91.38 372 TYR A C 1
ATOM 2986 O O . TYR A 1 372 ? -7.970 5.902 8.975 1.00 91.38 372 TYR A O 1
ATOM 2994 N N . LEU A 1 373 ? -8.184 5.214 11.101 1.00 93.50 373 LEU A N 1
ATOM 2995 C CA . LEU A 1 373 ? -8.870 6.421 11.563 1.00 93.50 373 LEU A CA 1
ATOM 2996 C C . LEU A 1 373 ? -7.988 7.669 11.409 1.00 93.50 373 LEU A C 1
ATOM 2998 O O . LEU A 1 373 ? -8.494 8.721 11.029 1.00 93.50 373 LEU A O 1
ATOM 3002 N N . SER A 1 374 ? -6.679 7.556 11.650 1.00 88.94 374 SER A N 1
ATOM 3003 C CA . SER A 1 374 ? -5.724 8.658 11.470 1.00 88.94 374 SER A CA 1
ATOM 3004 C C . SER A 1 374 ? -5.656 9.127 10.014 1.00 88.94 374 SER A C 1
ATOM 3006 O O . SER A 1 374 ? -5.743 10.327 9.765 1.00 88.94 374 SER A O 1
ATOM 3008 N N . THR A 1 375 ? -5.589 8.198 9.054 1.00 91.19 375 THR A N 1
ATOM 3009 C CA . THR A 1 375 ? -5.646 8.500 7.614 1.00 91.19 375 THR A CA 1
ATOM 3010 C C . THR A 1 375 ? -6.967 9.166 7.236 1.00 91.19 375 THR A C 1
ATOM 3012 O O . THR A 1 375 ? -6.977 10.158 6.519 1.00 91.19 375 THR A O 1
ATOM 3015 N N . TYR A 1 376 ? -8.098 8.672 7.745 1.00 95.31 376 TYR A N 1
ATOM 3016 C CA . TYR A 1 376 ? -9.385 9.332 7.525 1.00 95.31 376 TYR A CA 1
ATOM 3017 C C . TYR A 1 376 ? -9.384 10.775 8.059 1.00 95.31 376 TYR A C 1
ATOM 3019 O O . TYR A 1 376 ? -9.810 11.695 7.362 1.00 95.31 376 TYR A O 1
ATOM 3027 N N . LEU A 1 377 ? -8.891 10.994 9.282 1.00 93.00 377 LEU A N 1
ATOM 3028 C CA . LEU A 1 377 ? -8.870 12.319 9.897 1.00 93.00 377 LEU A CA 1
ATOM 3029 C C . LEU A 1 377 ? -7.919 13.285 9.180 1.00 93.00 377 LEU A C 1
ATOM 3031 O O . LEU A 1 377 ? -8.264 14.461 9.071 1.00 93.00 377 LEU A O 1
ATOM 3035 N N . SER A 1 378 ? -6.777 12.818 8.654 1.00 91.06 378 SER A N 1
ATOM 3036 C CA . SER A 1 378 ? -5.880 13.670 7.861 1.00 91.06 378 SER A CA 1
ATOM 3037 C C . SER A 1 378 ? -6.584 14.183 6.608 1.00 91.06 378 SER A C 1
ATOM 3039 O O . SER A 1 378 ? -6.608 15.395 6.400 1.00 91.06 378 SER A O 1
ATOM 3041 N N . PHE A 1 379 ? -7.278 13.303 5.874 1.00 93.75 379 PHE A N 1
ATOM 3042 C CA . PHE A 1 379 ? -8.111 13.698 4.737 1.00 93.75 379 PHE A CA 1
ATOM 3043 C C . PHE A 1 379 ? -9.201 14.689 5.112 1.00 93.75 379 PHE A C 1
ATOM 3045 O O . PHE A 1 379 ? -9.526 15.524 4.288 1.00 93.75 379 PHE A O 1
ATOM 3052 N N . MET A 1 380 ? -9.814 14.592 6.295 1.00 95.19 380 MET A N 1
ATOM 3053 C CA . MET A 1 380 ? -10.871 15.531 6.689 1.00 95.19 380 MET A CA 1
ATOM 3054 C C . MET A 1 380 ? -10.307 16.903 7.061 1.00 95.19 380 MET A C 1
ATOM 3056 O O . MET A 1 380 ? -10.940 17.922 6.775 1.00 95.19 380 MET A O 1
ATOM 3060 N N . VAL A 1 381 ? -9.138 16.952 7.703 1.00 91.88 381 VAL A N 1
ATOM 3061 C CA . VAL A 1 381 ? -8.471 18.214 8.044 1.00 91.88 381 VAL A CA 1
ATOM 3062 C C . VAL A 1 381 ? -8.102 18.971 6.778 1.00 91.88 381 VAL A C 1
ATOM 3064 O O . VAL A 1 381 ? -8.538 20.114 6.617 1.00 91.88 381 VAL A O 1
ATOM 3067 N N . ASP A 1 382 ? -7.356 18.326 5.887 1.00 91.69 382 ASP A N 1
ATOM 3068 C CA . ASP A 1 382 ? -6.898 18.891 4.627 1.00 91.69 382 ASP A CA 1
ATOM 3069 C C . ASP A 1 382 ? -6.680 17.758 3.615 1.00 91.69 382 ASP A C 1
ATOM 3071 O O . ASP A 1 382 ? -5.972 16.785 3.881 1.00 91.69 382 ASP A O 1
ATOM 3075 N N . PHE A 1 383 ? -7.314 17.886 2.450 1.00 93.25 383 PHE A N 1
ATOM 3076 C CA . PHE A 1 383 ? -7.269 16.843 1.434 1.00 93.25 383 PHE A CA 1
ATOM 3077 C C . PHE A 1 383 ? -5.852 16.679 0.882 1.00 93.25 383 PHE A C 1
ATOM 3079 O O . PHE A 1 383 ? -5.378 15.550 0.738 1.00 93.25 383 PHE A O 1
ATOM 3086 N N . ASP A 1 384 ? -5.162 17.797 0.646 1.00 92.31 384 ASP A N 1
ATOM 3087 C CA . ASP A 1 384 ? -3.826 17.798 0.059 1.00 92.31 384 ASP A CA 1
ATOM 3088 C C . ASP A 1 384 ? -2.820 17.204 1.048 1.00 92.31 384 ASP A C 1
ATOM 3090 O O . ASP A 1 384 ? -2.008 16.363 0.667 1.00 92.31 384 ASP A O 1
ATOM 3094 N N . LEU A 1 385 ? -2.956 17.527 2.341 1.00 87.44 385 LEU A N 1
ATOM 3095 C CA . LEU A 1 385 ? -2.174 16.905 3.416 1.00 87.44 385 LEU A CA 1
ATOM 3096 C C . LEU A 1 385 ? -2.370 15.381 3.457 1.00 87.44 385 LEU A C 1
ATOM 3098 O O . LEU A 1 385 ? -1.406 14.634 3.633 1.00 87.44 385 LEU A O 1
ATOM 3102 N N . GLY A 1 386 ? -3.612 14.914 3.285 1.00 90.38 386 GLY A N 1
ATOM 3103 C CA . GLY A 1 386 ? -3.928 13.490 3.189 1.00 90.38 386 GLY A CA 1
ATOM 3104 C C . GLY A 1 386 ? -3.205 12.817 2.019 1.00 90.38 386 GLY A C 1
ATOM 3105 O O . GLY A 1 386 ? -2.542 11.796 2.211 1.00 90.38 386 GLY A O 1
ATOM 3106 N N . THR A 1 387 ? -3.272 13.412 0.824 1.00 94.00 387 THR A N 1
ATOM 3107 C CA . THR A 1 387 ? -2.580 12.879 -0.363 1.00 94.00 387 THR A CA 1
ATOM 3108 C C . THR A 1 387 ? -1.058 12.940 -0.248 1.00 94.00 387 THR A C 1
ATOM 3110 O O . THR A 1 387 ? -0.387 11.985 -0.630 1.00 94.00 387 THR A O 1
ATOM 3113 N N . GLU A 1 388 ? -0.505 13.999 0.344 1.00 90.62 388 GLU A N 1
ATOM 3114 C CA . GLU A 1 388 ? 0.936 14.163 0.547 1.00 90.62 388 GLU A CA 1
ATOM 3115 C C . GLU A 1 388 ? 1.483 13.141 1.553 1.00 90.62 388 GLU A C 1
ATOM 3117 O O . GLU A 1 388 ? 2.547 12.564 1.348 1.00 90.62 388 GLU A O 1
ATOM 3122 N N . SER A 1 389 ? 0.734 12.825 2.611 1.00 88.12 389 SER A N 1
ATOM 3123 C CA . SER A 1 389 ? 1.124 11.768 3.552 1.00 88.12 389 SER A CA 1
ATOM 3124 C C . SER A 1 389 ? 1.221 10.393 2.872 1.00 88.12 389 SER A C 1
ATOM 3126 O O . SER A 1 389 ? 2.153 9.624 3.143 1.00 88.12 389 SER A O 1
ATOM 3128 N N . ILE A 1 390 ? 0.298 10.095 1.950 1.00 91.38 390 ILE A N 1
ATOM 3129 C CA . ILE A 1 390 ? 0.354 8.880 1.126 1.00 91.38 390 ILE A CA 1
ATOM 3130 C C . ILE A 1 390 ? 1.553 8.950 0.180 1.00 91.38 390 ILE A C 1
ATOM 3132 O O . ILE A 1 390 ? 2.331 7.999 0.128 1.00 91.38 390 ILE A O 1
ATOM 3136 N N . HIS A 1 391 ? 1.749 10.083 -0.504 1.00 91.69 391 HIS A N 1
ATOM 3137 C CA . HIS A 1 391 ? 2.897 10.314 -1.380 1.00 91.69 391 HIS A CA 1
ATOM 3138 C C . HIS A 1 391 ? 4.213 10.006 -0.665 1.00 91.69 391 HIS A C 1
ATOM 3140 O O . HIS A 1 391 ? 5.012 9.217 -1.156 1.00 91.69 391 HIS A O 1
ATOM 3146 N N . GLN A 1 392 ? 4.438 10.596 0.509 1.00 86.81 392 GLN A N 1
ATOM 3147 C CA . GLN A 1 392 ? 5.673 10.429 1.275 1.00 86.81 392 GLN A CA 1
ATOM 3148 C C . GLN A 1 392 ? 5.886 8.985 1.717 1.00 86.81 392 GLN A C 1
ATOM 3150 O O . GLN A 1 392 ? 7.004 8.480 1.639 1.00 86.81 392 GLN A O 1
ATOM 3155 N N . THR A 1 393 ? 4.818 8.309 2.145 1.00 87.00 393 THR A N 1
ATOM 3156 C CA . THR A 1 393 ? 4.881 6.896 2.537 1.00 87.00 393 THR A CA 1
ATOM 3157 C C . THR A 1 393 ? 5.336 6.038 1.359 1.00 87.00 393 THR A C 1
ATOM 3159 O O . THR A 1 393 ? 6.317 5.308 1.474 1.00 87.00 393 THR A O 1
ATOM 3162 N N . TYR A 1 394 ? 4.693 6.186 0.199 1.00 86.00 394 TYR A N 1
ATOM 3163 C CA . TYR A 1 394 ? 5.007 5.374 -0.976 1.00 86.00 394 TYR A CA 1
ATOM 3164 C C . TYR A 1 394 ? 6.353 5.739 -1.605 1.00 86.00 394 TYR A C 1
ATOM 3166 O O . TYR A 1 394 ? 7.109 4.849 -1.977 1.00 86.00 394 TYR A O 1
ATOM 3174 N N . SER A 1 395 ? 6.701 7.023 -1.668 1.00 82.69 395 SER A N 1
ATOM 3175 C CA . SER A 1 395 ? 8.003 7.472 -2.170 1.00 82.69 395 SER A CA 1
ATOM 3176 C C . SER A 1 395 ? 9.164 7.028 -1.272 1.00 82.69 395 SER A C 1
ATOM 3178 O O . SER A 1 395 ? 10.262 6.818 -1.775 1.00 82.69 395 SER A O 1
ATOM 3180 N N . ARG A 1 396 ? 8.953 6.856 0.041 1.00 81.12 396 ARG A N 1
ATOM 3181 C CA . ARG A 1 396 ? 9.967 6.318 0.966 1.00 81.12 396 ARG A CA 1
ATOM 3182 C C . ARG A 1 396 ? 10.079 4.796 0.868 1.00 81.12 396 ARG A C 1
ATOM 3184 O O . ARG A 1 396 ? 11.186 4.249 0.794 1.00 81.12 396 ARG A O 1
ATOM 3191 N N . ASP A 1 397 ? 8.935 4.119 0.898 1.00 77.44 397 ASP A N 1
ATOM 3192 C CA . ASP A 1 397 ? 8.875 2.665 1.037 1.00 77.44 397 ASP A CA 1
ATOM 3193 C C . ASP A 1 397 ? 9.099 1.962 -0.319 1.00 77.44 397 ASP A C 1
ATOM 3195 O O . ASP A 1 397 ? 9.773 0.930 -0.355 1.00 77.44 397 ASP A O 1
ATOM 3199 N N . TRP A 1 398 ? 8.665 2.579 -1.428 1.00 77.81 398 TRP A N 1
ATOM 3200 C CA . TRP A 1 398 ? 8.775 2.089 -2.815 1.00 77.81 398 TRP A CA 1
ATOM 3201 C C . TRP A 1 398 ? 9.225 3.185 -3.820 1.00 77.81 398 TRP A C 1
ATOM 3203 O O . TRP A 1 398 ? 8.522 3.454 -4.798 1.00 77.81 398 TRP A O 1
ATOM 3213 N N . PRO A 1 399 ? 10.394 3.831 -3.635 1.00 76.69 399 PRO A N 1
ATOM 3214 C CA . PRO A 1 399 ? 10.888 4.928 -4.481 1.00 76.69 399 PRO A CA 1
ATOM 3215 C C . PRO A 1 399 ? 11.087 4.562 -5.960 1.00 76.69 399 PRO A C 1
ATOM 3217 O O . PRO A 1 399 ? 11.077 5.452 -6.817 1.00 76.69 399 PRO A O 1
ATOM 3220 N N . GLU A 1 400 ? 11.310 3.282 -6.265 1.00 73.56 400 GLU A N 1
ATOM 3221 C CA . GLU A 1 400 ? 11.429 2.747 -7.623 1.00 73.56 400 GLU A CA 1
ATOM 3222 C C . GLU A 1 400 ? 10.078 2.460 -8.288 1.00 73.56 400 GLU A C 1
ATOM 3224 O O . GLU A 1 400 ? 9.982 2.519 -9.513 1.00 73.56 400 GLU A O 1
ATOM 3229 N N . GLY A 1 401 ? 9.054 2.142 -7.488 1.00 76.44 401 GLY A N 1
ATOM 3230 C CA . GLY A 1 401 ? 7.758 1.662 -7.962 1.00 76.44 401 GLY A CA 1
ATOM 3231 C C . GLY A 1 401 ? 6.695 2.751 -8.001 1.00 76.44 401 GLY A C 1
ATOM 3232 O O . GLY A 1 401 ? 5.934 2.821 -8.957 1.00 76.44 401 GLY A O 1
ATOM 3233 N N . ALA A 1 402 ? 6.659 3.645 -7.013 1.00 87.00 402 ALA A N 1
ATOM 3234 C CA . ALA A 1 402 ? 5.612 4.653 -6.901 1.00 87.00 402 ALA A CA 1
ATOM 3235 C C . ALA A 1 402 ? 5.902 5.908 -7.744 1.00 87.00 402 ALA A C 1
ATOM 3237 O O . ALA A 1 402 ? 6.971 6.524 -7.663 1.00 87.00 402 ALA A O 1
ATOM 3238 N N . ALA A 1 403 ? 4.921 6.341 -8.539 1.00 90.56 403 ALA A N 1
ATOM 3239 C CA . ALA A 1 403 ? 5.040 7.554 -9.346 1.00 90.56 403 ALA A CA 1
ATOM 3240 C C . ALA A 1 403 ? 3.698 8.272 -9.517 1.00 90.56 403 ALA A C 1
ATOM 3242 O O . ALA A 1 403 ? 2.652 7.645 -9.634 1.00 90.56 403 ALA A O 1
ATOM 3243 N N . THR A 1 404 ? 3.726 9.604 -9.597 1.00 94.62 404 THR A N 1
ATOM 3244 C CA . THR A 1 404 ? 2.545 10.370 -10.033 1.00 94.62 404 THR A CA 1
ATOM 3245 C C . THR A 1 404 ? 2.302 10.174 -11.532 1.00 94.62 404 THR A C 1
ATOM 3247 O O . THR A 1 404 ? 3.220 9.802 -12.275 1.00 94.62 404 THR A O 1
ATOM 3250 N N . PHE A 1 405 ? 1.116 10.509 -12.035 1.00 95.56 405 PHE A N 1
ATOM 3251 C CA . PHE A 1 405 ? 0.861 10.573 -13.476 1.00 95.56 405 PHE A CA 1
ATOM 3252 C C . PHE A 1 405 ? 1.794 11.560 -14.177 1.00 95.56 405 PHE A C 1
ATOM 3254 O O . PHE A 1 405 ? 2.220 11.296 -15.299 1.00 95.56 405 PHE A O 1
ATOM 3261 N N . ALA A 1 406 ? 2.142 12.675 -13.526 1.00 95.06 406 ALA A N 1
ATOM 3262 C CA . ALA A 1 406 ? 3.102 13.633 -14.070 1.00 95.06 406 ALA A CA 1
ATOM 3263 C C . ALA A 1 406 ? 4.492 13.001 -14.225 1.00 95.06 406 ALA A C 1
ATOM 3265 O O . ALA A 1 406 ? 5.098 13.084 -15.290 1.00 95.06 406 ALA A O 1
ATOM 3266 N N . THR A 1 407 ? 4.965 12.295 -13.199 1.00 92.38 407 THR A N 1
ATOM 3267 C CA . THR A 1 407 ? 6.240 11.577 -13.262 1.00 92.38 407 THR A CA 1
ATOM 3268 C C . THR A 1 407 ? 6.200 10.437 -14.282 1.00 92.38 407 THR A C 1
ATOM 3270 O O . THR A 1 407 ? 7.166 10.228 -15.007 1.00 92.38 407 THR A O 1
ATOM 3273 N N . THR A 1 408 ? 5.071 9.736 -14.399 1.00 93.12 408 THR A N 1
ATOM 3274 C CA . THR A 1 408 ? 4.861 8.678 -15.400 1.00 93.12 408 THR A CA 1
ATOM 3275 C C . THR A 1 408 ? 4.951 9.224 -16.829 1.00 93.12 408 THR A C 1
ATOM 3277 O O . THR A 1 408 ? 5.542 8.582 -17.695 1.00 93.12 408 THR A O 1
ATOM 3280 N N . ASP A 1 409 ? 4.408 10.415 -17.086 1.00 95.38 409 ASP A N 1
ATOM 3281 C CA . ASP A 1 409 ? 4.483 11.087 -18.391 1.00 95.38 409 ASP A CA 1
ATOM 3282 C C . ASP A 1 409 ? 5.928 11.496 -18.740 1.00 95.38 409 ASP A C 1
ATOM 3284 O O . ASP A 1 409 ? 6.386 11.281 -19.869 1.00 95.38 409 ASP A O 1
ATOM 3288 N N . SER A 1 410 ? 6.686 11.988 -17.752 1.00 94.44 410 SER A N 1
ATOM 3289 C CA . SER A 1 410 ? 8.120 12.278 -17.895 1.00 94.44 410 SER A CA 1
ATOM 3290 C C . SER A 1 410 ? 8.929 11.017 -18.208 1.00 94.44 410 SER A C 1
ATOM 3292 O O . SER A 1 410 ? 9.647 10.987 -19.209 1.00 94.44 410 SER A O 1
ATOM 3294 N N . LEU A 1 411 ? 8.744 9.945 -17.428 1.00 91.56 411 LEU A N 1
ATOM 3295 C CA . LEU A 1 411 ? 9.376 8.641 -17.669 1.00 91.56 411 LEU A CA 1
ATOM 3296 C C . LEU A 1 411 ? 9.046 8.124 -19.075 1.00 91.56 411 LEU A C 1
ATOM 3298 O O . LEU A 1 411 ? 9.922 7.688 -19.817 1.00 91.56 411 LEU A O 1
ATOM 3302 N N . GLN A 1 412 ? 7.786 8.227 -19.497 1.00 93.62 412 GLN A N 1
ATOM 3303 C CA . GLN A 1 412 ? 7.361 7.807 -20.829 1.00 93.62 412 GLN A CA 1
ATOM 3304 C C . GLN A 1 412 ? 8.018 8.631 -21.949 1.00 93.62 412 GLN A C 1
ATOM 3306 O O . GLN A 1 412 ? 8.362 8.091 -23.006 1.00 93.62 412 GLN A O 1
ATOM 3311 N N . THR A 1 413 ? 8.220 9.930 -21.731 1.00 94.50 413 THR A N 1
ATOM 3312 C CA . THR A 1 413 ? 8.929 10.810 -22.670 1.00 94.50 413 THR A CA 1
ATOM 3313 C C . THR A 1 413 ? 10.396 10.404 -22.812 1.00 94.50 413 THR A C 1
ATOM 3315 O O . THR A 1 413 ? 10.910 10.319 -23.932 1.00 94.50 413 THR A O 1
ATOM 3318 N N . GLU A 1 414 ? 11.057 10.077 -21.703 1.00 92.06 414 GLU A N 1
ATOM 3319 C CA . GLU A 1 414 ? 12.437 9.584 -21.692 1.00 92.06 414 GLU A CA 1
ATOM 3320 C C . GLU A 1 414 ? 12.569 8.220 -22.377 1.00 92.06 414 GLU A C 1
ATOM 3322 O O . GLU A 1 414 ? 13.428 8.054 -23.248 1.00 92.06 414 GLU A O 1
ATOM 3327 N N . ARG A 1 415 ? 11.655 7.283 -22.087 1.00 90.19 415 ARG A N 1
ATOM 3328 C CA . ARG A 1 415 ? 11.552 5.976 -22.763 1.00 90.19 415 ARG A CA 1
ATOM 3329 C C . ARG A 1 415 ? 11.442 6.124 -24.274 1.00 90.19 415 ARG A C 1
ATOM 3331 O O . ARG A 1 415 ? 12.138 5.432 -25.022 1.00 90.19 415 ARG A O 1
ATOM 3338 N N . LEU A 1 416 ? 10.600 7.047 -24.746 1.00 91.38 416 LEU A N 1
ATOM 3339 C CA . LEU A 1 416 ? 10.483 7.376 -26.169 1.00 91.38 416 LEU A CA 1
ATOM 3340 C C . LEU A 1 416 ? 11.791 7.953 -26.729 1.00 91.38 416 LEU A C 1
ATOM 3342 O O . LEU A 1 416 ? 12.152 7.645 -27.864 1.00 91.38 416 LEU A O 1
ATOM 3346 N N . GLY A 1 417 ? 12.501 8.777 -25.957 1.00 92.25 417 GLY A N 1
ATOM 3347 C CA . GLY A 1 417 ? 13.820 9.304 -26.311 1.00 92.25 417 GLY A CA 1
ATOM 3348 C C . GLY A 1 417 ? 14.865 8.202 -26.498 1.00 92.25 417 GLY A C 1
ATOM 3349 O O . GLY A 1 417 ? 15.501 8.143 -27.551 1.00 92.25 417 GLY A O 1
ATOM 3350 N N . VAL A 1 418 ? 14.993 7.294 -25.526 1.00 89.94 418 VAL A N 1
ATOM 3351 C CA . VAL A 1 418 ? 15.897 6.131 -25.591 1.00 89.94 418 VAL A CA 1
ATOM 3352 C C . VAL A 1 418 ? 15.538 5.219 -26.762 1.00 89.94 418 VAL A C 1
ATOM 3354 O O . VAL A 1 418 ? 16.399 4.875 -27.568 1.00 89.94 418 VAL A O 1
ATOM 3357 N N . THR A 1 419 ? 14.254 4.896 -26.920 1.00 88.31 419 THR A N 1
ATOM 3358 C CA . THR A 1 419 ? 13.747 4.061 -28.022 1.00 88.31 419 THR A CA 1
ATOM 3359 C C . THR A 1 419 ? 14.094 4.660 -29.389 1.00 88.31 419 THR A C 1
ATOM 3361 O O . THR A 1 419 ? 14.470 3.932 -30.305 1.00 88.31 419 THR A O 1
ATOM 3364 N N . ARG A 1 420 ? 14.016 5.992 -29.543 1.00 93.06 420 ARG A N 1
ATOM 3365 C CA . ARG A 1 420 ? 14.417 6.685 -30.780 1.00 93.06 420 ARG A CA 1
ATOM 3366 C C . ARG A 1 420 ? 15.922 6.622 -31.031 1.00 93.06 420 ARG A C 1
ATOM 3368 O O . ARG A 1 420 ? 16.296 6.378 -32.170 1.00 93.06 420 ARG A O 1
ATOM 3375 N N . ARG A 1 421 ? 16.767 6.787 -30.006 1.00 92.12 421 ARG A N 1
ATOM 3376 C CA . ARG A 1 421 ? 18.227 6.613 -30.150 1.00 92.12 421 ARG A CA 1
ATOM 3377 C C . ARG A 1 421 ? 18.568 5.185 -30.574 1.00 92.12 421 ARG A C 1
ATOM 3379 O O . ARG A 1 421 ? 19.328 4.976 -31.508 1.00 92.12 421 ARG A O 1
ATOM 3386 N N . LEU A 1 422 ? 17.911 4.190 -29.975 1.00 87.31 422 LEU A N 1
ATOM 3387 C CA . LEU A 1 422 ? 18.074 2.786 -30.358 1.00 87.31 422 LEU A CA 1
ATOM 3388 C C . LEU A 1 422 ? 17.629 2.485 -31.801 1.00 87.31 422 LEU A C 1
ATOM 3390 O O . LEU A 1 422 ? 18.110 1.521 -32.382 1.00 87.31 422 LEU A O 1
ATOM 3394 N N . MET A 1 423 ? 16.752 3.289 -32.416 1.00 87.75 423 MET A N 1
ATOM 3395 C CA . MET A 1 423 ? 16.380 3.128 -33.835 1.00 87.75 423 MET A CA 1
ATOM 3396 C C . MET A 1 423 ? 17.491 3.494 -34.825 1.00 87.75 423 MET A C 1
ATOM 3398 O O . MET A 1 423 ? 17.354 3.187 -36.019 1.00 87.75 423 MET A O 1
ATOM 3402 N N . GLU A 1 424 ? 18.530 4.194 -34.366 1.00 90.75 424 GLU A N 1
ATOM 3403 C CA . GLU A 1 424 ? 19.694 4.544 -35.182 1.00 90.75 424 GLU A CA 1
ATOM 3404 C C . GLU A 1 424 ? 20.491 3.289 -35.557 1.00 90.75 424 GLU A C 1
ATOM 3406 O O . GLU A 1 424 ? 21.005 3.219 -36.673 1.00 90.75 424 GLU A O 1
ATOM 3411 N N . ASP A 1 425 ? 20.486 2.261 -34.698 1.00 87.00 425 ASP A N 1
ATOM 3412 C CA . ASP A 1 425 ? 20.983 0.924 -35.023 1.00 87.00 425 ASP A CA 1
ATOM 3413 C C . ASP A 1 425 ? 20.011 0.212 -35.994 1.00 87.00 425 ASP A C 1
ATOM 3415 O O . ASP A 1 425 ? 18.860 -0.086 -35.631 1.00 87.00 425 ASP A O 1
ATOM 3419 N N . PRO A 1 426 ? 20.442 -0.110 -37.233 1.00 84.19 426 PRO A N 1
ATOM 3420 C CA . PRO A 1 426 ? 19.613 -0.813 -38.210 1.00 84.19 426 PRO A CA 1
ATOM 3421 C C . PRO A 1 426 ? 19.048 -2.144 -37.699 1.00 84.19 426 PRO A C 1
ATOM 3423 O O . PRO A 1 426 ? 17.931 -2.505 -38.077 1.00 84.19 426 PRO A O 1
ATOM 3426 N N . ASN A 1 427 ? 19.771 -2.842 -36.814 1.00 81.19 427 ASN A N 1
ATOM 3427 C CA . ASN A 1 427 ? 19.352 -4.131 -36.257 1.00 81.19 427 ASN A CA 1
ATOM 3428 C C . ASN A 1 427 ? 18.188 -3.996 -35.265 1.00 81.19 427 ASN A C 1
ATOM 3430 O O . ASN A 1 427 ? 17.437 -4.944 -35.046 1.00 81.19 427 ASN A O 1
ATOM 3434 N N . GLN A 1 428 ? 18.011 -2.811 -34.682 1.00 78.25 428 GLN A N 1
ATOM 3435 C CA . GLN A 1 428 ? 16.988 -2.523 -33.676 1.00 78.25 428 GLN A CA 1
ATOM 3436 C C . GLN A 1 428 ? 15.765 -1.815 -34.272 1.00 78.25 428 GLN A C 1
ATOM 3438 O O . GLN A 1 428 ? 14.661 -1.898 -33.727 1.00 78.25 428 GLN A O 1
ATOM 3443 N N . ARG A 1 429 ? 15.925 -1.148 -35.423 1.00 82.56 429 ARG A N 1
ATOM 3444 C CA . ARG A 1 429 ? 14.932 -0.240 -36.020 1.00 82.56 429 ARG A CA 1
ATOM 3445 C C . ARG A 1 429 ? 13.500 -0.785 -36.051 1.00 82.56 429 ARG A C 1
ATOM 3447 O O . ARG A 1 429 ? 12.581 -0.064 -35.670 1.00 82.56 429 ARG A O 1
ATOM 3454 N N . VAL A 1 430 ? 13.284 -2.026 -36.495 1.00 79.75 430 VAL A N 1
ATOM 3455 C CA . VAL A 1 430 ? 11.929 -2.606 -36.615 1.00 79.75 430 VAL A CA 1
ATOM 3456 C C . VAL A 1 430 ? 11.276 -2.793 -35.243 1.00 79.75 430 VAL A C 1
ATOM 3458 O O . VAL A 1 430 ? 10.127 -2.395 -35.053 1.00 79.75 430 VAL A O 1
ATOM 3461 N N . ILE A 1 431 ? 12.008 -3.347 -34.273 1.00 79.75 431 ILE A N 1
ATOM 3462 C CA . ILE A 1 431 ? 11.504 -3.594 -32.913 1.00 79.75 431 ILE A CA 1
ATOM 3463 C C . ILE A 1 431 ? 11.154 -2.262 -32.241 1.00 79.75 431 ILE A C 1
ATOM 3465 O O . ILE A 1 431 ? 10.045 -2.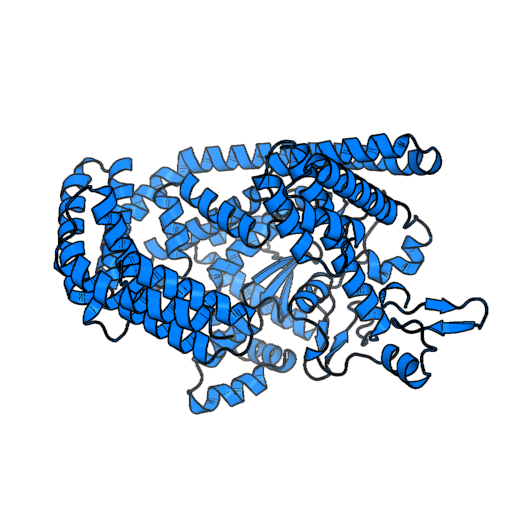089 -31.726 1.00 79.75 431 ILE A O 1
ATOM 3469 N N . GLN A 1 432 ? 12.053 -1.280 -32.335 1.00 83.56 432 GLN A N 1
ATOM 3470 C CA . GLN A 1 432 ? 11.845 0.051 -31.766 1.00 83.56 432 GLN A CA 1
ATOM 3471 C C . GLN A 1 432 ? 10.685 0.814 -32.435 1.00 83.56 432 GLN A C 1
ATOM 3473 O O . GLN A 1 432 ? 9.907 1.476 -31.748 1.00 83.56 432 GLN A O 1
ATOM 3478 N N . GLN A 1 433 ? 10.469 0.678 -33.752 1.00 83.75 433 GLN A N 1
ATOM 3479 C CA . GLN A 1 433 ? 9.297 1.276 -34.411 1.00 83.75 433 GLN A CA 1
ATOM 3480 C C . GLN A 1 433 ? 7.977 0.762 -33.835 1.00 83.75 433 GLN A C 1
ATOM 3482 O O . GLN A 1 433 ? 7.022 1.534 -33.693 1.00 83.75 433 GLN A O 1
ATOM 3487 N N . ILE A 1 434 ? 7.900 -0.530 -33.505 1.00 83.88 434 ILE A N 1
ATOM 3488 C CA . ILE A 1 434 ? 6.664 -1.082 -32.961 1.00 83.88 434 ILE A CA 1
ATOM 3489 C C . ILE A 1 434 ? 6.473 -0.663 -31.499 1.00 83.88 434 ILE A C 1
ATOM 3491 O O . ILE A 1 434 ? 5.363 -0.266 -31.133 1.00 83.88 434 ILE A O 1
ATOM 3495 N N . LYS A 1 435 ? 7.547 -0.624 -30.703 1.00 83.19 435 LYS A N 1
ATOM 3496 C CA . LYS A 1 435 ? 7.528 -0.037 -29.352 1.00 83.19 435 LYS A CA 1
ATOM 3497 C C . LYS A 1 435 ? 6.988 1.376 -29.345 1.00 83.19 435 LYS A C 1
ATOM 3499 O O . LYS A 1 435 ? 6.105 1.667 -28.554 1.00 83.19 435 LYS A O 1
ATOM 3504 N N . ILE A 1 436 ? 7.442 2.237 -30.258 1.00 88.19 436 ILE A N 1
ATOM 3505 C CA . ILE A 1 436 ? 6.944 3.617 -30.342 1.00 88.19 436 ILE A CA 1
ATOM 3506 C C . ILE A 1 436 ? 5.427 3.646 -30.551 1.00 88.19 436 ILE A C 1
ATOM 3508 O O . ILE A 1 436 ? 4.751 4.497 -29.974 1.00 88.19 436 ILE A O 1
ATOM 3512 N N . ARG A 1 437 ? 4.859 2.737 -31.355 1.00 87.81 437 ARG A N 1
ATOM 3513 C CA . ARG A 1 437 ? 3.398 2.658 -31.539 1.00 87.81 437 ARG A CA 1
ATOM 3514 C C . ARG A 1 437 ? 2.694 2.252 -30.244 1.00 87.81 437 ARG A C 1
ATOM 3516 O O . ARG A 1 437 ? 1.712 2.897 -29.882 1.00 87.81 437 ARG A O 1
ATOM 3523 N N . GLY A 1 438 ? 3.212 1.238 -29.551 1.00 86.56 438 GLY A N 1
ATOM 3524 C CA . GLY A 1 438 ? 2.723 0.823 -28.235 1.00 86.56 438 GLY A CA 1
ATOM 3525 C C . GLY A 1 438 ? 2.810 1.955 -27.212 1.00 86.56 438 GLY A C 1
ATOM 3526 O O . GLY A 1 438 ? 1.808 2.331 -26.618 1.00 86.56 438 GLY A O 1
ATOM 3527 N N . MET A 1 439 ? 3.973 2.597 -27.104 1.00 89.94 439 MET A N 1
ATOM 3528 C CA . MET A 1 439 ? 4.227 3.732 -26.217 1.00 89.94 439 MET A CA 1
ATOM 3529 C C . MET A 1 439 ? 3.297 4.915 -26.486 1.00 89.94 439 MET A C 1
ATOM 3531 O O . MET A 1 439 ? 2.747 5.479 -25.547 1.00 89.94 439 MET A O 1
ATOM 3535 N N . LYS A 1 440 ? 3.042 5.262 -27.753 1.00 92.31 440 LYS A N 1
ATOM 3536 C CA . LYS A 1 440 ? 2.060 6.302 -28.110 1.00 92.31 440 LYS A CA 1
ATOM 3537 C C . LYS A 1 440 ? 0.641 5.931 -27.679 1.00 92.31 440 LYS A C 1
ATOM 3539 O O . LYS A 1 440 ? -0.104 6.796 -27.222 1.00 92.31 440 LYS A O 1
ATOM 3544 N N . HIS A 1 441 ? 0.257 4.661 -27.823 1.00 91.38 441 HIS A N 1
ATOM 3545 C CA . HIS A 1 441 ? -1.031 4.181 -27.325 1.00 91.38 441 HIS A CA 1
ATOM 3546 C C . HIS A 1 441 ? -1.104 4.264 -25.795 1.00 91.38 441 HIS A C 1
ATOM 3548 O O . HIS A 1 441 ? -2.096 4.768 -25.273 1.00 91.38 441 HIS A O 1
ATOM 3554 N N . GLY A 1 442 ? -0.043 3.844 -25.101 1.00 89.69 442 GLY A N 1
ATOM 3555 C CA . GLY A 1 442 ? 0.104 3.979 -23.654 1.00 89.69 442 GLY A CA 1
ATOM 3556 C C . GLY A 1 442 ? -0.039 5.428 -23.192 1.00 89.69 442 GLY A C 1
ATOM 3557 O O . GLY A 1 442 ? -0.857 5.707 -22.322 1.00 89.69 442 GLY A O 1
ATOM 3558 N N . THR A 1 443 ? 0.662 6.372 -23.831 1.00 95.75 443 THR A N 1
ATOM 3559 C CA . THR A 1 443 ? 0.543 7.812 -23.540 1.00 95.75 443 THR A CA 1
ATOM 3560 C C . THR A 1 443 ? -0.899 8.297 -23.676 1.00 95.75 443 THR A C 1
ATOM 3562 O O . THR A 1 443 ? -1.389 8.993 -22.794 1.00 95.75 443 THR A O 1
ATOM 3565 N N . ARG A 1 444 ? -1.622 7.901 -24.734 1.00 96.31 444 ARG A N 1
ATOM 3566 C CA . ARG A 1 444 ? -3.044 8.255 -24.882 1.00 96.31 444 ARG A CA 1
ATOM 3567 C C . ARG A 1 444 ? -3.882 7.729 -23.710 1.00 96.31 444 ARG A C 1
ATOM 3569 O O . ARG A 1 444 ? -4.673 8.484 -23.158 1.00 96.31 444 ARG A O 1
ATOM 3576 N N . VAL A 1 445 ? -3.684 6.469 -23.314 1.00 94.38 445 VAL A N 1
ATOM 3577 C CA . VAL A 1 445 ? -4.388 5.857 -22.173 1.00 94.38 445 VAL A CA 1
ATOM 3578 C C . VAL A 1 445 ? -4.066 6.576 -20.857 1.00 94.38 445 VAL A C 1
ATOM 3580 O O . VAL A 1 445 ? -4.974 6.823 -20.070 1.00 94.38 445 VAL A O 1
ATOM 3583 N N . LEU A 1 446 ? -2.809 6.971 -20.632 1.00 95.50 446 LEU A N 1
ATOM 3584 C CA . LEU A 1 446 ? -2.413 7.757 -19.458 1.00 95.50 446 LEU A CA 1
ATOM 3585 C C . LEU A 1 446 ? -3.126 9.117 -19.415 1.00 95.50 446 LEU A C 1
ATOM 3587 O O . LEU A 1 446 ? -3.601 9.523 -18.358 1.00 95.50 446 LEU A O 1
ATOM 3591 N N . GLN A 1 447 ? -3.244 9.811 -20.550 1.00 96.75 447 GLN A N 1
ATOM 3592 C CA . GLN A 1 447 ? -3.935 11.106 -20.607 1.00 96.75 447 GLN A CA 1
ATOM 3593 C C . GLN A 1 447 ? -5.451 10.970 -20.389 1.00 96.75 447 GLN A C 1
ATOM 3595 O O . GLN A 1 447 ? -6.061 11.819 -19.731 1.00 96.75 447 GLN A O 1
ATOM 3600 N N . GLU A 1 448 ? -6.056 9.892 -20.897 1.00 95.44 448 GLU A N 1
ATOM 3601 C CA . GLU A 1 448 ? -7.457 9.544 -20.630 1.00 95.44 448 GLU A CA 1
ATOM 3602 C C . GLU A 1 448 ? -7.686 9.298 -19.133 1.00 95.44 448 GLU A C 1
ATOM 3604 O O . GLU A 1 448 ? -8.580 9.908 -18.545 1.00 95.44 448 GLU A O 1
ATOM 3609 N N . GLU A 1 449 ? -6.836 8.488 -18.497 1.00 95.00 449 GLU A N 1
ATOM 3610 C CA . GLU A 1 449 ? -6.931 8.188 -17.065 1.00 95.00 449 GLU A CA 1
ATOM 3611 C C . GLU A 1 449 ? -6.682 9.430 -16.194 1.00 95.00 449 GLU A C 1
ATOM 3613 O O . GLU A 1 449 ? -7.439 9.683 -15.260 1.00 95.00 449 GLU A O 1
ATOM 3618 N N . LYS A 1 450 ? -5.692 10.265 -16.537 1.00 95.88 450 LYS A N 1
ATOM 3619 C CA . LYS A 1 450 ? -5.416 11.537 -15.848 1.00 95.88 450 LYS A CA 1
ATOM 3620 C C . LYS A 1 450 ? -6.616 12.482 -15.893 1.00 95.88 450 LYS A C 1
ATOM 3622 O O . LYS A 1 450 ? -6.972 13.087 -14.881 1.00 95.88 450 LYS A O 1
ATOM 3627 N N . SER A 1 451 ? -7.247 12.606 -17.060 1.00 95.88 451 SER A N 1
ATOM 3628 C CA . SER A 1 451 ? -8.427 13.458 -17.248 1.00 95.88 451 SER A CA 1
ATOM 3629 C C . SER A 1 451 ? -9.631 12.930 -16.466 1.00 95.88 451 SER A C 1
ATOM 3631 O O . SER A 1 451 ? -10.356 13.698 -15.832 1.00 95.88 451 SER A O 1
ATOM 3633 N N . ASP A 1 452 ? -9.830 11.614 -16.482 1.00 94.56 452 ASP A N 1
ATOM 3634 C CA . ASP A 1 452 ? -10.921 10.948 -15.779 1.00 94.56 452 ASP A CA 1
ATOM 3635 C C . ASP A 1 452 ? -10.755 11.020 -14.249 1.00 94.56 452 ASP A C 1
ATOM 3637 O O . ASP A 1 452 ? -11.706 11.373 -13.545 1.00 94.56 452 ASP A O 1
ATOM 3641 N N . TYR A 1 453 ? -9.537 10.793 -13.743 1.00 95.00 453 TYR A N 1
ATOM 3642 C CA . TYR A 1 453 ? -9.167 10.994 -12.339 1.00 95.00 453 TYR A CA 1
ATOM 3643 C C . TYR A 1 453 ? -9.419 12.434 -11.896 1.00 95.00 453 TYR A C 1
ATOM 3645 O O . TYR A 1 453 ? -10.155 12.656 -10.933 1.00 95.00 453 TYR A O 1
ATOM 3653 N N . LYS A 1 454 ? -8.879 13.418 -12.632 1.00 96.25 454 LYS A N 1
ATOM 3654 C CA . LYS A 1 454 ? -9.055 14.837 -12.308 1.00 96.25 454 LYS A CA 1
ATOM 3655 C C . LYS A 1 454 ? -10.532 15.203 -12.217 1.00 96.25 454 LYS A C 1
ATOM 3657 O O . LYS A 1 454 ? -10.954 15.808 -11.240 1.00 96.25 454 LYS A O 1
ATOM 3662 N N . ARG A 1 455 ? -11.335 14.787 -13.199 1.00 96.31 455 ARG A N 1
ATOM 3663 C CA . ARG A 1 455 ? -12.780 15.041 -13.209 1.00 96.31 455 ARG A CA 1
ATOM 3664 C C . ARG A 1 455 ? -13.479 14.455 -11.980 1.00 96.31 455 ARG A C 1
ATOM 3666 O O . ARG A 1 455 ? -14.297 15.144 -11.375 1.00 96.31 455 ARG A O 1
ATOM 3673 N N . ARG A 1 456 ? -13.190 13.197 -11.619 1.00 93.62 456 ARG A N 1
ATOM 3674 C CA . ARG A 1 456 ? -13.782 12.562 -10.428 1.00 93.62 456 ARG A CA 1
ATOM 3675 C C . ARG A 1 456 ? -13.367 13.270 -9.147 1.00 93.62 456 ARG A C 1
ATOM 3677 O O . ARG A 1 456 ? -14.221 13.493 -8.293 1.00 93.62 456 ARG A O 1
ATOM 3684 N N . MET A 1 457 ? -12.092 13.632 -9.030 1.00 95.75 457 MET A N 1
ATOM 3685 C CA . MET A 1 457 ? -11.578 14.289 -7.837 1.00 95.75 457 MET A CA 1
ATOM 3686 C C . MET A 1 457 ? -12.149 15.701 -7.685 1.00 95.75 457 MET A C 1
ATOM 3688 O O . MET A 1 457 ? -12.680 16.029 -6.629 1.00 95.75 457 MET A O 1
ATOM 3692 N N . ASP A 1 458 ? -12.164 16.491 -8.762 1.00 96.75 458 ASP A N 1
ATOM 3693 C CA . ASP A 1 458 ? -12.780 17.823 -8.783 1.00 96.75 458 ASP A CA 1
ATOM 3694 C C . ASP A 1 458 ? -14.275 17.746 -8.405 1.00 96.75 458 ASP A C 1
ATOM 3696 O O . ASP A 1 458 ? -14.778 18.579 -7.648 1.00 96.75 458 ASP A O 1
ATOM 3700 N N . GLN A 1 459 ? -14.995 16.724 -8.889 1.00 96.62 459 GLN A N 1
ATOM 3701 C CA . GLN A 1 459 ? -16.388 16.491 -8.507 1.00 96.62 459 GLN A CA 1
ATOM 3702 C C . GLN A 1 459 ? -16.516 16.151 -7.016 1.00 96.62 459 GLN A C 1
ATOM 3704 O O . GLN A 1 459 ? -17.299 16.797 -6.325 1.00 96.62 459 GLN A O 1
ATOM 3709 N N . PHE A 1 460 ? -15.744 15.184 -6.513 1.00 96.50 460 PHE A N 1
ATOM 3710 C CA . PHE A 1 460 ? -15.761 14.782 -5.105 1.00 96.50 460 PHE A CA 1
ATOM 3711 C C . PHE A 1 460 ? -15.486 15.967 -4.168 1.00 96.50 460 PHE A C 1
ATOM 3713 O O . PHE A 1 460 ? -16.282 16.232 -3.261 1.00 96.50 460 PHE A O 1
ATOM 3720 N N . LEU A 1 461 ? -14.406 16.712 -4.431 1.00 96.38 461 LEU A N 1
ATOM 3721 C CA . LEU A 1 461 ? -13.986 17.870 -3.638 1.00 96.38 461 LEU A CA 1
ATOM 3722 C C . LEU A 1 461 ? -15.047 18.970 -3.613 1.00 96.38 461 LEU A C 1
ATOM 3724 O O . LEU A 1 461 ? -15.210 19.655 -2.604 1.00 96.38 461 LEU A O 1
ATOM 3728 N N . LYS A 1 462 ? -15.797 19.123 -4.708 1.00 96.94 462 LYS A N 1
ATOM 3729 C CA . LYS A 1 462 ? -16.876 20.103 -4.813 1.00 96.94 462 LYS A CA 1
ATOM 3730 C C . LYS A 1 462 ? -18.165 19.651 -4.127 1.00 96.94 462 LYS A C 1
ATOM 3732 O O . LYS A 1 462 ? -18.848 20.491 -3.546 1.00 96.94 462 LYS A O 1
ATOM 3737 N N . THR A 1 463 ? -18.548 18.378 -4.248 1.00 95.94 463 THR A N 1
ATOM 3738 C CA . THR A 1 463 ? -19.912 17.937 -3.904 1.00 95.94 463 THR A CA 1
ATOM 3739 C C . THR A 1 463 ? -20.018 17.150 -2.608 1.00 95.94 463 THR A C 1
ATOM 3741 O O . THR A 1 463 ? -20.979 17.347 -1.876 1.00 95.94 463 THR A O 1
ATOM 3744 N N . GLU A 1 464 ? -19.082 16.244 -2.330 1.00 96.44 464 GLU A N 1
ATOM 3745 C CA . GLU A 1 464 ? -19.189 15.302 -1.203 1.00 96.44 464 GLU A CA 1
ATOM 3746 C C . GLU A 1 464 ? -18.259 15.704 -0.056 1.00 96.44 464 GLU A C 1
ATOM 3748 O O . GLU A 1 464 ? -18.658 15.711 1.108 1.00 96.44 464 GLU A O 1
ATOM 3753 N N . TYR A 1 465 ? -17.033 16.117 -0.380 1.00 96.62 465 TYR A N 1
ATOM 3754 C CA . TYR A 1 465 ? -16.008 16.429 0.609 1.00 96.62 465 TYR A CA 1
ATOM 3755 C C . TYR A 1 465 ? -16.426 17.484 1.656 1.00 96.62 465 TYR A C 1
ATOM 3757 O O . TYR A 1 465 ? -16.201 17.238 2.843 1.00 96.62 465 TYR A O 1
ATOM 3765 N N . PRO A 1 466 ? -17.095 18.608 1.309 1.00 95.94 466 PRO A N 1
ATOM 3766 C CA . PRO A 1 466 ? -17.508 19.594 2.310 1.00 95.94 466 PRO A CA 1
ATOM 3767 C C . PRO A 1 466 ? -18.468 19.020 3.359 1.00 95.94 466 PRO A C 1
ATOM 3769 O O . PRO A 1 466 ? -18.346 19.345 4.541 1.00 95.94 466 PRO A O 1
ATOM 3772 N N . GLN A 1 467 ? -19.388 18.143 2.944 1.00 96.31 467 GLN A N 1
ATOM 3773 C CA . GLN A 1 467 ? -20.319 17.472 3.849 1.00 96.31 467 GLN A CA 1
ATOM 3774 C C . GLN A 1 467 ? -19.571 16.517 4.784 1.00 96.31 467 GLN A C 1
ATOM 3776 O O . GLN A 1 467 ? -19.737 16.608 6.001 1.00 96.31 467 GLN A O 1
ATOM 3781 N N . LEU A 1 468 ? -18.689 15.673 4.235 1.00 96.81 468 LEU A N 1
ATOM 3782 C CA . LEU A 1 468 ? -17.907 14.723 5.033 1.00 96.81 468 LEU A CA 1
ATOM 3783 C C . LEU A 1 468 ? -17.087 15.434 6.116 1.00 96.81 468 LEU A C 1
ATOM 3785 O O . LEU A 1 468 ? -17.043 14.965 7.251 1.00 96.81 468 LEU A O 1
ATOM 3789 N N . ARG A 1 469 ? -16.495 16.599 5.813 1.00 96.25 469 ARG A N 1
ATOM 3790 C CA . ARG A 1 469 ? -15.756 17.405 6.803 1.00 96.25 469 ARG A CA 1
ATOM 3791 C C . ARG A 1 469 ? -16.651 17.932 7.923 1.00 96.25 469 ARG A C 1
ATOM 3793 O O . ARG A 1 469 ? -16.250 17.912 9.088 1.00 96.25 469 ARG A O 1
ATOM 3800 N N . GLN A 1 470 ? -17.851 18.411 7.591 1.00 96.31 470 GLN A N 1
ATOM 3801 C CA . GLN A 1 470 ? -18.815 18.892 8.587 1.00 96.31 470 GLN A CA 1
ATOM 3802 C C . GLN A 1 470 ? -19.269 17.767 9.520 1.00 96.31 470 GLN A C 1
ATOM 3804 O O . GLN A 1 470 ? -19.312 17.947 10.739 1.00 96.31 470 GLN A O 1
ATOM 3809 N N . GLU A 1 471 ? -19.562 16.601 8.952 1.00 96.62 471 GLU A N 1
ATOM 3810 C CA . GLU A 1 471 ? -19.942 15.402 9.693 1.00 96.62 471 GLU A CA 1
ATOM 3811 C C . GLU A 1 471 ? -18.775 14.889 10.553 1.00 96.62 471 GLU A C 1
ATOM 3813 O O . GLU A 1 471 ? -18.961 14.625 11.741 1.00 96.62 471 GLU A O 1
ATOM 3818 N N . ALA A 1 472 ? -17.550 14.853 10.016 1.00 95.69 472 ALA A N 1
ATOM 3819 C CA . ALA A 1 472 ? -16.342 14.482 10.753 1.00 95.69 472 ALA A CA 1
ATOM 3820 C C . ALA A 1 472 ? -16.125 15.370 11.983 1.00 95.69 472 ALA A C 1
ATOM 3822 O O . ALA A 1 472 ? -15.930 14.868 13.090 1.00 95.69 472 ALA A O 1
ATOM 3823 N N . TYR A 1 473 ? -16.223 16.689 11.809 1.00 95.88 473 TYR A N 1
ATOM 3824 C CA . TYR A 1 473 ? -16.114 17.646 12.906 1.00 95.88 473 TYR A CA 1
ATOM 3825 C C . TYR A 1 473 ? -17.149 17.399 14.007 1.00 95.88 473 TYR A C 1
ATOM 3827 O O . TYR A 1 473 ? -16.824 17.501 15.190 1.00 95.88 473 TYR A O 1
ATOM 3835 N N . ALA A 1 474 ? -18.381 17.040 13.636 1.00 95.12 474 ALA A N 1
ATOM 3836 C CA . ALA A 1 474 ? -19.428 16.708 14.597 1.00 95.12 474 ALA A CA 1
ATOM 3837 C C . ALA A 1 474 ? -19.149 15.397 15.360 1.00 95.12 474 ALA A C 1
ATOM 3839 O O . ALA A 1 474 ? -19.605 15.250 16.493 1.00 95.12 474 ALA A O 1
ATOM 3840 N N . GLN A 1 475 ? -18.385 14.465 14.778 1.00 95.50 475 GLN A N 1
ATOM 3841 C CA . GLN A 1 475 ? -18.013 13.202 15.426 1.00 95.50 475 GLN A CA 1
ATOM 3842 C C . GLN A 1 475 ? -16.811 13.317 16.365 1.00 95.50 475 GLN A C 1
ATOM 3844 O O . GLN A 1 475 ? -16.691 12.499 17.278 1.00 95.50 475 GLN A O 1
ATOM 3849 N N . ILE A 1 476 ? -15.936 14.316 16.194 1.00 94.69 476 ILE A N 1
ATOM 3850 C CA . ILE A 1 476 ? -14.738 14.447 17.038 1.00 94.69 476 ILE A CA 1
ATOM 3851 C C . ILE A 1 476 ? -15.076 14.500 18.537 1.00 94.69 476 ILE A C 1
ATOM 3853 O O . ILE A 1 476 ? -14.488 13.712 19.273 1.00 94.69 476 ILE A O 1
ATOM 3857 N N . PRO A 1 477 ? -16.045 15.306 19.022 1.00 94.12 477 PRO A N 1
ATOM 3858 C CA . PRO A 1 477 ? -16.412 15.295 20.439 1.00 94.12 477 PRO A CA 1
ATOM 3859 C C . PRO A 1 477 ? -16.807 13.907 20.959 1.00 94.12 477 PRO A C 1
ATOM 3861 O O . PRO A 1 477 ? -16.423 13.535 22.065 1.00 94.12 477 PRO A O 1
ATOM 3864 N N . LYS A 1 478 ? -17.523 13.114 20.150 1.00 95.56 478 LYS A N 1
ATOM 3865 C CA . LYS A 1 478 ? -17.926 11.748 20.510 1.00 95.56 478 LYS A CA 1
ATOM 3866 C C . LYS A 1 478 ? -16.713 10.824 20.632 1.00 95.56 478 LYS A C 1
ATOM 3868 O O . LYS A 1 478 ? -16.622 10.075 21.602 1.00 95.56 478 LYS A O 1
ATOM 3873 N N . LEU A 1 479 ? -15.777 10.896 19.684 1.00 95.81 479 LEU A N 1
ATOM 3874 C CA . LEU A 1 479 ? -14.515 10.152 19.749 1.00 95.81 479 LEU A CA 1
ATOM 3875 C C . LEU A 1 479 ? -13.674 10.573 20.963 1.00 95.81 479 LEU A C 1
ATOM 3877 O O . LEU A 1 479 ? -13.174 9.714 21.684 1.00 95.81 479 LEU A O 1
ATOM 3881 N N . SER A 1 480 ? -13.592 11.875 21.248 1.00 94.81 480 SER A N 1
ATOM 3882 C CA . SER A 1 480 ? -12.913 12.401 22.436 1.00 94.81 480 SER A CA 1
ATOM 3883 C C . SER A 1 480 ? -13.509 11.828 23.721 1.00 94.81 480 SER A C 1
ATOM 3885 O O . SER A 1 480 ? -12.769 11.342 24.569 1.00 94.81 480 SER A O 1
ATOM 3887 N N . SER A 1 481 ? -14.839 11.792 23.857 1.00 95.56 481 SER A N 1
ATOM 3888 C CA . SER A 1 481 ? -15.488 11.170 25.020 1.00 95.56 481 SER A CA 1
ATOM 3889 C C . SER A 1 481 ? -15.171 9.678 25.151 1.00 95.56 481 SER A C 1
ATOM 3891 O O . SER A 1 481 ? -14.946 9.203 26.263 1.00 95.56 481 SER A O 1
ATOM 3893 N N . ILE A 1 482 ? -15.116 8.936 24.038 1.00 95.88 482 ILE A N 1
ATOM 3894 C CA . ILE A 1 482 ? -14.725 7.518 24.049 1.00 95.88 482 ILE A CA 1
ATOM 3895 C C . ILE A 1 482 ? -13.301 7.363 24.593 1.00 95.88 482 ILE A C 1
ATOM 3897 O O . ILE A 1 482 ? -13.080 6.538 25.478 1.00 95.88 482 ILE A O 1
ATOM 3901 N N . TYR A 1 483 ? -12.347 8.166 24.120 1.00 94.25 483 TYR A N 1
ATOM 3902 C CA . TYR A 1 483 ? -10.963 8.080 24.584 1.00 94.25 483 TYR A CA 1
ATOM 3903 C C . TYR A 1 483 ? -10.790 8.508 26.039 1.00 94.25 483 TYR A C 1
ATOM 3905 O O . TYR A 1 483 ? -10.108 7.803 26.779 1.00 94.25 483 TYR A O 1
ATOM 3913 N N . ILE A 1 484 ? -11.465 9.572 26.486 1.00 93.25 484 ILE A N 1
ATOM 3914 C CA . ILE A 1 484 ? -11.494 9.964 27.906 1.00 93.25 484 ILE A CA 1
ATOM 3915 C C . ILE A 1 484 ? -11.973 8.790 28.769 1.00 93.25 484 ILE A C 1
ATOM 3917 O O . ILE A 1 484 ? -11.303 8.417 29.729 1.00 93.25 484 ILE A O 1
ATOM 3921 N N . ASN A 1 485 ? -13.081 8.144 28.390 1.00 93.38 485 ASN A N 1
ATOM 3922 C CA . ASN A 1 485 ? -13.639 7.007 29.131 1.00 93.38 485 ASN A CA 1
ATOM 3923 C C . ASN A 1 485 ? -12.715 5.777 29.150 1.00 93.38 485 ASN A C 1
ATOM 3925 O O . ASN A 1 485 ? -12.845 4.919 30.020 1.00 93.38 485 ASN A O 1
ATOM 3929 N N . LYS A 1 486 ? -11.796 5.672 28.186 1.00 91.56 486 LYS A N 1
ATOM 3930 C CA . LYS A 1 486 ? -10.786 4.608 28.095 1.00 91.56 486 LYS A CA 1
ATOM 3931 C C . LYS A 1 486 ? -9.428 5.033 28.662 1.00 91.56 486 LYS A C 1
ATOM 3933 O O . LYS A 1 486 ? -8.463 4.295 28.505 1.00 91.56 486 LYS A O 1
ATOM 3938 N N . GLY A 1 487 ? -9.343 6.209 29.289 1.00 89.88 487 GLY A N 1
ATOM 3939 C CA . GLY A 1 487 ? -8.109 6.739 29.867 1.00 89.88 487 GLY A CA 1
ATOM 3940 C C . GLY A 1 487 ? -7.077 7.218 28.842 1.00 89.88 487 GLY A C 1
ATOM 3941 O O . GLY A 1 487 ? -5.938 7.444 29.214 1.00 89.88 487 GLY A O 1
ATOM 3942 N N . ARG A 1 488 ? -7.432 7.396 27.564 1.00 90.69 488 ARG A N 1
ATOM 3943 C CA . ARG A 1 488 ? -6.520 7.856 26.497 1.00 90.69 488 ARG A CA 1
ATOM 3944 C C . ARG A 1 488 ? -6.567 9.368 26.310 1.00 90.69 488 ARG A C 1
ATOM 3946 O O . ARG A 1 488 ? -7.128 9.896 25.341 1.00 90.69 488 ARG A O 1
ATOM 3953 N N . LEU A 1 489 ? -6.001 10.092 27.272 1.00 91.44 489 LEU A N 1
ATOM 3954 C CA . LEU A 1 489 ? -5.976 11.558 27.232 1.00 91.44 489 LEU A CA 1
ATOM 3955 C C . LEU A 1 489 ? -5.059 12.093 26.114 1.00 91.44 489 LEU A C 1
ATOM 3957 O O . LEU A 1 489 ? -5.352 13.136 25.532 1.00 91.44 489 LEU A O 1
ATOM 3961 N N . ASP A 1 490 ? -4.028 11.337 25.731 1.00 88.62 490 ASP A N 1
ATOM 3962 C CA . ASP A 1 490 ? -3.173 11.576 24.558 1.00 88.62 490 ASP A CA 1
ATOM 3963 C C . ASP A 1 490 ? -3.966 11.636 23.239 1.00 88.62 490 ASP A C 1
ATOM 3965 O O . ASP A 1 490 ? -3.814 12.569 22.438 1.00 88.62 490 ASP A O 1
ATOM 3969 N N . TYR A 1 491 ? -4.874 10.679 23.029 1.00 90.62 491 TYR A N 1
ATOM 3970 C CA . TYR A 1 491 ? -5.734 10.649 21.841 1.00 90.62 491 TYR A CA 1
ATOM 3971 C C . TYR A 1 491 ? -6.758 11.784 21.873 1.00 90.62 491 TYR A C 1
ATOM 3973 O O . TYR A 1 491 ? -7.020 12.414 20.849 1.00 90.62 491 TYR A O 1
ATOM 3981 N N . THR A 1 492 ? -7.293 12.094 23.054 1.00 92.94 492 THR A N 1
ATOM 3982 C CA . THR A 1 492 ? -8.228 13.212 23.253 1.00 92.94 492 THR A CA 1
ATOM 3983 C C . THR A 1 492 ? -7.590 14.548 22.868 1.00 92.94 492 THR A C 1
ATOM 3985 O O . THR A 1 492 ? -8.176 15.326 22.113 1.00 92.94 492 THR A O 1
ATOM 3988 N N . PHE A 1 493 ? -6.362 14.801 23.326 1.00 93.56 493 PHE A N 1
ATOM 3989 C CA . PHE A 1 493 ? -5.596 15.987 22.948 1.00 93.56 493 PHE A CA 1
ATOM 3990 C C . PHE A 1 493 ? -5.345 16.053 21.436 1.00 93.56 493 PHE A C 1
ATOM 3992 O O . PHE A 1 493 ? -5.583 17.087 20.808 1.00 93.56 493 PHE A O 1
ATOM 3999 N N . SER A 1 494 ? -4.941 14.934 20.831 1.00 91.50 494 SER A N 1
ATOM 4000 C CA . SER A 1 494 ? -4.712 14.843 19.384 1.00 91.50 494 SER A CA 1
ATOM 4001 C C . SER A 1 494 ? -5.984 15.155 18.585 1.00 91.50 494 SER A C 1
ATOM 4003 O O . SER A 1 494 ? -5.951 15.937 17.634 1.00 91.50 494 SER A O 1
ATOM 4005 N N . LEU A 1 495 ? -7.136 14.632 19.015 1.00 93.62 495 LEU A N 1
ATOM 4006 C CA . LEU A 1 495 ? -8.430 14.942 18.413 1.00 93.62 495 LEU A CA 1
ATOM 4007 C C . LEU A 1 495 ? -8.817 16.416 18.545 1.00 93.62 495 LEU A C 1
ATOM 4009 O O . LEU A 1 495 ? -9.339 16.979 17.588 1.00 93.62 495 LEU A O 1
ATOM 4013 N N . LEU A 1 496 ? -8.552 17.062 19.684 1.00 94.31 496 LEU A N 1
ATOM 4014 C CA . LEU A 1 496 ? -8.821 18.495 19.856 1.00 94.31 496 LEU A CA 1
ATOM 4015 C C . LEU A 1 496 ? -7.958 19.357 18.924 1.00 94.31 496 LEU A C 1
ATOM 4017 O O . LEU A 1 496 ? -8.460 20.338 18.372 1.00 94.31 496 LEU A O 1
ATOM 4021 N N . ARG A 1 497 ? -6.693 18.977 18.674 1.00 92.81 497 ARG A N 1
ATOM 4022 C CA . ARG A 1 497 ? -5.855 19.640 17.653 1.00 92.81 497 ARG A CA 1
ATOM 4023 C C . ARG A 1 497 ? -6.488 19.523 16.269 1.00 92.81 497 ARG A C 1
ATOM 4025 O O . ARG A 1 497 ? -6.613 20.521 15.563 1.00 92.81 497 ARG A O 1
ATOM 4032 N N . LEU A 1 498 ? -6.934 18.325 15.897 1.00 92.31 498 LEU A N 1
ATOM 4033 C CA . LEU A 1 498 ? -7.601 18.091 14.613 1.00 92.31 498 LEU A CA 1
ATOM 4034 C C . LEU A 1 498 ? -8.928 18.858 14.523 1.00 92.31 498 LEU A C 1
ATOM 4036 O O . LEU A 1 498 ? -9.224 19.467 13.495 1.00 92.31 498 LEU A O 1
ATOM 4040 N N . GLN A 1 499 ? -9.694 18.904 15.615 1.00 94.69 499 GLN A N 1
ATOM 4041 C CA . GLN A 1 499 ? -10.932 19.674 15.702 1.00 94.69 499 GLN A CA 1
ATOM 4042 C C . GLN A 1 499 ? -10.679 21.165 15.501 1.00 94.69 499 GLN A C 1
ATOM 4044 O O . GLN A 1 499 ? -11.450 21.814 14.802 1.00 94.69 499 GLN A O 1
ATOM 4049 N N . LEU A 1 500 ? -9.604 21.703 16.081 1.00 94.19 500 LEU A N 1
ATOM 4050 C CA . LEU A 1 500 ? -9.203 23.095 15.902 1.00 94.19 500 LEU A CA 1
ATOM 4051 C C . LEU A 1 500 ? -8.878 23.400 14.435 1.00 94.19 500 LEU A C 1
ATOM 4053 O O . LEU A 1 500 ? -9.332 24.414 13.904 1.00 94.19 500 LEU A O 1
ATOM 4057 N N . LEU A 1 501 ? -8.112 22.528 13.772 1.00 92.25 501 LEU A N 1
ATOM 4058 C CA . LEU A 1 501 ? -7.770 22.690 12.355 1.00 92.25 501 LEU A CA 1
ATOM 4059 C C . LEU A 1 501 ? -9.018 22.645 11.465 1.00 92.25 501 LEU A C 1
ATOM 4061 O O . LEU A 1 501 ? -9.187 23.501 10.599 1.00 92.25 501 LEU A O 1
ATOM 4065 N N . LEU A 1 502 ? -9.934 21.713 11.733 1.00 93.31 502 LEU A N 1
ATOM 4066 C CA . LEU A 1 502 ? -11.230 21.660 11.059 1.00 93.31 502 LEU A CA 1
ATOM 4067 C C . LEU A 1 502 ? -12.062 22.916 11.325 1.00 93.31 502 LEU A C 1
ATOM 4069 O O . LEU A 1 502 ? -12.564 23.516 10.377 1.00 93.31 502 LEU A O 1
ATOM 4073 N N . ALA A 1 503 ? -12.178 23.350 12.584 1.00 94.69 503 ALA A N 1
ATOM 4074 C CA . ALA A 1 503 ? -12.962 24.520 12.980 1.00 94.69 503 ALA A CA 1
ATOM 4075 C C . ALA A 1 503 ? -12.530 25.775 12.221 1.00 94.69 503 ALA A C 1
ATOM 4077 O O . ALA A 1 503 ? -13.387 26.495 11.716 1.00 94.69 503 ALA A O 1
ATOM 4078 N N . LYS A 1 504 ? -11.220 25.996 12.053 1.00 92.75 504 LYS A N 1
ATOM 4079 C CA . LYS A 1 504 ? -10.692 27.120 11.260 1.00 92.75 504 LYS A CA 1
ATOM 4080 C C . LYS A 1 504 ? -11.256 27.154 9.838 1.00 92.75 504 LYS A C 1
ATOM 4082 O O . LYS A 1 504 ? -11.503 28.234 9.316 1.00 92.75 504 LYS A O 1
ATOM 4087 N N . ALA A 1 505 ? -11.473 25.989 9.231 1.00 88.44 505 ALA A N 1
ATOM 4088 C CA . ALA A 1 505 ? -11.981 25.882 7.871 1.00 88.44 505 ALA A CA 1
ATOM 4089 C C . ALA A 1 505 ? -13.516 25.862 7.779 1.00 88.44 505 ALA A C 1
ATOM 4091 O O . ALA A 1 505 ? -14.057 26.330 6.781 1.00 88.44 505 ALA A O 1
ATOM 4092 N N . ILE A 1 506 ? -14.223 25.300 8.769 1.00 93.44 506 ILE A N 1
ATOM 4093 C CA . ILE A 1 506 ? -15.662 24.998 8.630 1.00 93.44 506 ILE A CA 1
ATOM 4094 C C . ILE A 1 506 ? -16.573 25.653 9.677 1.00 93.44 506 ILE A C 1
ATOM 4096 O O . ILE A 1 506 ? -17.760 25.828 9.415 1.00 93.44 506 ILE A O 1
ATOM 4100 N N . LYS A 1 507 ? -16.053 25.992 10.863 1.00 94.06 507 LYS A N 1
ATOM 4101 C CA . LYS A 1 507 ? -16.789 26.673 11.946 1.00 94.06 507 LYS A CA 1
ATOM 4102 C C . LYS A 1 507 ? -15.874 27.653 12.694 1.00 94.06 507 LYS A C 1
ATOM 4104 O O . LYS A 1 507 ? -15.523 27.396 13.850 1.00 94.06 507 LYS A O 1
ATOM 4109 N N . PRO A 1 508 ? -15.478 28.777 12.067 1.00 93.81 508 PRO A N 1
ATOM 4110 C CA . PRO A 1 508 ? -14.522 29.716 12.657 1.00 93.81 508 PRO A CA 1
ATOM 4111 C C . PRO A 1 508 ? -14.945 30.254 14.031 1.00 93.81 508 PRO A C 1
ATOM 4113 O O . PRO A 1 508 ? -14.098 30.534 14.872 1.00 93.81 508 PRO A O 1
ATOM 4116 N N . GLN A 1 509 ? -16.252 30.340 14.294 1.00 95.75 509 GLN A N 1
ATOM 4117 C CA . GLN A 1 509 ? -16.805 30.766 15.580 1.00 95.75 509 GLN A CA 1
ATOM 4118 C C . GLN A 1 509 ? -16.469 29.827 16.753 1.00 95.75 509 GLN A C 1
ATOM 4120 O O . GLN A 1 509 ? -16.477 30.265 17.900 1.00 95.75 509 GLN A O 1
ATOM 4125 N N . ASP A 1 510 ? -16.151 28.555 16.487 1.00 95.88 510 ASP A N 1
ATOM 4126 C CA . ASP A 1 510 ? -15.812 27.577 17.528 1.00 95.88 510 ASP A CA 1
ATOM 4127 C C . ASP A 1 510 ? -14.318 27.611 17.904 1.00 95.88 510 ASP A C 1
ATOM 4129 O O . ASP A 1 510 ? -13.932 27.040 18.927 1.00 95.88 510 ASP A O 1
ATOM 4133 N N . VAL A 1 511 ? -13.476 28.286 17.108 1.00 95.75 511 VAL A N 1
ATOM 4134 C CA . VAL A 1 511 ? -12.008 28.271 17.234 1.00 95.75 511 VAL A CA 1
ATOM 4135 C C . VAL A 1 511 ? -11.562 28.682 18.634 1.00 95.75 511 VAL A C 1
ATOM 4137 O O . VAL A 1 511 ? -10.878 27.905 19.291 1.00 95.75 511 VAL A O 1
ATOM 4140 N N . SER A 1 512 ? -11.994 29.841 19.139 1.00 95.50 512 SER A N 1
ATOM 4141 C CA . SER A 1 512 ? -11.545 30.338 20.450 1.00 95.50 512 SER A CA 1
ATOM 4142 C C . SER A 1 512 ? -11.913 29.404 21.605 1.00 95.50 512 SER A C 1
ATOM 4144 O O . SER A 1 512 ? -11.132 29.239 22.542 1.00 95.50 512 SER A O 1
ATOM 4146 N N . ARG A 1 513 ? -13.087 28.759 21.539 1.00 96.38 513 ARG A N 1
ATOM 4147 C CA . ARG A 1 513 ? -13.499 27.766 22.539 1.00 96.38 513 ARG A CA 1
ATOM 4148 C C . ARG A 1 513 ? -12.594 26.537 22.476 1.00 96.38 513 ARG A C 1
ATOM 4150 O O . ARG A 1 513 ? -12.071 26.121 23.503 1.00 96.38 513 ARG A O 1
ATOM 4157 N N . ILE A 1 514 ? -12.377 25.990 21.279 1.00 95.50 514 ILE A N 1
ATOM 4158 C CA . ILE A 1 514 ? -11.554 24.789 21.094 1.00 95.50 514 ILE A CA 1
ATOM 4159 C C . ILE A 1 514 ? -10.097 25.056 21.479 1.00 95.50 514 ILE A C 1
ATOM 4161 O O . ILE A 1 514 ? -9.477 24.201 22.097 1.00 95.50 514 ILE A O 1
ATOM 4165 N N . GLU A 1 515 ? -9.543 26.232 21.173 1.00 94.25 515 GLU A N 1
ATOM 4166 C CA . GLU A 1 515 ? -8.186 26.599 21.598 1.00 94.25 515 GLU A CA 1
ATOM 4167 C C . GLU A 1 515 ? -8.042 26.606 23.122 1.00 94.25 515 GLU A C 1
ATOM 4169 O O . GLU A 1 515 ? -7.048 26.105 23.648 1.00 94.25 515 GLU A O 1
ATOM 4174 N N . LYS A 1 516 ? -9.050 27.114 23.841 1.00 94.19 516 LYS A N 1
ATOM 4175 C CA . LYS A 1 516 ? -9.080 27.079 25.307 1.00 94.19 516 LYS A CA 1
ATOM 4176 C C . LYS A 1 516 ? -9.166 25.645 25.843 1.00 94.19 516 LYS A C 1
ATOM 4178 O O . LYS A 1 516 ? -8.444 25.295 26.781 1.00 94.19 516 LYS A O 1
ATOM 4183 N N . ASP A 1 517 ? -10.021 24.816 25.247 1.00 94.00 517 ASP A N 1
ATOM 4184 C CA . ASP A 1 517 ? -10.185 23.406 25.625 1.00 94.00 517 ASP A CA 1
ATOM 4185 C C . ASP A 1 517 ? -8.892 22.611 25.362 1.00 94.00 517 ASP A C 1
ATOM 4187 O O . ASP A 1 517 ? -8.475 21.792 26.186 1.00 94.00 517 ASP A O 1
ATOM 4191 N N . LEU A 1 518 ? -8.226 22.899 24.240 1.00 93.75 518 LEU A N 1
ATOM 4192 C CA . LEU A 1 518 ? -6.956 22.308 23.837 1.00 93.75 518 LEU A CA 1
ATOM 4193 C C . LEU A 1 518 ? -5.816 22.706 24.780 1.00 93.75 518 LEU A C 1
ATOM 4195 O O . LEU A 1 518 ? -5.082 21.830 25.227 1.00 93.75 518 LEU A O 1
ATOM 4199 N N . GLY A 1 519 ? -5.695 23.989 25.138 1.00 92.69 519 GLY A N 1
ATOM 4200 C CA . GLY A 1 519 ? -4.700 24.455 26.109 1.00 92.69 519 GLY A CA 1
ATOM 4201 C C . GLY A 1 519 ? -4.903 23.841 27.497 1.00 92.69 519 GLY A C 1
ATOM 4202 O O . GLY A 1 519 ? -3.943 23.427 28.144 1.00 92.69 519 GLY A O 1
ATOM 4203 N N . THR A 1 520 ? -6.160 23.690 27.922 1.00 93.38 520 THR A N 1
ATOM 4204 C CA . THR A 1 520 ? -6.505 22.998 29.175 1.00 93.38 520 THR A CA 1
ATOM 4205 C C . THR A 1 520 ? -6.105 21.520 29.119 1.00 93.38 520 THR A C 1
ATOM 4207 O O . THR A 1 520 ? -5.465 21.015 30.041 1.00 93.38 520 THR A O 1
ATOM 4210 N N . ASN A 1 521 ? -6.418 20.830 28.017 1.00 93.56 521 ASN A N 1
ATOM 4211 C CA . ASN A 1 521 ? -6.026 19.434 27.818 1.00 93.56 521 ASN A CA 1
ATOM 4212 C C . ASN A 1 521 ? -4.506 19.258 27.729 1.00 93.56 521 ASN A C 1
ATOM 4214 O O . ASN A 1 521 ? -4.000 18.276 28.258 1.00 93.56 521 ASN A O 1
ATOM 4218 N N . ALA A 1 522 ? -3.768 20.196 27.129 1.00 93.75 522 ALA A N 1
ATOM 4219 C CA . ALA A 1 522 ? -2.307 20.141 27.068 1.00 93.75 522 ALA A CA 1
ATOM 4220 C C . ALA A 1 522 ? -1.687 20.058 28.473 1.00 93.75 522 ALA A C 1
ATOM 4222 O O . ALA A 1 522 ? -0.801 19.238 28.720 1.00 93.75 522 ALA A O 1
ATOM 4223 N N . LEU A 1 523 ? -2.194 20.864 29.414 1.00 92.75 523 LEU A N 1
ATOM 4224 C CA . LEU A 1 523 ? -1.754 20.847 30.811 1.00 92.75 523 LEU A CA 1
ATOM 4225 C C . LEU A 1 523 ? -2.120 19.531 31.509 1.00 92.75 523 LEU A C 1
ATOM 4227 O O . LEU A 1 523 ? -1.275 18.949 32.185 1.00 92.75 523 LEU A O 1
ATOM 4231 N N . ILE A 1 524 ? -3.346 19.036 31.305 1.00 93.81 524 ILE A N 1
ATOM 4232 C CA . ILE A 1 524 ? -3.804 17.760 31.876 1.00 93.81 524 ILE A CA 1
ATOM 4233 C C . ILE A 1 524 ? -2.951 16.595 31.361 1.00 93.81 524 ILE A C 1
ATOM 4235 O O . ILE A 1 524 ? -2.479 15.790 32.158 1.00 93.81 5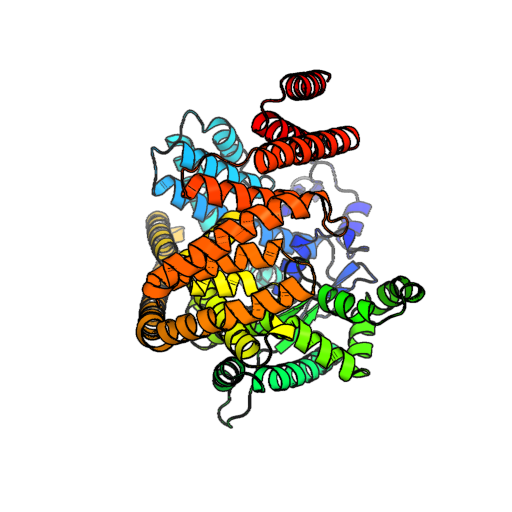24 ILE A O 1
ATOM 4239 N N . VAL A 1 525 ? -2.719 16.509 30.047 1.00 93.25 525 VAL A N 1
ATOM 4240 C CA . VAL A 1 525 ? -1.902 15.443 29.449 1.00 93.25 525 VAL A CA 1
ATOM 4241 C C . VAL A 1 525 ? -0.460 15.538 29.931 1.00 93.25 525 VAL A C 1
ATOM 4243 O O . VAL A 1 525 ? 0.119 14.509 30.253 1.00 93.25 525 VAL A O 1
ATOM 4246 N N . THR A 1 526 ? 0.106 16.742 30.055 1.00 93.44 526 THR A N 1
ATOM 4247 C CA . THR A 1 526 ? 1.464 16.929 30.598 1.00 93.44 526 THR A CA 1
ATOM 4248 C C . THR A 1 526 ? 1.597 16.357 32.017 1.00 93.44 526 THR A C 1
ATOM 4250 O O . THR A 1 526 ? 2.603 15.724 32.328 1.00 93.44 526 THR A O 1
ATOM 4253 N N . ASP A 1 527 ? 0.585 16.539 32.871 1.00 92.75 527 ASP A N 1
ATOM 4254 C CA . ASP A 1 527 ? 0.575 16.003 34.241 1.00 92.75 527 ASP A CA 1
ATOM 4255 C C . ASP A 1 527 ? 0.287 14.488 34.298 1.00 92.75 527 ASP A C 1
ATOM 4257 O O . ASP A 1 527 ? 0.839 13.768 35.134 1.00 92.75 527 ASP A O 1
ATOM 4261 N N . TRP A 1 528 ? -0.568 13.994 33.398 1.00 93.88 528 TRP A N 1
ATOM 4262 C CA . TRP A 1 528 ? -0.995 12.593 33.339 1.00 93.88 528 TRP A CA 1
ATOM 4263 C C . TRP A 1 528 ? 0.047 11.661 32.707 1.00 93.88 528 TRP A C 1
ATOM 4265 O O . TRP A 1 528 ? 0.311 10.589 33.253 1.00 93.88 528 TRP A O 1
ATOM 4275 N N . LEU A 1 529 ? 0.673 12.067 31.597 1.00 93.00 529 LEU A N 1
ATOM 4276 C CA . LEU A 1 529 ? 1.558 11.226 30.783 1.00 93.00 529 LEU A CA 1
ATOM 4277 C C . LEU A 1 529 ? 2.677 10.506 31.564 1.00 93.00 529 LEU A C 1
ATOM 4279 O O . LEU A 1 529 ? 2.894 9.317 31.312 1.00 93.00 529 LEU A O 1
ATOM 4283 N N . PRO A 1 530 ? 3.389 11.141 32.522 1.00 89.69 530 PRO A N 1
ATOM 4284 C CA . PRO A 1 530 ? 4.422 10.436 33.281 1.00 89.69 530 PRO A CA 1
ATOM 4285 C C . PRO A 1 530 ? 3.854 9.365 34.226 1.00 89.69 530 PRO A C 1
ATOM 4287 O O . PRO A 1 530 ? 4.571 8.424 34.562 1.00 89.69 530 PRO A O 1
ATOM 4290 N N . ARG A 1 531 ? 2.587 9.483 34.649 1.00 89.81 531 ARG A N 1
ATOM 4291 C CA . ARG A 1 531 ? 1.942 8.585 35.624 1.00 89.81 531 ARG A CA 1
ATOM 4292 C C . ARG A 1 531 ? 1.276 7.372 34.983 1.00 89.81 531 ARG A C 1
ATOM 4294 O O . ARG A 1 531 ? 1.003 6.404 35.689 1.00 89.81 531 ARG A O 1
ATOM 4301 N N . ASP A 1 532 ? 1.005 7.413 33.681 1.00 89.44 532 ASP A N 1
ATOM 4302 C CA . ASP A 1 532 ? 0.336 6.308 33.003 1.00 89.44 532 ASP A CA 1
ATOM 4303 C C . ASP A 1 532 ? 1.311 5.152 32.743 1.00 89.44 532 ASP A C 1
ATOM 4305 O O . ASP A 1 532 ? 2.256 5.268 31.959 1.00 89.44 532 ASP A O 1
ATOM 4309 N N . SER A 1 533 ? 1.111 4.030 33.433 1.00 88.00 533 SER A N 1
ATOM 4310 C CA . SER A 1 533 ? 1.932 2.825 33.287 1.00 88.00 533 SER A CA 1
ATOM 4311 C C . SER A 1 533 ? 1.483 1.905 32.149 1.00 88.00 533 SER A C 1
ATOM 4313 O O . SER A 1 533 ? 2.189 0.947 31.848 1.00 88.00 533 SER A O 1
ATOM 4315 N N . SER A 1 534 ? 0.334 2.173 31.520 1.00 86.81 534 SER A N 1
ATOM 4316 C CA . SER A 1 534 ? -0.177 1.383 30.394 1.00 86.81 534 SER A CA 1
ATOM 4317 C C . SER A 1 534 ? 0.462 1.764 29.057 1.00 86.81 534 SER A C 1
ATOM 4319 O O . SER A 1 534 ? 0.454 0.955 28.130 1.00 86.81 534 SER A O 1
ATOM 4321 N N . LEU A 1 535 ? 1.029 2.971 28.959 1.00 88.31 535 LEU A N 1
ATOM 4322 C CA . LEU A 1 535 ? 1.721 3.450 27.764 1.00 88.31 535 LEU A CA 1
ATOM 4323 C C . LEU A 1 535 ? 3.179 2.991 27.726 1.00 88.31 535 LEU A C 1
ATOM 4325 O O . LEU A 1 535 ? 3.903 3.100 28.724 1.00 88.31 535 LEU A O 1
ATOM 4329 N N . THR A 1 536 ? 3.629 2.569 26.544 1.00 92.06 536 THR A N 1
ATOM 4330 C CA . THR A 1 536 ? 5.051 2.322 26.280 1.00 92.06 536 THR A CA 1
ATOM 4331 C C . THR A 1 536 ? 5.843 3.633 26.290 1.00 92.06 536 THR A C 1
ATOM 4333 O O . THR A 1 536 ? 5.281 4.733 26.250 1.00 92.06 536 THR A O 1
ATOM 4336 N N . LEU A 1 537 ? 7.174 3.540 26.350 1.00 91.62 537 LEU A N 1
ATOM 4337 C CA . LEU A 1 537 ? 8.031 4.722 26.267 1.00 91.62 537 LEU A CA 1
ATOM 4338 C C . LEU A 1 537 ? 7.850 5.438 24.920 1.00 91.62 537 LEU A C 1
ATOM 4340 O O . LEU A 1 537 ? 7.779 6.664 24.876 1.00 91.62 537 LEU A O 1
ATOM 4344 N N . GLU A 1 538 ? 7.704 4.680 23.839 1.00 89.81 538 GLU A N 1
ATOM 4345 C CA . GLU A 1 538 ? 7.474 5.185 22.489 1.00 89.81 538 GLU A CA 1
ATOM 4346 C C . GLU A 1 538 ? 6.145 5.948 22.388 1.00 89.81 538 GLU A C 1
ATOM 4348 O O . GLU A 1 538 ? 6.118 7.056 21.848 1.00 89.81 538 GLU A O 1
ATOM 4353 N N . ASP A 1 539 ? 5.065 5.418 22.975 1.00 89.69 539 ASP A N 1
ATOM 4354 C CA . ASP A 1 539 ? 3.759 6.092 23.019 1.00 89.69 539 ASP A CA 1
ATOM 4355 C C . ASP A 1 539 ? 3.839 7.424 23.784 1.00 89.69 539 ASP A C 1
ATOM 4357 O O . ASP A 1 539 ? 3.262 8.445 23.377 1.00 89.69 539 ASP A O 1
ATOM 4361 N N . LYS A 1 540 ? 4.603 7.443 24.885 1.00 93.62 540 LYS A N 1
ATOM 4362 C CA . LYS A 1 540 ? 4.852 8.661 25.665 1.00 93.62 540 LYS A CA 1
ATOM 4363 C C . LYS A 1 540 ? 5.673 9.678 24.878 1.00 93.62 540 LYS A C 1
ATOM 4365 O O . LYS A 1 540 ? 5.320 10.854 24.873 1.00 93.62 540 LYS A O 1
ATOM 4370 N N . LEU A 1 541 ? 6.725 9.257 24.176 1.00 92.94 541 LEU A N 1
ATOM 4371 C CA . LEU A 1 541 ? 7.532 10.143 23.330 1.00 92.94 541 LEU A CA 1
ATOM 4372 C C . LEU A 1 541 ? 6.713 10.724 22.171 1.00 92.94 541 LEU A C 1
ATOM 4374 O O . LEU A 1 541 ? 6.808 11.918 21.895 1.00 92.94 541 LEU A O 1
ATOM 4378 N N . GLY A 1 542 ? 5.852 9.922 21.537 1.00 90.31 542 GLY A N 1
ATOM 4379 C CA . GLY A 1 542 ? 4.926 10.407 20.510 1.00 90.31 542 GLY A CA 1
ATOM 4380 C C . GLY A 1 542 ? 3.960 11.468 21.048 1.00 90.31 542 GLY A C 1
ATOM 4381 O O . GLY A 1 542 ? 3.768 12.521 20.435 1.00 90.31 542 GLY A O 1
ATOM 4382 N N . SER A 1 543 ? 3.401 11.239 22.238 1.00 92.56 543 SER A N 1
ATOM 4383 C CA . SER A 1 543 ? 2.529 12.206 22.920 1.00 92.56 543 SER A CA 1
ATOM 4384 C C . SER A 1 543 ? 3.273 13.484 23.326 1.00 92.56 543 SER A C 1
ATOM 4386 O O . SER A 1 543 ? 2.739 14.584 23.177 1.00 92.56 543 SER A O 1
ATOM 4388 N N . LEU A 1 544 ? 4.522 13.356 23.786 1.00 93.94 544 LEU A N 1
ATOM 4389 C CA . LEU A 1 544 ? 5.400 14.479 24.104 1.00 93.94 544 LEU A CA 1
ATOM 4390 C C . LEU A 1 544 ? 5.676 15.341 22.867 1.00 93.94 544 LEU A C 1
ATOM 4392 O O . LEU A 1 544 ? 5.512 16.556 22.945 1.00 93.94 544 LEU A O 1
ATOM 4396 N N . HIS A 1 545 ? 6.043 14.745 21.729 1.00 91.12 545 HIS A N 1
ATOM 4397 C CA . HIS A 1 545 ? 6.251 15.497 20.486 1.00 91.12 545 HIS A CA 1
ATOM 4398 C C . HIS A 1 545 ? 4.991 16.273 20.084 1.00 91.12 545 HIS A C 1
ATOM 4400 O O . HIS A 1 545 ? 5.069 17.463 19.793 1.00 91.12 545 HIS A O 1
ATOM 4406 N N . ASN A 1 546 ? 3.810 15.656 20.192 1.00 89.50 546 ASN A N 1
ATOM 4407 C CA . ASN A 1 546 ? 2.544 16.339 19.923 1.00 89.50 546 ASN A CA 1
ATOM 4408 C C . ASN A 1 546 ? 2.295 17.555 20.836 1.00 89.50 546 ASN A C 1
ATOM 4410 O O . ASN A 1 546 ? 1.737 18.557 20.379 1.00 89.50 546 ASN A O 1
ATOM 4414 N N . LEU A 1 547 ? 2.677 17.475 22.115 1.00 92.88 547 LEU A N 1
ATOM 4415 C CA . LEU A 1 547 ? 2.595 18.598 23.055 1.00 92.88 547 LEU A CA 1
ATOM 4416 C C . LEU A 1 547 ? 3.609 19.695 22.715 1.00 92.88 547 LEU A C 1
ATOM 4418 O O . LEU A 1 547 ? 3.254 20.873 22.721 1.00 92.88 547 LEU A O 1
ATOM 4422 N N . LEU A 1 548 ? 4.854 19.323 22.405 1.00 92.12 548 LEU A N 1
ATOM 4423 C CA . LEU A 1 548 ? 5.907 20.270 22.032 1.00 92.12 548 LEU A CA 1
ATOM 4424 C C . LEU A 1 548 ? 5.525 21.044 20.766 1.00 92.12 548 LEU A C 1
ATOM 4426 O O . LEU A 1 548 ? 5.539 22.274 20.791 1.00 92.12 548 LEU A O 1
ATOM 4430 N N . ASP A 1 549 ? 5.059 20.347 19.728 1.00 90.44 549 ASP A N 1
ATOM 4431 C CA . ASP A 1 549 ? 4.577 20.959 18.488 1.00 90.44 549 ASP A CA 1
ATOM 4432 C C . ASP A 1 549 ? 3.457 21.971 18.740 1.00 90.44 549 ASP A C 1
ATOM 4434 O O . ASP A 1 549 ? 3.400 23.023 18.103 1.00 90.44 549 ASP A O 1
ATOM 4438 N N . TYR A 1 550 ? 2.540 21.665 19.663 1.00 91.31 550 TYR A N 1
ATOM 4439 C CA . TYR A 1 550 ? 1.454 22.574 20.021 1.00 91.31 550 TYR A CA 1
ATOM 4440 C C . TYR A 1 550 ? 1.977 23.890 20.619 1.00 91.31 550 TYR A C 1
ATOM 4442 O O . TYR A 1 550 ? 1.564 24.965 20.174 1.00 91.31 550 TYR A O 1
ATOM 4450 N N . TYR A 1 551 ? 2.899 23.827 21.585 1.00 90.44 551 TYR A N 1
ATOM 4451 C CA . TYR A 1 551 ? 3.471 25.031 22.202 1.00 90.44 551 TYR A CA 1
ATOM 4452 C C . TYR A 1 551 ? 4.365 25.815 21.234 1.00 90.44 551 TYR A C 1
ATOM 4454 O O . TYR A 1 551 ? 4.302 27.047 21.204 1.00 90.44 551 TYR A O 1
ATOM 4462 N N . ASP A 1 552 ? 5.126 25.121 20.387 1.00 89.94 552 ASP A N 1
ATOM 4463 C CA . ASP A 1 552 ? 5.983 25.749 19.380 1.00 89.94 552 ASP A CA 1
ATOM 4464 C C . ASP A 1 552 ? 5.151 26.500 18.330 1.00 89.94 552 ASP A C 1
ATOM 4466 O O . ASP A 1 552 ? 5.456 27.647 17.991 1.00 89.94 552 ASP A O 1
ATOM 4470 N N . GLN A 1 553 ? 4.034 25.916 17.881 1.00 87.81 553 GLN A N 1
ATOM 4471 C CA . GLN A 1 553 ? 3.084 26.577 16.977 1.00 87.81 553 GLN A CA 1
ATOM 4472 C C . GLN A 1 553 ? 2.437 27.816 17.607 1.00 87.81 553 GLN A C 1
ATOM 4474 O O . GLN A 1 553 ? 2.183 28.802 16.911 1.00 87.81 553 GLN A O 1
ATOM 4479 N N . LYS A 1 554 ? 2.175 27.787 18.919 1.00 86.00 554 LYS A N 1
ATOM 4480 C CA . LYS A 1 554 ? 1.639 28.932 19.668 1.00 86.00 554 LYS A CA 1
ATOM 4481 C C . LYS A 1 554 ? 2.681 30.020 19.928 1.00 86.00 554 LYS A C 1
ATOM 4483 O O . LYS A 1 554 ? 2.296 31.144 20.239 1.00 86.00 554 LYS A O 1
ATOM 4488 N N . LYS A 1 555 ? 3.976 29.714 19.762 1.00 88.38 555 LYS A N 1
ATOM 4489 C CA . LYS A 1 555 ? 5.101 30.575 20.171 1.00 88.38 555 LYS A CA 1
ATOM 4490 C C . LYS A 1 555 ? 5.000 30.992 21.644 1.00 88.38 555 LYS A C 1
ATOM 4492 O O . LYS A 1 555 ? 5.454 32.069 22.026 1.00 88.38 555 LYS A O 1
ATOM 4497 N N . GLU A 1 556 ? 4.378 30.148 22.461 1.00 81.69 556 GLU A N 1
ATOM 4498 C CA . GLU A 1 556 ? 4.217 30.370 23.893 1.00 81.69 556 GLU A CA 1
ATOM 4499 C C . GLU A 1 556 ? 5.373 29.710 24.656 1.00 81.69 556 GLU A C 1
ATOM 4501 O O . GLU A 1 556 ? 5.893 28.675 24.225 1.00 81.69 556 GLU A O 1
ATOM 4506 N N . PRO A 1 557 ? 5.785 30.260 25.811 1.00 86.69 557 PRO A N 1
ATOM 4507 C CA . PRO A 1 557 ? 6.726 29.577 26.684 1.00 86.69 557 PRO A CA 1
ATOM 4508 C C . PRO A 1 557 ? 6.176 28.208 27.095 1.00 86.69 557 PRO A C 1
ATOM 4510 O O . PRO A 1 557 ? 5.079 28.099 27.645 1.00 86.69 557 PRO A O 1
ATOM 4513 N N . ARG A 1 558 ? 6.957 27.153 26.857 1.00 90.31 558 ARG A N 1
ATOM 4514 C CA . ARG A 1 558 ? 6.615 25.792 27.287 1.00 90.31 558 ARG A CA 1
ATOM 4515 C C . ARG A 1 558 ? 6.517 25.747 28.826 1.00 90.31 558 ARG A C 1
ATOM 4517 O O . ARG A 1 558 ? 7.447 26.218 29.490 1.00 90.31 558 ARG A O 1
ATOM 4524 N N . PRO A 1 559 ? 5.453 25.168 29.416 1.00 91.31 559 PRO A N 1
ATOM 4525 C CA . PRO A 1 559 ? 5.330 25.041 30.866 1.00 91.31 559 PRO A CA 1
ATOM 4526 C C . PRO A 1 559 ? 6.505 24.270 31.468 1.00 91.31 559 PRO A C 1
ATOM 4528 O O . PRO A 1 559 ? 6.991 23.312 30.866 1.00 91.31 559 PRO A O 1
ATOM 4531 N N . LYS A 1 560 ? 6.918 24.621 32.693 1.00 92.12 560 LYS A N 1
ATOM 4532 C CA . LYS A 1 560 ? 8.006 23.916 33.391 1.00 92.12 560 LYS A CA 1
ATOM 4533 C C . LYS A 1 560 ? 7.753 22.405 33.471 1.00 92.12 560 LYS A C 1
ATOM 4535 O O . LYS A 1 560 ? 8.640 21.632 33.146 1.00 92.12 560 LYS A O 1
ATOM 4540 N N . ALA A 1 561 ? 6.523 21.995 33.785 1.00 91.69 561 ALA A N 1
ATOM 4541 C CA . ALA A 1 561 ? 6.145 20.582 33.832 1.00 91.69 561 ALA A CA 1
ATOM 4542 C C . ALA A 1 561 ? 6.377 19.847 32.496 1.00 91.69 561 ALA A C 1
ATOM 4544 O O . ALA A 1 561 ? 6.786 18.692 32.502 1.00 91.69 561 ALA A O 1
ATOM 4545 N N . LEU A 1 562 ? 6.176 20.516 31.352 1.00 94.06 562 LEU A N 1
ATOM 4546 C CA . LEU A 1 562 ? 6.444 19.937 30.032 1.00 94.06 562 LEU A CA 1
ATOM 4547 C C . LEU A 1 562 ? 7.949 19.816 29.764 1.00 94.06 562 LEU A C 1
ATOM 4549 O O . LEU A 1 562 ? 8.384 18.842 29.158 1.00 94.06 562 LEU A O 1
ATOM 4553 N N . GLN A 1 563 ? 8.747 20.780 30.226 1.00 93.50 563 GLN A N 1
ATOM 4554 C CA . GLN A 1 563 ? 10.209 20.709 30.139 1.00 93.50 563 GLN A CA 1
ATOM 4555 C C . GLN A 1 563 ? 10.771 19.593 31.021 1.00 93.50 563 GLN A C 1
ATOM 4557 O O . GLN A 1 563 ? 11.613 18.826 30.564 1.00 93.50 563 GLN A O 1
ATOM 4562 N N . ASP A 1 564 ? 10.263 19.460 32.246 1.00 94.06 564 ASP A N 1
ATOM 4563 C CA . ASP A 1 564 ? 10.648 18.398 33.178 1.00 94.06 564 ASP A CA 1
ATOM 4564 C C . ASP A 1 564 ? 10.258 17.016 32.614 1.00 94.06 564 ASP A C 1
ATOM 4566 O O . ASP A 1 564 ? 11.054 16.076 32.644 1.00 94.06 564 ASP A O 1
ATOM 4570 N N . LEU A 1 565 ? 9.062 16.905 32.020 1.00 94.25 565 LEU A N 1
ATOM 4571 C CA . LEU A 1 565 ? 8.601 15.706 31.316 1.00 94.25 565 LEU A CA 1
ATOM 4572 C C . LEU A 1 565 ? 9.488 15.372 30.112 1.00 94.25 565 LEU A C 1
ATOM 4574 O O . LEU A 1 565 ? 9.893 14.220 29.955 1.00 94.25 565 LEU A O 1
ATOM 4578 N N . ARG A 1 566 ? 9.815 16.372 29.284 1.00 95.44 566 ARG A N 1
ATOM 4579 C CA . ARG A 1 566 ? 10.732 16.228 28.146 1.00 95.44 566 ARG A CA 1
ATOM 4580 C C . ARG A 1 566 ? 12.090 15.722 28.603 1.00 95.44 566 ARG A C 1
ATOM 4582 O O . ARG A 1 566 ? 12.592 14.764 28.029 1.00 95.44 566 ARG A O 1
ATOM 4589 N N . PHE A 1 567 ? 12.651 16.332 29.646 1.00 95.25 567 PHE A N 1
ATOM 4590 C CA . PHE A 1 567 ? 13.916 15.903 30.228 1.00 95.25 567 PHE A CA 1
ATOM 4591 C C . PHE A 1 567 ? 13.841 14.434 30.655 1.00 95.25 567 PHE A C 1
ATOM 4593 O O . PHE A 1 567 ? 14.616 13.612 30.180 1.00 95.25 567 PHE A O 1
ATOM 4600 N N . SER A 1 568 ? 12.835 14.078 31.458 1.00 94.81 568 SER A N 1
ATOM 4601 C CA . SER A 1 568 ? 12.660 12.715 31.964 1.00 94.81 568 SER A CA 1
ATOM 4602 C C . SER A 1 568 ? 12.505 11.666 30.855 1.00 94.81 568 SER A C 1
ATOM 4604 O O . SER A 1 568 ? 13.211 10.657 30.871 1.00 94.81 568 SER A O 1
ATOM 4606 N N . LEU A 1 569 ? 11.606 11.889 29.887 1.00 95.75 569 LEU A N 1
ATOM 4607 C CA . LEU A 1 569 ? 11.333 10.919 28.824 1.00 95.75 569 LEU A CA 1
ATOM 4608 C C . LEU A 1 569 ? 12.499 10.795 27.842 1.00 95.75 569 LEU A C 1
ATOM 4610 O O . LEU A 1 569 ? 12.848 9.676 27.477 1.00 95.75 569 LEU A O 1
ATOM 4614 N N . CYS A 1 570 ? 13.139 11.900 27.450 1.00 95.75 570 CYS A N 1
ATOM 4615 C CA . CYS A 1 570 ? 14.302 11.837 26.566 1.00 95.75 570 CYS A CA 1
ATOM 4616 C C . CYS A 1 570 ? 15.512 11.191 27.258 1.00 95.75 570 CYS A C 1
ATOM 4618 O O . CYS A 1 570 ? 16.207 10.410 26.617 1.00 95.75 570 CYS A O 1
ATOM 4620 N N . THR A 1 571 ? 15.743 11.422 28.559 1.00 95.69 571 THR A N 1
ATOM 4621 C CA . THR A 1 571 ? 16.783 10.693 29.310 1.00 95.69 571 THR A CA 1
ATOM 4622 C C . THR A 1 571 ? 16.484 9.191 29.352 1.00 95.69 571 THR A C 1
ATOM 4624 O O . THR A 1 571 ? 17.374 8.379 29.105 1.00 95.69 571 THR A O 1
ATOM 4627 N N . GLN A 1 572 ? 15.234 8.797 29.627 1.00 95.38 572 GLN A N 1
ATOM 4628 C CA . GLN A 1 572 ? 14.826 7.385 29.604 1.00 95.38 572 GLN A CA 1
ATOM 4629 C C . GLN A 1 572 ? 15.014 6.759 28.217 1.00 95.38 572 GLN A C 1
ATOM 4631 O O . GLN A 1 572 ? 15.548 5.655 28.115 1.00 95.38 572 GLN A O 1
ATOM 4636 N N . ALA A 1 573 ? 14.624 7.471 27.156 1.00 95.88 573 ALA A N 1
ATOM 4637 C CA . ALA A 1 573 ? 14.790 7.037 25.773 1.00 95.88 573 ALA A CA 1
ATOM 4638 C C . ALA A 1 573 ? 16.264 6.854 25.422 1.00 95.88 573 ALA A C 1
ATOM 4640 O O . ALA A 1 573 ? 16.658 5.783 24.970 1.00 95.88 573 ALA A O 1
ATOM 4641 N N . ALA A 1 574 ? 17.091 7.862 25.700 1.00 96.00 574 ALA A N 1
ATOM 4642 C CA . ALA A 1 574 ? 18.515 7.818 25.418 1.00 96.00 574 ALA A CA 1
ATOM 4643 C C . ALA A 1 574 ? 19.207 6.645 26.128 1.00 96.00 574 ALA A C 1
ATOM 4645 O O . ALA A 1 574 ? 19.947 5.903 25.486 1.00 96.00 574 ALA A O 1
ATOM 4646 N N . ASN A 1 575 ? 18.898 6.403 27.406 1.00 95.50 575 ASN A N 1
ATOM 4647 C CA . ASN A 1 575 ? 19.422 5.245 28.136 1.00 95.50 575 ASN A CA 1
ATOM 4648 C C . ASN A 1 575 ? 18.909 3.909 27.570 1.00 95.50 575 ASN A C 1
ATOM 4650 O O . ASN A 1 575 ? 19.692 2.983 27.396 1.00 95.50 575 ASN A O 1
ATOM 4654 N N . THR A 1 576 ? 17.621 3.812 27.226 1.00 95.69 576 THR A N 1
ATOM 4655 C CA . THR A 1 576 ? 17.027 2.588 26.650 1.00 95.69 576 THR A CA 1
ATOM 4656 C C . THR A 1 576 ? 17.663 2.231 25.304 1.00 95.69 576 THR A C 1
ATOM 4658 O O . THR A 1 576 ? 17.982 1.067 25.042 1.00 95.69 576 THR A O 1
ATOM 4661 N N . TYR A 1 577 ? 17.887 3.231 24.449 1.00 95.19 577 TYR A N 1
ATOM 4662 C CA . TYR A 1 577 ? 18.556 3.042 23.167 1.00 95.19 577 TYR A CA 1
ATOM 4663 C C . TYR A 1 577 ? 20.049 2.742 23.334 1.00 95.19 577 TYR A C 1
ATOM 4665 O O . TYR A 1 577 ? 20.566 1.884 22.625 1.00 95.19 577 TYR A O 1
ATOM 4673 N N . LEU A 1 578 ? 20.727 3.354 24.308 1.00 94.31 578 LEU A N 1
ATOM 4674 C CA . LEU A 1 578 ? 22.120 3.035 24.627 1.00 94.31 578 LEU A CA 1
ATOM 4675 C C . LEU A 1 578 ? 22.272 1.588 25.133 1.00 94.31 578 LEU A C 1
ATOM 4677 O O . LEU A 1 578 ? 23.128 0.849 24.654 1.00 94.31 578 LEU A O 1
ATOM 4681 N N . ASP A 1 579 ? 21.382 1.135 26.017 1.00 94.62 579 ASP A N 1
ATOM 4682 C CA . ASP A 1 579 ? 21.343 -0.257 26.478 1.00 94.62 579 ASP A CA 1
ATOM 4683 C C . ASP A 1 579 ? 21.048 -1.238 25.335 1.00 94.62 579 ASP A C 1
ATOM 4685 O O . ASP A 1 579 ? 21.640 -2.319 25.266 1.00 94.62 579 ASP A O 1
ATOM 4689 N N . SER A 1 580 ? 20.159 -0.861 24.412 1.00 94.06 580 SER A N 1
ATOM 4690 C CA . SER A 1 580 ? 19.875 -1.649 23.206 1.00 94.06 580 SER A CA 1
ATOM 4691 C C . SER A 1 580 ? 21.106 -1.733 22.301 1.00 94.06 580 SER A C 1
ATOM 4693 O O . SER A 1 580 ? 21.453 -2.817 21.836 1.00 94.06 580 SER A O 1
ATOM 4695 N N . ALA A 1 581 ? 21.835 -0.627 22.130 1.00 91.94 581 ALA A N 1
ATOM 4696 C CA . ALA A 1 581 ? 23.095 -0.593 21.394 1.00 91.94 581 ALA A CA 1
ATOM 4697 C C . ALA A 1 581 ? 24.177 -1.485 22.029 1.00 91.94 581 ALA A C 1
ATOM 4699 O O . ALA A 1 581 ? 24.949 -2.109 21.301 1.00 91.94 581 ALA A O 1
ATOM 4700 N N . HIS A 1 582 ? 24.235 -1.581 23.363 1.00 91.81 582 HIS A N 1
ATOM 4701 C CA . HIS A 1 582 ? 25.168 -2.471 24.065 1.00 91.81 582 HIS A CA 1
ATOM 4702 C C . HIS A 1 582 ? 24.861 -3.957 23.851 1.00 91.81 582 HIS A C 1
ATOM 4704 O O . HIS A 1 582 ? 25.780 -4.776 23.829 1.00 91.81 582 HIS A O 1
ATOM 4710 N N . ARG A 1 583 ? 23.580 -4.312 23.708 1.00 93.88 583 ARG A N 1
ATOM 4711 C CA . ARG A 1 583 ? 23.137 -5.699 23.485 1.00 93.88 583 ARG A CA 1
ATOM 4712 C C . ARG A 1 583 ? 23.158 -6.102 22.012 1.00 93.88 583 ARG A C 1
ATOM 4714 O O . ARG A 1 583 ? 23.171 -7.294 21.717 1.00 93.88 583 ARG A O 1
ATOM 4721 N N . GLU A 1 584 ? 23.145 -5.131 21.105 1.00 92.75 584 GLU A N 1
ATOM 4722 C CA . GLU A 1 584 ? 23.127 -5.373 19.669 1.00 92.75 584 GLU A CA 1
ATOM 4723 C C . GLU A 1 584 ? 24.507 -5.802 19.147 1.00 92.75 584 GLU A C 1
ATOM 4725 O O . GLU A 1 584 ? 25.537 -5.157 19.370 1.00 92.75 584 GLU A O 1
ATOM 4730 N N . THR A 1 585 ? 24.507 -6.913 18.416 1.00 89.00 585 THR A N 1
ATOM 4731 C CA . THR A 1 585 ? 25.703 -7.539 17.843 1.00 89.00 585 THR A CA 1
ATOM 4732 C C . THR A 1 585 ? 25.952 -7.095 16.405 1.00 89.00 585 THR A C 1
ATOM 4734 O O . THR A 1 585 ? 27.111 -7.027 15.992 1.00 89.00 585 THR A O 1
ATOM 4737 N N . ASP A 1 586 ? 24.900 -6.735 15.659 1.00 83.44 586 ASP A N 1
ATOM 4738 C CA . ASP A 1 586 ? 25.025 -6.185 14.311 1.00 83.44 586 ASP A CA 1
ATOM 4739 C C . ASP A 1 586 ? 25.540 -4.731 14.379 1.00 83.44 586 ASP A C 1
ATOM 4741 O O . ASP A 1 586 ? 24.856 -3.853 14.919 1.00 83.44 586 ASP A O 1
ATOM 4745 N N . PRO A 1 587 ? 26.722 -4.418 13.808 1.00 82.12 587 PRO A N 1
ATOM 4746 C CA . PRO A 1 587 ? 27.267 -3.063 13.812 1.00 82.12 587 PRO A CA 1
ATOM 4747 C C . PRO A 1 587 ? 26.328 -2.005 13.220 1.00 82.12 587 PRO A C 1
ATOM 4749 O O . PRO A 1 587 ? 26.347 -0.860 13.678 1.00 82.12 587 PRO A O 1
ATOM 4752 N N . LYS A 1 588 ? 25.512 -2.366 12.222 1.00 79.88 588 LYS A N 1
ATOM 4753 C CA . LYS A 1 588 ? 24.581 -1.444 11.566 1.00 79.88 588 LYS A CA 1
ATOM 4754 C C . LYS A 1 588 ? 23.438 -1.072 12.506 1.00 79.88 588 LYS A C 1
ATOM 4756 O O . LYS A 1 588 ? 23.197 0.113 12.722 1.00 79.88 588 LYS A O 1
ATOM 4761 N N . ASN A 1 589 ? 22.779 -2.064 13.100 1.00 78.19 589 ASN A N 1
ATOM 4762 C CA . ASN A 1 589 ? 21.684 -1.828 14.043 1.00 78.19 589 ASN A CA 1
ATOM 4763 C C . ASN A 1 589 ? 22.188 -1.156 15.323 1.00 78.19 589 ASN A C 1
ATOM 4765 O O . ASN A 1 589 ? 21.549 -0.234 15.826 1.00 78.19 589 ASN A O 1
ATOM 4769 N N . ARG A 1 590 ? 23.387 -1.527 15.796 1.00 88.25 590 ARG A N 1
ATOM 4770 C CA . ARG A 1 590 ? 24.034 -0.845 16.920 1.00 88.25 590 ARG A CA 1
ATOM 4771 C C . ARG A 1 590 ? 24.214 0.643 16.627 1.00 88.25 590 ARG A C 1
ATOM 4773 O O . ARG A 1 590 ? 23.913 1.453 17.495 1.00 88.25 590 ARG A O 1
ATOM 4780 N N . SER A 1 591 ? 24.670 1.015 15.427 1.00 87.69 591 SER A N 1
ATOM 4781 C CA . SER A 1 591 ? 24.782 2.430 15.045 1.00 87.69 591 SER A CA 1
ATOM 4782 C C . SER A 1 591 ? 23.430 3.138 15.079 1.00 87.69 591 SER A C 1
ATOM 4784 O O . SER A 1 591 ? 23.358 4.229 15.626 1.00 87.69 591 SER A O 1
ATOM 4786 N N . VAL A 1 592 ? 22.362 2.511 14.573 1.00 87.25 592 VAL A N 1
ATOM 4787 C CA . VAL A 1 592 ? 21.003 3.084 14.605 1.00 87.25 592 VAL A CA 1
ATOM 4788 C C . VAL A 1 592 ? 20.554 3.365 16.041 1.00 87.25 592 VAL A C 1
ATOM 4790 O O . VAL A 1 592 ? 20.047 4.448 16.327 1.00 87.25 592 VAL A O 1
ATOM 4793 N N . TYR A 1 593 ? 20.782 2.428 16.963 1.00 92.62 593 TYR A N 1
ATOM 4794 C CA . TYR A 1 593 ? 20.471 2.634 18.377 1.00 92.62 593 TYR A CA 1
ATOM 4795 C C . TYR A 1 593 ? 21.340 3.725 19.019 1.00 92.62 593 TYR A C 1
ATOM 4797 O O . TYR A 1 593 ? 20.824 4.541 19.778 1.00 92.62 593 TYR A O 1
ATOM 4805 N N . MET A 1 594 ? 22.630 3.805 18.676 1.00 93.06 594 MET A N 1
ATOM 4806 C CA . MET A 1 594 ? 23.507 4.891 19.136 1.00 93.06 594 MET A CA 1
ATOM 4807 C C . MET A 1 594 ? 23.059 6.260 18.608 1.00 93.06 594 MET A C 1
ATOM 4809 O O . MET A 1 594 ? 23.034 7.226 19.366 1.00 93.06 594 MET A O 1
ATOM 4813 N N . ASP A 1 595 ? 22.678 6.345 17.331 1.00 92.88 595 ASP A N 1
ATOM 4814 C CA . ASP A 1 595 ? 22.167 7.567 16.706 1.00 92.88 595 ASP A CA 1
ATOM 4815 C C . ASP A 1 595 ? 20.860 8.015 17.384 1.00 92.88 595 ASP A C 1
ATOM 4817 O O . ASP A 1 595 ? 20.693 9.198 17.682 1.00 92.88 595 ASP A O 1
ATOM 4821 N N . ALA A 1 596 ? 19.962 7.073 17.698 1.00 93.00 596 ALA A N 1
ATOM 4822 C CA . ALA A 1 596 ? 18.736 7.350 18.443 1.00 93.00 596 ALA A CA 1
ATOM 4823 C C . ALA A 1 596 ? 19.029 7.827 19.876 1.00 93.00 596 ALA A C 1
ATOM 4825 O O . ALA A 1 596 ? 18.457 8.823 20.322 1.00 93.00 596 ALA A O 1
ATOM 4826 N N . ALA A 1 597 ? 19.950 7.168 20.587 1.00 95.19 597 ALA A N 1
ATOM 4827 C CA . ALA A 1 597 ? 20.359 7.590 21.924 1.00 95.19 597 ALA A CA 1
ATOM 4828 C C . ALA A 1 597 ? 20.923 9.020 21.915 1.00 95.19 597 ALA A C 1
ATOM 4830 O O . ALA A 1 597 ? 20.549 9.854 22.743 1.00 95.19 597 ALA A O 1
ATOM 4831 N N . GLU A 1 598 ? 21.778 9.321 20.936 1.00 95.44 598 GLU A N 1
ATOM 4832 C CA . GLU A 1 598 ? 22.378 10.641 20.755 1.00 95.44 598 GLU A CA 1
ATOM 4833 C C . GLU A 1 598 ? 21.334 11.700 20.407 1.00 95.44 598 GLU A C 1
ATOM 4835 O O . GLU A 1 598 ? 21.389 12.805 20.942 1.00 95.44 598 GLU A O 1
ATOM 4840 N N . PHE A 1 599 ? 20.370 11.369 19.546 1.00 94.94 599 PHE A N 1
ATOM 4841 C CA . PHE A 1 599 ? 19.258 12.250 19.204 1.00 94.94 599 PHE A CA 1
ATOM 4842 C C . PHE A 1 599 ? 18.508 12.705 20.463 1.00 94.94 599 PHE A C 1
ATOM 4844 O O . PHE A 1 599 ? 18.390 13.906 20.707 1.00 94.94 599 PHE A O 1
ATOM 4851 N N . TYR A 1 600 ? 18.085 11.768 21.317 1.00 95.19 600 TYR A N 1
ATOM 4852 C CA . TYR A 1 600 ? 17.356 12.116 22.540 1.00 95.19 600 TYR A CA 1
ATOM 4853 C C . TYR A 1 600 ? 18.224 12.847 23.571 1.00 95.19 600 TYR A C 1
ATOM 4855 O O . TYR A 1 600 ? 17.727 13.749 24.244 1.00 95.19 600 TYR A O 1
ATOM 4863 N N . ALA A 1 601 ? 19.516 12.524 23.675 1.00 94.19 601 ALA A N 1
ATOM 4864 C CA . ALA A 1 601 ? 20.443 13.253 24.541 1.00 94.19 601 ALA A CA 1
ATOM 4865 C C . ALA A 1 601 ? 20.675 14.702 24.060 1.00 94.19 601 ALA A C 1
ATOM 4867 O O . ALA A 1 601 ? 20.709 15.628 24.877 1.00 94.19 601 ALA A O 1
ATOM 4868 N N . LYS A 1 602 ? 20.772 14.919 22.738 1.00 94.81 602 LYS A N 1
ATOM 4869 C CA . LYS A 1 602 ? 20.875 16.254 22.119 1.00 94.81 602 LYS A CA 1
ATOM 4870 C C . LYS A 1 602 ? 19.623 17.078 22.343 1.00 94.81 602 LYS A C 1
ATOM 4872 O O . LYS A 1 602 ? 19.743 18.251 22.679 1.00 94.81 602 LYS A O 1
ATOM 4877 N N . GLU A 1 603 ? 18.443 16.471 22.218 1.00 90.69 603 GLU A N 1
ATOM 4878 C CA . GLU A 1 603 ? 17.178 17.157 22.482 1.00 90.69 603 GLU A CA 1
ATOM 4879 C C . GLU A 1 603 ? 17.217 17.860 23.852 1.00 90.69 603 GLU A C 1
ATOM 4881 O O . GLU A 1 603 ? 16.869 19.037 23.972 1.00 90.69 603 GLU A O 1
ATOM 4886 N N . ILE A 1 604 ? 17.721 17.200 24.891 1.00 93.44 604 ILE A N 1
ATOM 4887 C CA . ILE A 1 604 ? 17.760 17.759 26.252 1.00 93.44 604 ILE A CA 1
ATOM 4888 C C . ILE A 1 604 ? 19.078 18.446 26.627 1.00 93.44 604 ILE A C 1
ATOM 4890 O O . ILE A 1 604 ? 19.211 18.894 27.763 1.00 93.44 604 ILE A O 1
ATOM 4894 N N . ASN A 1 605 ? 20.023 18.572 25.690 1.00 92.81 605 ASN A N 1
ATOM 4895 C CA . ASN A 1 605 ? 21.374 19.088 25.933 1.00 92.81 605 ASN A CA 1
ATOM 4896 C C . ASN A 1 605 ? 22.082 18.407 27.126 1.00 92.81 605 ASN A C 1
ATOM 4898 O O . ASN A 1 605 ? 22.779 19.069 27.898 1.00 92.81 605 ASN A O 1
ATOM 4902 N N . ASP A 1 606 ? 21.908 17.092 27.298 1.00 92.75 606 ASP A N 1
ATOM 4903 C CA . ASP A 1 606 ? 22.573 16.343 28.371 1.00 92.75 606 ASP A CA 1
ATOM 4904 C C . ASP A 1 606 ? 24.020 16.035 27.971 1.00 92.75 606 ASP A C 1
ATOM 4906 O O . ASP A 1 606 ? 24.325 15.018 27.344 1.00 92.75 606 ASP A O 1
ATOM 4910 N N . THR A 1 607 ? 24.929 16.949 28.314 1.00 92.62 607 THR A N 1
ATOM 4911 C CA . THR A 1 607 ? 26.346 16.853 27.942 1.00 92.62 607 THR A CA 1
ATOM 4912 C C . THR A 1 607 ? 27.014 15.597 28.487 1.00 92.62 607 THR A C 1
ATOM 4914 O O . THR A 1 607 ? 27.835 15.008 27.792 1.00 92.62 607 THR A O 1
ATOM 4917 N N . LYS A 1 608 ? 26.632 15.131 29.683 1.00 91.62 608 LYS A N 1
ATOM 4918 C CA . LYS A 1 608 ? 27.202 13.913 30.277 1.00 91.62 608 LYS A CA 1
ATOM 4919 C C . LYS A 1 608 ? 26.778 12.674 29.503 1.00 91.62 608 LYS A C 1
ATOM 4921 O O . LYS A 1 608 ? 27.600 11.793 29.258 1.00 91.62 608 LYS A O 1
ATOM 4926 N N . LEU A 1 609 ? 25.507 12.604 29.113 1.00 90.25 609 LEU A N 1
ATOM 4927 C CA . LEU A 1 609 ? 25.002 11.488 28.323 1.00 90.25 609 LEU A CA 1
ATOM 4928 C C . LEU A 1 609 ? 25.594 11.494 26.909 1.00 90.25 609 LEU A C 1
ATOM 4930 O O . LEU A 1 609 ? 25.976 10.441 26.405 1.00 90.25 609 LEU A O 1
ATOM 4934 N N . LEU A 1 610 ? 25.766 12.672 26.303 1.00 93.69 610 LEU A N 1
ATOM 4935 C CA . LEU A 1 610 ? 26.458 12.819 25.019 1.00 93.69 610 LEU A CA 1
ATOM 4936 C C . LEU A 1 610 ? 27.927 12.388 25.093 1.00 93.69 610 LEU A C 1
ATOM 4938 O O . LEU A 1 610 ? 28.396 11.678 24.206 1.00 93.69 610 LEU A O 1
ATOM 4942 N N . GLU A 1 611 ? 28.646 12.759 26.154 1.00 92.50 611 GLU A N 1
ATOM 4943 C CA . GLU A 1 611 ? 30.019 12.300 26.397 1.00 92.50 611 GLU A CA 1
ATOM 4944 C C . GLU A 1 611 ? 30.089 10.776 26.567 1.00 92.50 611 GLU A C 1
ATOM 4946 O O . GLU A 1 611 ? 30.983 10.137 26.007 1.00 92.50 611 GLU A O 1
ATOM 4951 N N . ALA A 1 612 ? 29.133 10.176 27.286 1.00 89.50 612 ALA A N 1
ATOM 4952 C CA . ALA A 1 612 ? 29.045 8.726 27.449 1.00 89.50 612 ALA A CA 1
ATOM 4953 C C . ALA A 1 612 ? 28.799 8.013 26.107 1.00 89.50 612 ALA A C 1
ATOM 4955 O O . ALA A 1 612 ? 29.529 7.085 25.762 1.00 89.50 612 ALA A O 1
ATOM 4956 N N . ILE A 1 613 ? 27.840 8.495 25.312 1.00 91.12 613 ILE A N 1
ATOM 4957 C CA . ILE A 1 613 ? 27.538 7.966 23.974 1.00 91.12 613 ILE A CA 1
ATOM 4958 C C . ILE A 1 613 ? 28.756 8.106 23.050 1.00 91.12 613 ILE A C 1
ATOM 4960 O O . ILE A 1 613 ? 29.111 7.165 22.339 1.00 91.12 613 ILE A O 1
ATOM 4964 N N . GLN A 1 614 ? 29.437 9.255 23.074 1.00 91.50 614 GLN A N 1
ATOM 4965 C CA . GLN A 1 614 ? 30.619 9.486 22.246 1.00 91.50 614 GLN A CA 1
ATOM 4966 C C . GLN A 1 614 ? 31.781 8.570 22.643 1.00 91.50 614 GLN A C 1
ATOM 4968 O O . GLN A 1 614 ? 32.464 8.040 21.767 1.00 91.50 614 GLN A O 1
ATOM 4973 N N . LYS A 1 615 ? 31.991 8.350 23.945 1.00 89.19 615 LYS A N 1
ATOM 4974 C CA . LYS A 1 615 ? 32.989 7.400 24.447 1.00 89.19 615 LYS A CA 1
ATOM 4975 C C . LYS A 1 615 ? 32.687 5.974 23.982 1.00 89.19 615 LYS A C 1
ATOM 4977 O O . LYS A 1 615 ? 33.595 5.266 23.565 1.00 89.19 615 LYS A O 1
ATOM 4982 N N . GLU A 1 616 ? 31.421 5.571 23.989 1.00 85.12 616 GLU A N 1
ATOM 4983 C CA . GLU A 1 616 ? 30.998 4.257 23.491 1.00 85.12 616 GLU A CA 1
ATOM 4984 C C . GLU A 1 616 ? 31.136 4.113 21.967 1.00 85.12 616 GLU A C 1
ATOM 4986 O O . GLU A 1 616 ? 31.409 3.018 21.469 1.00 85.12 616 GLU A O 1
ATOM 4991 N N . ARG A 1 617 ? 30.999 5.205 21.199 1.00 84.56 617 ARG A N 1
ATOM 4992 C CA . ARG A 1 617 ? 31.295 5.197 19.754 1.00 84.56 617 ARG A CA 1
ATOM 4993 C C . ARG A 1 617 ? 32.780 4.993 19.465 1.00 84.56 617 ARG A C 1
ATOM 4995 O O . ARG A 1 617 ? 33.108 4.365 18.462 1.00 84.56 617 ARG A O 1
ATOM 5002 N N . THR A 1 618 ? 33.661 5.548 20.299 1.00 82.69 618 THR A N 1
ATOM 5003 C CA . THR A 1 618 ? 35.117 5.502 20.093 1.00 82.69 618 THR A CA 1
ATOM 5004 C C . THR A 1 618 ? 35.793 4.296 20.740 1.00 82.69 618 THR A C 1
ATOM 5006 O O . THR A 1 618 ? 36.930 3.998 20.390 1.00 82.69 618 THR A O 1
ATOM 5009 N N . ALA A 1 619 ? 35.118 3.575 21.639 1.00 71.69 619 ALA A N 1
ATOM 5010 C CA . ALA A 1 619 ? 35.641 2.394 22.333 1.00 71.69 619 ALA A CA 1
ATOM 5011 C C . ALA A 1 619 ? 35.725 1.112 21.465 1.00 71.69 619 ALA A C 1
ATOM 5013 O O . ALA A 1 619 ? 35.591 0.006 21.988 1.00 71.69 619 ALA A O 1
ATOM 5014 N N . LYS A 1 620 ? 35.949 1.237 20.150 1.00 53.19 620 LYS A N 1
ATOM 5015 C CA . LYS A 1 620 ? 36.172 0.109 19.231 1.00 53.19 620 LYS A CA 1
ATOM 5016 C C . LYS A 1 620 ? 37.535 0.175 18.566 1.00 53.19 620 LYS A C 1
ATOM 5018 O O . LYS A 1 620 ? 37.775 1.163 17.838 1.00 53.19 620 LYS A O 1
#

pLDDT: mean 85.97, std 13.46, range [31.31, 98.44]

Radius of gyration: 27.51 Å; chains: 1; bounding box: 64×65×74 Å